Protein AF-0000000076353212 (afdb_homodimer)

Organism: Streptomyces venezuelae (NCBI:txid54571)

Solvent-accessible surface area (backbone atoms only — not comparable to full-atom values): 28184 Å² total; per-residue (Å²): 86,46,34,38,31,44,49,48,41,83,32,49,76,66,85,71,85,75,79,81,47,60,22,60,36,58,42,67,49,69,80,39,30,37,38,53,56,47,49,48,49,41,36,67,75,64,30,38,38,37,38,39,29,26,22,44,45,42,63,61,58,52,48,49,66,74,58,60,55,38,66,73,67,32,67,60,52,74,59,92,84,45,64,51,58,55,50,67,84,60,68,78,49,44,78,43,83,40,84,42,48,62,84,51,38,66,20,29,33,49,60,72,46,46,78,79,57,65,87,53,64,53,36,36,36,31,64,30,52,53,47,41,48,71,62,60,70,59,55,52,53,59,48,72,75,42,90,49,36,33,34,34,29,27,21,62,40,76,56,87,49,36,33,44,40,72,47,97,82,35,33,29,66,42,71,40,54,42,44,72,47,97,53,32,22,67,62,38,63,29,43,36,29,64,64,42,60,82,41,37,54,91,76,18,32,42,59,81,30,18,45,37,52,31,15,73,70,64,19,20,33,48,44,83,45,86,69,59,69,45,62,53,63,29,40,61,42,42,50,51,50,37,51,27,46,74,72,67,56,50,71,42,51,56,66,59,58,57,52,54,53,69,74,99,88,46,34,39,32,46,50,49,42,82,33,50,74,65,86,70,88,73,76,84,44,60,22,61,34,58,41,68,49,69,82,39,30,36,37,55,54,47,49,47,50,41,36,69,74,65,29,37,36,36,38,38,28,25,22,44,44,41,64,60,58,52,46,49,65,73,59,58,57,35,68,73,68,32,68,62,54,74,59,92,82,47,65,53,60,54,48,69,82,58,69,78,49,45,77,43,86,38,86,41,48,63,83,50,38,66,20,29,30,50,61,72,48,46,79,79,56,64,86,55,63,53,35,35,37,31,64,29,54,51,47,41,47,71,63,60,71,59,54,51,54,59,48,72,75,40,90,49,37,33,33,35,28,28,22,61,40,78,56,87,50,36,33,44,40,73,47,97,82,36,32,28,65,42,71,40,54,41,44,70,46,96,53,31,22,67,60,39,63,29,43,35,30,65,63,39,60,81,41,38,55,92,75,18,32,42,60,80,32,19,46,38,53,30,16,75,71,64,18,20,36,47,45,85,47,86,70,59,68,46,62,54,63,29,41,60,42,42,50,51,51,37,51,26,45,74,71,67,56,50,70,43,50,54,66,59,57,57,51,53,56,69,75,99

Secondary structure (DSSP, 8-state):
-EEEEE--S-----SSS------GGG-EETTEEHHHHHHHHHHHTT--EEEEEE-TTHHHHHHHHHS--TTTSS--EEETTEEE----SSTT-EEEEEE--SS--HHHHHHHTHHHHTT-SEEEEEESSEEE---HHHHHHHHHTS--SEEEEEE------EEEEE-TTSBEEEEEEGGGSS-EEEEEEEEEEGGGGGG--TT--IIIIIIHHHHHTT-EEEEE--S-EEE--BHHHHHHHHHHHHHT--TT-HHHHHHHHH--/-EEEEE--S-----SSS------GGG-EETTEEHHHHHHHHHHHTT--EEEEEE-TTHHHHHHHHHS--TTSSS--EEETTEEE---TTSTT-EEEEEE--SS--HHHHHHHTHHHHTT-SEEEEEESSEEE---HHHHHHHHHTS--SEEEEEE------EEEEE-TTSBEEEEEEGGGSS-EEEEEEEEEEGGGGGG--TT--IIIIIIHHHHHTT-EEEEE--S-EEE--BHHHHHHHHHHHHHT--TT-HHHHHHHHH--

Sequence (528 aa):
MKVVLFCGGYGMRMRSGAADDVPKPMAMVGPRPLIWHVMRYYAHFGHKEFILCLGYGAHHIKNFFLTYEETTSNDFVLRGGQTELLSTDIADWTITFAQTGIESPIGERLRRVRHHLGGDEMFLANYADVLTDAPLPEMIDKFSRRDAGASMMVVPPQSSFHCVELGDDGLVGGITPVSELPMWENGGYFVLRQEVFDHIPENGDLVADGCAQLAKSGRLVAHQHRGFWKPTDTVKERAALDDAYARGDRPWAVWERDDAKVGAMKVVLFCGGYGMRMRSGAADDVPKPMAMVGPRPLIWHVMRYYAHFGHKEFILCLGYGAHHIKNFFLTYEETTSNDFVLRGGQTELLSTDIADWTITFAQTGIESPIGERLRRVRHHLGGDEMFLANYADVLTDAPLPEMIDKFSRRDAGASMMVVPPQSSFHCVELGDDGLVGGITPVSELPMWENGGYFVLRQEVFDHIPENGDLVADGCAQLAKSGRLVAHQHRGFWKPTDTVKERAALDDAYARGDRPWAVWERDDAKVGA

Structure (mmCIF, N/CA/C/O backbone):
data_AF-0000000076353212-model_v1
#
loop_
_entity.id
_entity.type
_entity.pdbx_description
1 polymer 'Glucose-1-phosphate cytidylyltransferase'
#
loop_
_atom_site.group_PDB
_atom_site.id
_atom_site.type_symbol
_atom_site.label_atom_id
_atom_site.label_alt_id
_atom_site.label_comp_id
_atom_site.label_asym_id
_atom_site.label_entity_id
_atom_site.label_seq_id
_atom_site.pdbx_PDB_ins_code
_atom_site.Cartn_x
_atom_site.Cartn_y
_atom_site.Cartn_z
_atom_site.occupancy
_atom_site.B_iso_or_equiv
_atom_site.auth_seq_id
_atom_site.auth_comp_id
_atom_site.auth_asym_id
_atom_site.auth_atom_id
_atom_site.pdbx_PDB_model_num
ATOM 1 N N . MET A 1 1 ? 1.057 -28.234 -14.672 1 96.75 1 MET A N 1
ATOM 2 C CA . MET A 1 1 ? 0.634 -28.234 -13.273 1 96.75 1 MET A CA 1
ATOM 3 C C . MET A 1 1 ? -0.616 -27.391 -13.078 1 96.75 1 MET A C 1
ATOM 5 O O . MET A 1 1 ? -0.901 -26.5 -13.891 1 96.75 1 MET A O 1
ATOM 9 N N . LYS A 1 2 ? -1.34 -27.734 -11.984 1 97.88 2 LYS A N 1
ATOM 10 C CA . LYS A 1 2 ? -2.498 -26.922 -11.625 1 97.88 2 LYS A CA 1
ATOM 11 C C . LYS A 1 2 ? -2.068 -25.625 -10.945 1 97.88 2 LYS A C 1
ATOM 13 O O . LYS A 1 2 ? -1.026 -25.578 -10.281 1 97.88 2 LYS A O 1
ATOM 18 N N . VAL A 1 3 ? -2.898 -24.562 -11.172 1 98.56 3 VAL A N 1
ATOM 19 C CA . VAL A 1 3 ? -2.623 -23.25 -10.602 1 98.56 3 VAL A CA 1
ATOM 20 C C . VAL A 1 3 ? -3.783 -22.812 -9.703 1 98.56 3 VAL A C 1
ATOM 22 O O . VAL A 1 3 ? -4.918 -22.688 -10.164 1 98.56 3 VAL A O 1
ATOM 25 N N . VAL A 1 4 ? -3.5 -22.656 -8.406 1 98.25 4 VAL A N 1
ATOM 26 C CA . VAL A 1 4 ? -4.484 -22.109 -7.473 1 98.25 4 VAL A CA 1
ATOM 27 C C . VAL A 1 4 ? -4.332 -20.594 -7.367 1 98.25 4 VAL A C 1
ATOM 29 O O . VAL A 1 4 ? -3.25 -20.094 -7.051 1 98.25 4 VAL A O 1
ATOM 32 N N . LEU A 1 5 ? -5.391 -19.859 -7.668 1 97.69 5 LEU A N 1
ATOM 33 C CA . LEU A 1 5 ? -5.371 -18.406 -7.57 1 97.69 5 LEU A CA 1
ATOM 34 C C . LEU A 1 5 ? -6.312 -17.922 -6.473 1 97.69 5 LEU A C 1
ATOM 36 O O . LEU A 1 5 ? -7.477 -18.312 -6.426 1 97.69 5 LEU A O 1
ATOM 40 N N . PHE A 1 6 ? -5.746 -17.125 -5.605 1 96.12 6 PHE A N 1
ATOM 41 C CA . PHE A 1 6 ? -6.543 -16.547 -4.523 1 96.12 6 PHE A CA 1
ATOM 42 C C . PHE A 1 6 ? -7.242 -15.281 -4.98 1 96.12 6 PHE A C 1
ATOM 44 O O . PHE A 1 6 ? -6.617 -14.227 -5.086 1 96.12 6 PHE A O 1
ATOM 51 N N . CYS A 1 7 ? -8.516 -15.359 -5.234 1 90.5 7 CYS A N 1
ATOM 52 C CA . CYS A 1 7 ? -9.281 -14.266 -5.82 1 90.5 7 CYS A CA 1
ATOM 53 C C . CYS A 1 7 ? -10.156 -13.594 -4.777 1 90.5 7 CYS A C 1
ATOM 55 O O . CYS A 1 7 ? -11.031 -12.781 -5.117 1 90.5 7 CYS A O 1
ATOM 57 N N . GLY A 1 8 ? -9.883 -14.062 -3.523 1 76.38 8 GLY A N 1
ATOM 58 C CA . GLY A 1 8 ? -10.672 -13.477 -2.457 1 76.38 8 GLY A CA 1
ATOM 59 C C . GLY A 1 8 ? -10.109 -12.164 -1.945 1 76.38 8 GLY A C 1
ATOM 60 O O . GLY A 1 8 ? -9 -11.773 -2.312 1 76.38 8 GLY A O 1
ATOM 61 N N . GLY A 1 9 ? -10.945 -11.219 -1.23 1 64.94 9 GLY A N 1
ATOM 62 C CA . GLY A 1 9 ? -10.516 -9.992 -0.571 1 64.94 9 GLY A CA 1
ATOM 63 C C . GLY A 1 9 ? -11.391 -8.797 -0.894 1 64.94 9 GLY A C 1
ATOM 64 O O . GLY A 1 9 ? -12.094 -8.797 -1.908 1 64.94 9 GLY A O 1
ATOM 65 N N . TYR A 1 10 ? -11.5 -7.98 0.193 1 54.97 10 TYR A N 1
ATOM 66 C CA . TYR A 1 10 ? -12.406 -6.84 0.093 1 54.97 10 TYR A CA 1
ATOM 67 C C . TYR A 1 10 ? -12.078 -5.988 -1.129 1 54.97 10 TYR A C 1
ATOM 69 O O . TYR A 1 10 ? -10.906 -5.766 -1.441 1 54.97 10 TYR A O 1
ATOM 77 N N . GLY A 1 11 ? -12.828 -6.07 -2.164 1 48.25 11 GLY A N 1
ATOM 78 C CA . GLY A 1 11 ? -12.734 -5.18 -3.312 1 48.25 11 GLY A CA 1
ATOM 79 C C . GLY A 1 11 ? -13.016 -3.73 -2.971 1 48.25 11 GLY A C 1
ATOM 80 O O . GLY A 1 11 ? -13.367 -3.414 -1.833 1 48.25 11 GLY A O 1
ATOM 81 N N . MET A 1 12 ? -12.719 -2.537 -3.883 1 42.75 12 MET A N 1
ATOM 82 C CA . MET A 1 12 ? -13 -1.104 -3.893 1 42.75 12 MET A CA 1
ATOM 83 C C . MET A 1 12 ? -14.422 -0.823 -3.43 1 42.75 12 MET A C 1
ATOM 85 O O . MET A 1 12 ? -15.375 -1.445 -3.912 1 42.75 12 MET A O 1
ATOM 89 N N . ARG A 1 13 ? -14.602 -0.441 -2.201 1 34.5 13 ARG A N 1
ATOM 90 C CA . ARG A 1 13 ? -15.945 0.115 -2.027 1 34.5 13 ARG A CA 1
ATOM 91 C C . ARG A 1 13 ? -16.203 1.226 -3.037 1 34.5 13 ARG A C 1
ATOM 93 O O . ARG A 1 13 ? -15.461 2.199 -3.111 1 34.5 13 ARG A O 1
ATOM 100 N N . MET A 1 14 ? -16.5 1.197 -4.215 1 35.03 14 MET A N 1
ATOM 101 C CA . MET A 1 14 ? -16.969 2.346 -4.988 1 35.03 14 MET A CA 1
ATOM 102 C C . MET A 1 14 ? -17.953 3.184 -4.184 1 35.03 14 MET A C 1
ATOM 104 O O . MET A 1 14 ? -18.703 2.65 -3.369 1 35.03 14 MET A O 1
ATOM 108 N N . ARG A 1 15 ? -17.688 4.508 -4.047 1 32.47 15 ARG A N 1
ATOM 109 C CA . ARG A 1 15 ? -18.5 5.512 -3.367 1 32.47 15 ARG A CA 1
ATOM 110 C C . ARG A 1 15 ? -19.938 5.02 -3.16 1 32.47 15 ARG A C 1
ATOM 112 O O . ARG A 1 15 ? -20.484 5.133 -2.062 1 32.47 15 ARG A O 1
ATOM 119 N N . SER A 1 16 ? -20.797 5.605 -4.09 1 31.36 16 SER A N 1
ATOM 120 C CA . SER A 1 16 ? -22.188 6.012 -4.145 1 31.36 16 SER A CA 1
ATOM 121 C C . SER A 1 16 ? -23.125 4.805 -4.164 1 31.36 16 SER A C 1
ATOM 123 O O . SER A 1 16 ? -23.156 4.059 -5.145 1 31.36 16 SER A O 1
ATOM 125 N N . GLY A 1 17 ? -23.703 4.281 -3.002 1 33.34 17 GLY A N 1
ATOM 126 C CA . GLY A 1 17 ? -24.844 3.4 -2.914 1 33.34 17 GLY A CA 1
ATOM 127 C C . GLY A 1 17 ? -24.75 2.188 -3.82 1 33.34 17 GLY A C 1
ATOM 128 O O . GLY A 1 17 ? -25.625 1.319 -3.805 1 33.34 17 GLY A O 1
ATOM 129 N N . ALA A 1 18 ? -24.766 2.416 -5.199 1 34.31 18 ALA A N 1
ATOM 130 C CA . ALA A 1 18 ? -25.031 1.248 -6.035 1 34.31 18 ALA A CA 1
ATOM 131 C C . ALA A 1 18 ? -24.031 0.137 -5.77 1 34.31 18 ALA A C 1
ATOM 133 O O . ALA A 1 18 ? -22.812 0.385 -5.727 1 34.31 18 ALA A O 1
ATOM 134 N N . ALA A 1 19 ? -24.297 -1.131 -5.305 1 37.34 19 ALA A N 1
ATOM 135 C CA . ALA A 1 19 ? -24.047 -2.535 -4.988 1 37.34 19 ALA A CA 1
ATOM 136 C C . ALA A 1 19 ? -22.781 -3.035 -5.66 1 37.34 19 ALA A C 1
ATOM 138 O O . ALA A 1 19 ? -22.125 -3.951 -5.164 1 37.34 19 ALA A O 1
ATOM 139 N N . ASP A 1 20 ? -22.422 -3.156 -6.934 1 47.84 20 ASP A N 1
ATOM 140 C CA . ASP A 1 20 ? -21.75 -4.273 -7.59 1 47.84 20 ASP A CA 1
ATOM 141 C C . ASP A 1 20 ? -20.234 -4.086 -7.57 1 47.84 20 ASP A C 1
ATOM 143 O O . ASP A 1 20 ? -19.641 -3.68 -8.57 1 47.84 20 ASP A O 1
ATOM 147 N N . ASP A 1 21 ? -19.672 -3.828 -6.453 1 60.19 21 ASP A N 1
ATOM 148 C CA . ASP A 1 21 ? -18.234 -3.635 -6.32 1 60.19 21 ASP A CA 1
ATOM 149 C C . ASP A 1 21 ? -17.453 -4.777 -6.98 1 60.19 21 ASP A C 1
ATOM 151 O O . ASP A 1 21 ? -17.688 -5.949 -6.672 1 60.19 21 ASP A O 1
ATOM 155 N N . VAL A 1 22 ? -16.812 -4.426 -8 1 73.69 22 VAL A N 1
ATOM 156 C CA . VAL A 1 22 ? -15.992 -5.352 -8.789 1 73.69 22 VAL A CA 1
ATOM 157 C C . VAL A 1 22 ? -14.742 -5.73 -8 1 73.69 22 VAL A C 1
ATOM 159 O O . VAL A 1 22 ? -14.031 -4.859 -7.496 1 73.69 22 VAL A O 1
ATOM 162 N N . PRO A 1 23 ? -14.68 -7.008 -7.73 1 83.94 23 PRO A N 1
ATOM 163 C CA . PRO A 1 23 ? -13.484 -7.449 -7.008 1 83.94 23 PRO A CA 1
ATOM 164 C C . PRO A 1 23 ? -12.195 -7.031 -7.703 1 83.94 23 PRO A C 1
ATOM 166 O O . PRO A 1 23 ? -12.172 -6.844 -8.922 1 83.94 23 PRO A O 1
ATOM 169 N N . LYS A 1 24 ? -11.117 -6.918 -6.922 1 83.75 24 LYS A N 1
ATOM 170 C CA . LYS A 1 24 ? -9.82 -6.434 -7.379 1 83.75 24 LYS A CA 1
ATOM 171 C C . LYS A 1 24 ? -9.344 -7.215 -8.602 1 83.75 24 LYS A C 1
ATOM 173 O O . LYS A 1 24 ? -8.883 -6.629 -9.578 1 83.75 24 LYS A O 1
ATOM 178 N N . PRO A 1 25 ? -9.484 -8.562 -8.57 1 89.62 25 PRO A N 1
ATOM 179 C CA . PRO A 1 25 ? -9.008 -9.32 -9.727 1 89.62 25 PRO A CA 1
ATOM 180 C C . PRO A 1 25 ? -9.711 -8.938 -11.023 1 89.62 25 PRO A C 1
ATOM 182 O O . PRO A 1 25 ? -9.219 -9.234 -12.117 1 89.62 25 PRO A O 1
ATOM 185 N N . MET A 1 26 ? -10.812 -8.242 -10.891 1 88.81 26 MET A N 1
ATOM 186 C CA . MET A 1 26 ? -11.594 -7.887 -12.062 1 88.81 26 MET A CA 1
ATOM 187 C C . MET A 1 26 ? -11.281 -6.469 -12.531 1 88.81 26 MET A C 1
ATOM 189 O O . MET A 1 26 ? -11.844 -5.992 -13.516 1 88.81 26 MET A O 1
ATOM 193 N N . ALA A 1 27 ? -10.391 -5.848 -11.789 1 85.38 27 ALA A N 1
ATOM 194 C CA . ALA A 1 27 ? -9.953 -4.539 -12.258 1 85.38 27 ALA A CA 1
ATOM 195 C C . ALA A 1 27 ? -9.297 -4.637 -13.633 1 85.38 27 ALA A C 1
ATOM 197 O O . ALA A 1 27 ? -8.422 -5.48 -13.852 1 85.38 27 ALA A O 1
ATOM 198 N N . MET A 1 28 ? -9.625 -3.686 -14.469 1 85.94 28 MET A N 1
ATOM 199 C CA . MET A 1 28 ? -9.188 -3.771 -15.859 1 85.94 28 MET A CA 1
ATOM 200 C C . MET A 1 28 ? -7.762 -3.256 -16.016 1 85.94 28 MET A C 1
ATOM 202 O O . MET A 1 28 ? -7.387 -2.254 -15.406 1 85.94 28 MET A O 1
ATOM 206 N N . VAL A 1 29 ? -6.977 -3.924 -16.688 1 88.94 29 VAL A N 1
ATOM 207 C CA . VAL A 1 29 ? -5.691 -3.506 -17.234 1 88.94 29 VAL A CA 1
ATOM 208 C C . VAL A 1 29 ? -5.723 -3.605 -18.75 1 88.94 29 VAL A C 1
ATOM 210 O O . VAL A 1 29 ? -5.59 -4.695 -19.312 1 88.94 29 VAL A O 1
ATOM 213 N N . GLY A 1 30 ? -5.844 -2.434 -19.391 1 86.44 30 GLY A N 1
ATOM 214 C CA . GLY A 1 30 ? -6.227 -2.486 -20.797 1 86.44 30 GLY A CA 1
ATOM 215 C C . GLY A 1 30 ? -7.602 -3.086 -21.016 1 86.44 30 GLY A C 1
ATOM 216 O O . GLY A 1 30 ? -8.562 -2.727 -20.328 1 86.44 30 GLY A O 1
ATOM 217 N N . PRO A 1 31 ? -7.711 -3.908 -21.953 1 85.88 31 PRO A N 1
ATOM 218 C CA . PRO A 1 31 ? -9.031 -4.461 -22.266 1 85.88 31 PRO A CA 1
ATOM 219 C C . PRO A 1 31 ? -9.367 -5.703 -21.453 1 85.88 31 PRO A C 1
ATOM 221 O O . PRO A 1 31 ? -10.461 -6.254 -21.578 1 85.88 31 PRO A O 1
ATOM 224 N N . ARG A 1 32 ? -8.43 -6.184 -20.656 1 89.81 32 ARG A N 1
ATOM 225 C CA . ARG A 1 32 ? -8.633 -7.414 -19.906 1 89.81 32 ARG A CA 1
ATOM 226 C C . ARG A 1 32 ? -8.438 -7.18 -18.406 1 89.81 32 ARG A C 1
ATOM 228 O O . ARG A 1 32 ? -7.641 -6.332 -18.016 1 89.81 32 ARG A O 1
ATOM 235 N N . PRO A 1 33 ? -9.227 -7.957 -17.656 1 91.44 33 PRO A N 1
ATOM 236 C CA . PRO A 1 33 ? -9.062 -7.785 -16.203 1 91.44 33 PRO A CA 1
ATOM 237 C C . PRO A 1 33 ? -7.734 -8.344 -15.695 1 91.44 33 PRO A C 1
ATOM 239 O O . PRO A 1 33 ? -7.102 -9.156 -16.375 1 91.44 33 PRO A O 1
ATOM 242 N N . LEU A 1 34 ? -7.352 -7.945 -14.547 1 92.88 34 LEU A N 1
ATOM 243 C CA . LEU A 1 34 ? -6.098 -8.328 -13.906 1 92.88 34 LEU A CA 1
ATOM 244 C C . LEU A 1 34 ? -5.957 -9.844 -13.844 1 92.88 34 LEU A C 1
ATOM 246 O O . LEU A 1 34 ? -4.891 -10.383 -14.141 1 92.88 34 LEU A O 1
ATOM 250 N N . ILE A 1 35 ? -7.02 -10.57 -13.5 1 93.69 35 ILE A N 1
ATOM 251 C CA . ILE A 1 35 ? -6.973 -12.023 -13.32 1 93.69 35 ILE A CA 1
ATOM 252 C C . ILE A 1 35 ? -6.648 -12.695 -14.656 1 93.69 35 ILE A C 1
ATOM 254 O O . ILE A 1 35 ? -5.961 -13.719 -14.688 1 93.69 35 ILE A O 1
ATOM 258 N N . TRP A 1 36 ? -7.109 -12.133 -15.727 1 93.56 36 TRP A N 1
ATOM 259 C CA . TRP A 1 36 ? -6.801 -12.68 -17.047 1 93.56 36 TRP A CA 1
ATOM 260 C C . TRP A 1 36 ? -5.301 -12.617 -17.312 1 93.56 36 TRP A C 1
ATOM 262 O O . TRP A 1 36 ? -4.715 -13.594 -17.797 1 93.56 36 TRP A O 1
ATOM 272 N N . HIS A 1 37 ? -4.699 -11.492 -17 1 94.88 37 HIS A N 1
ATOM 273 C CA . HIS A 1 37 ? -3.268 -11.328 -17.219 1 94.88 37 HIS A CA 1
ATOM 274 C C . HIS A 1 37 ? -2.467 -12.328 -16.391 1 94.88 37 HIS A C 1
ATOM 276 O O . HIS A 1 37 ? -1.495 -12.906 -16.891 1 94.88 37 HIS A O 1
ATOM 282 N N . VAL A 1 38 ? -2.885 -12.531 -15.18 1 96.81 38 VAL A N 1
ATOM 283 C CA . VAL A 1 38 ? -2.215 -13.484 -14.297 1 96.81 38 VAL A CA 1
ATOM 284 C C . VAL A 1 38 ? -2.336 -14.898 -14.875 1 96.81 38 VAL A C 1
ATOM 286 O O . VAL A 1 38 ? -1.344 -15.617 -14.977 1 96.81 38 VAL A O 1
ATOM 289 N N . MET A 1 39 ? -3.518 -15.273 -15.289 1 96.69 39 MET A N 1
ATOM 290 C CA . MET A 1 39 ? -3.77 -16.594 -15.836 1 96.69 39 MET A CA 1
ATOM 291 C C . MET A 1 39 ? -3.027 -16.797 -17.156 1 96.69 39 MET A C 1
ATOM 293 O O . MET A 1 39 ? -2.482 -17.859 -17.422 1 96.69 39 MET A O 1
ATOM 297 N N . ARG A 1 40 ? -3.01 -15.734 -17.953 1 95.12 40 ARG A N 1
ATOM 298 C CA . ARG A 1 40 ? -2.318 -15.805 -19.234 1 95.12 40 ARG A CA 1
ATOM 299 C C . ARG A 1 40 ? -0.824 -16.031 -19.031 1 95.12 40 ARG A C 1
ATOM 301 O O . ARG A 1 40 ? -0.195 -16.75 -19.812 1 95.12 40 ARG A O 1
ATOM 308 N N . TYR A 1 41 ? -0.304 -15.406 -18.062 1 96.88 41 TYR A N 1
ATOM 309 C CA . TYR A 1 41 ? 1.092 -15.617 -17.703 1 96.88 41 TYR A CA 1
ATOM 310 C C . TYR A 1 41 ? 1.368 -17.094 -17.438 1 96.88 41 TYR A C 1
ATOM 312 O O . TYR A 1 41 ? 2.291 -17.672 -18.016 1 96.88 41 TYR A O 1
ATOM 320 N N . TYR A 1 42 ? 0.584 -17.75 -16.609 1 97.94 42 TYR A N 1
ATOM 321 C CA . TYR A 1 42 ? 0.764 -19.172 -16.312 1 97.94 42 TYR A CA 1
ATOM 322 C C . TYR A 1 42 ? 0.524 -20.031 -17.547 1 97.94 42 TYR A C 1
ATOM 324 O O . TYR A 1 42 ? 1.275 -20.969 -17.812 1 97.94 42 TYR A O 1
ATOM 332 N N . ALA A 1 43 ? -0.484 -19.688 -18.297 1 96.31 43 ALA A N 1
ATOM 333 C CA . ALA A 1 43 ? -0.834 -20.453 -19.5 1 96.31 43 ALA A CA 1
ATOM 334 C C . ALA A 1 43 ? 0.296 -20.406 -20.516 1 96.31 43 ALA A C 1
ATOM 336 O O . ALA A 1 43 ? 0.55 -21.391 -21.219 1 96.31 43 ALA A O 1
ATOM 337 N N . HIS A 1 44 ? 0.887 -19.281 -20.594 1 95.69 44 HIS A N 1
ATOM 338 C CA . HIS A 1 44 ? 2.006 -19.125 -21.516 1 95.69 44 HIS A CA 1
ATOM 339 C C . HIS A 1 44 ? 3.096 -20.156 -21.234 1 95.69 44 HIS A C 1
ATOM 341 O O . HIS A 1 44 ? 3.73 -20.656 -22.172 1 95.69 44 HIS A O 1
ATOM 347 N N . PHE A 1 45 ? 3.252 -20.531 -20.031 1 97.31 45 PHE A N 1
ATOM 348 C CA . PHE A 1 45 ? 4.297 -21.469 -19.656 1 97.31 45 PHE A CA 1
ATOM 349 C C . PHE A 1 45 ? 3.736 -22.891 -19.562 1 97.31 45 PHE A C 1
ATOM 351 O O . PHE A 1 45 ? 4.398 -23.797 -19.047 1 97.31 45 PHE A O 1
ATOM 358 N N . GLY A 1 46 ? 2.533 -23.062 -19.984 1 96.38 46 GLY A N 1
ATOM 359 C CA . GLY A 1 46 ? 1.998 -24.406 -20.156 1 96.38 46 GLY A CA 1
ATOM 360 C C . GLY A 1 46 ? 1.111 -24.859 -19.016 1 96.38 46 GLY A C 1
ATOM 361 O O . GLY A 1 46 ? 0.68 -26.016 -18.969 1 96.38 46 GLY A O 1
ATOM 362 N N . HIS A 1 47 ? 0.833 -24.016 -18.062 1 97.75 47 HIS A N 1
ATOM 363 C CA . HIS A 1 47 ? -0.046 -24.344 -16.938 1 97.75 47 HIS A CA 1
ATOM 364 C C . HIS A 1 47 ? -1.439 -23.75 -17.156 1 97.75 47 HIS A C 1
ATOM 366 O O . HIS A 1 47 ? -1.659 -22.562 -16.906 1 97.75 47 HIS A O 1
ATOM 372 N N . LYS A 1 48 ? -2.363 -24.672 -17.516 1 96.31 48 LYS A N 1
ATOM 373 C CA . LYS A 1 48 ? -3.629 -24.156 -18.047 1 96.31 48 LYS A CA 1
ATOM 374 C C . LYS A 1 48 ? -4.809 -24.688 -17.234 1 96.31 48 LYS A C 1
ATOM 376 O O . LYS A 1 48 ? -5.961 -24.594 -17.672 1 96.31 48 LYS A O 1
ATOM 381 N N . GLU A 1 49 ? -4.539 -25.359 -16.156 1 95.38 49 GLU A N 1
ATOM 382 C CA . GLU A 1 49 ? -5.582 -25.797 -15.234 1 95.38 49 GLU A CA 1
ATOM 383 C C . GLU A 1 49 ? -5.637 -24.906 -14.008 1 95.38 49 GLU A C 1
ATOM 385 O O . GLU A 1 49 ? -4.727 -24.922 -13.172 1 95.38 49 GLU A O 1
ATOM 390 N N . PHE A 1 50 ? -6.746 -24.156 -13.938 1 96.5 50 PHE A N 1
ATOM 391 C CA . PHE A 1 50 ? -6.844 -23.125 -12.914 1 96.5 50 PHE A CA 1
ATOM 392 C C . PHE A 1 50 ? -7.91 -23.484 -11.883 1 96.5 50 PHE A C 1
ATOM 394 O O . PHE A 1 50 ? -8.984 -23.984 -12.242 1 96.5 50 PHE A O 1
ATOM 401 N N . ILE A 1 51 ? -7.598 -23.312 -10.633 1 96.19 51 ILE A N 1
ATOM 402 C CA . ILE A 1 51 ? -8.539 -23.344 -9.516 1 96.19 51 ILE A CA 1
ATOM 403 C C . ILE A 1 51 ? -8.641 -21.953 -8.891 1 96.19 51 ILE A C 1
ATOM 405 O O . ILE A 1 51 ? -7.703 -21.484 -8.242 1 96.19 51 ILE A O 1
ATOM 409 N N . LEU A 1 52 ? -9.773 -21.281 -9.102 1 95.62 52 LEU A N 1
ATOM 410 C CA . LEU A 1 52 ? -9.992 -19.938 -8.586 1 95.62 52 LEU A CA 1
ATOM 411 C C . LEU A 1 52 ? -10.695 -19.984 -7.234 1 95.62 52 LEU A C 1
ATOM 413 O O . LEU A 1 52 ? -11.852 -20.422 -7.145 1 95.62 52 LEU A O 1
ATOM 417 N N . CYS A 1 53 ? -9.969 -19.625 -6.188 1 96.38 53 CYS A N 1
ATOM 418 C CA . CYS A 1 53 ? -10.562 -19.5 -4.863 1 96.38 53 CYS A CA 1
ATOM 419 C C . CYS A 1 53 ? -11.367 -18.219 -4.738 1 96.38 53 CYS A C 1
ATOM 421 O O . CYS A 1 53 ? -10.797 -17.141 -4.543 1 96.38 53 CYS A O 1
ATOM 42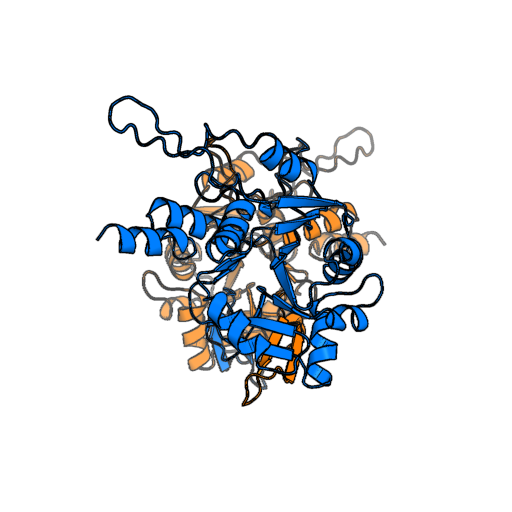3 N N . LEU A 1 54 ? -12.688 -18.328 -4.711 1 92.38 54 LEU A N 1
ATOM 424 C CA . LEU A 1 54 ? -13.57 -17.172 -4.789 1 92.38 54 LEU A CA 1
ATOM 425 C C . LEU A 1 54 ? -14.008 -16.719 -3.398 1 92.38 54 LEU A C 1
ATOM 427 O O . LEU A 1 54 ? -14 -17.516 -2.457 1 92.38 54 LEU A O 1
ATOM 431 N N . GLY A 1 55 ? -14.203 -15.492 -3.256 1 88.94 55 GLY A N 1
ATOM 432 C CA . GLY A 1 55 ? -14.789 -14.828 -2.1 1 88.94 55 GLY A CA 1
ATOM 433 C C . GLY A 1 55 ? -15.797 -13.758 -2.473 1 88.94 55 GLY A C 1
ATOM 434 O O . GLY A 1 55 ? -16.75 -14.016 -3.213 1 88.94 55 GLY A O 1
ATOM 435 N N . TYR A 1 56 ? -15.445 -12.562 -2.041 1 80.62 56 TYR A N 1
ATOM 436 C CA . TYR A 1 56 ? -16.297 -11.422 -2.379 1 80.62 56 TYR A CA 1
ATOM 437 C C . TYR A 1 56 ? -16.312 -11.188 -3.887 1 80.62 56 TYR A C 1
ATOM 439 O O . TYR A 1 56 ? -15.281 -11.273 -4.551 1 80.62 56 TYR A O 1
ATOM 447 N N . GLY A 1 57 ? -17.594 -10.984 -4.445 1 83.75 57 GLY A N 1
ATOM 448 C CA . GLY A 1 57 ? -17.734 -10.656 -5.852 1 83.75 57 GLY A CA 1
ATOM 449 C C . GLY A 1 57 ? -17.531 -11.844 -6.77 1 83.75 57 GLY A C 1
ATOM 450 O O . GLY A 1 57 ? -17.172 -11.68 -7.938 1 83.75 57 GLY A O 1
ATOM 451 N N . ALA A 1 58 ? -17.719 -13 -6.25 1 85.44 58 ALA A N 1
ATOM 452 C CA . ALA A 1 58 ? -17.516 -14.242 -6.996 1 85.44 58 ALA A CA 1
ATOM 453 C C . ALA A 1 58 ? -18.281 -14.219 -8.312 1 85.44 58 ALA A C 1
ATOM 455 O O . ALA A 1 58 ? -17.797 -14.711 -9.328 1 85.44 58 ALA A O 1
ATOM 456 N N . HIS A 1 59 ? -19.391 -13.648 -8.297 1 87 59 HIS A N 1
ATOM 457 C CA . HIS A 1 59 ? -20.25 -13.656 -9.477 1 87 59 HIS A CA 1
ATOM 458 C C . HIS A 1 59 ? -19.625 -12.875 -10.625 1 87 59 HIS A C 1
ATOM 460 O O . HIS A 1 59 ? -19.781 -13.234 -11.789 1 87 59 HIS A O 1
ATOM 466 N N . HIS A 1 60 ? -18.922 -11.828 -10.344 1 86.94 60 HIS A N 1
ATOM 467 C CA . HIS A 1 60 ? -18.25 -11.055 -11.383 1 86.94 60 HIS A CA 1
ATOM 468 C C . HIS A 1 60 ? -17.203 -11.883 -12.102 1 86.94 60 HIS A C 1
ATOM 470 O O . HIS A 1 60 ? -17.094 -11.828 -13.328 1 86.94 60 HIS A O 1
ATOM 476 N N . ILE A 1 61 ? -16.5 -12.664 -11.32 1 87.06 61 ILE A N 1
ATOM 477 C CA . ILE A 1 61 ? -15.43 -13.477 -11.883 1 87.06 61 ILE A CA 1
ATOM 478 C C . ILE A 1 61 ? -16.031 -14.602 -12.727 1 87.06 61 ILE A C 1
ATOM 480 O O . ILE A 1 61 ? -15.617 -14.812 -13.875 1 87.06 61 ILE A O 1
ATOM 484 N N . LYS A 1 62 ? -17 -15.266 -12.211 1 87.44 62 LYS A N 1
ATOM 485 C CA . LYS A 1 62 ? -17.672 -16.344 -12.93 1 87.44 62 LYS A CA 1
ATOM 486 C C . LYS A 1 62 ? -18.297 -15.844 -14.227 1 87.44 62 LYS A C 1
ATOM 488 O O . LYS A 1 62 ? -18.109 -16.453 -15.289 1 87.44 62 LYS A O 1
ATOM 493 N N . ASN A 1 63 ? -18.938 -14.727 -14.109 1 86 63 ASN A N 1
ATOM 494 C CA . ASN A 1 63 ? -19.625 -14.172 -15.273 1 86 63 ASN A CA 1
ATOM 495 C C . ASN A 1 63 ? -18.641 -13.797 -16.375 1 86 63 ASN A C 1
ATOM 497 O O . ASN A 1 63 ? -18.922 -13.984 -17.562 1 86 63 ASN A O 1
ATOM 501 N N . PHE A 1 64 ? -17.594 -13.281 -15.938 1 86.12 64 PHE A N 1
ATOM 502 C CA . PHE A 1 64 ? -16.594 -12.891 -16.922 1 86.12 64 PHE A CA 1
ATOM 503 C C . PHE A 1 64 ? -16.156 -14.094 -17.766 1 86.12 64 PHE A C 1
ATOM 505 O O . PHE A 1 64 ? -16.156 -14.023 -18.984 1 86.12 64 PHE A O 1
ATOM 512 N N . PHE A 1 65 ? -15.875 -15.164 -17.141 1 85.06 65 PHE A N 1
ATOM 513 C CA . PHE A 1 65 ? -15.328 -16.312 -17.859 1 85.06 65 PHE A CA 1
ATOM 514 C C . PHE A 1 65 ? -16.438 -17.094 -18.547 1 85.06 65 PHE A C 1
ATOM 516 O O . PHE A 1 65 ? -16.219 -17.688 -19.609 1 85.06 65 PHE A O 1
ATOM 523 N N . LEU A 1 66 ? -17.609 -17.094 -18 1 80.62 66 LEU A N 1
ATOM 524 C CA . LEU A 1 66 ? -18.734 -17.781 -18.609 1 80.62 66 LEU A CA 1
ATOM 525 C C . LEU A 1 66 ? -19.188 -17.062 -19.891 1 80.62 66 LEU A C 1
ATOM 527 O O . LEU A 1 66 ? -19.641 -17.703 -20.844 1 80.62 66 LEU A O 1
ATOM 531 N N . THR A 1 67 ? -19.047 -15.695 -19.891 1 77.94 67 THR A N 1
ATOM 532 C CA . THR A 1 67 ? -19.5 -14.922 -21.031 1 77.94 67 THR A CA 1
ATOM 533 C C . THR A 1 67 ? -18.328 -14.523 -21.922 1 77.94 67 THR A C 1
ATOM 535 O O . THR A 1 67 ? -18.469 -13.695 -22.812 1 77.94 67 THR A O 1
ATOM 538 N N . TYR A 1 68 ? -17.297 -14.984 -21.422 1 64.88 68 TYR A N 1
ATOM 539 C CA . TYR A 1 68 ? -16.078 -14.656 -22.156 1 64.88 68 TYR A CA 1
ATOM 540 C C . TYR A 1 68 ? -16.219 -15 -23.625 1 64.88 68 TYR A C 1
ATOM 542 O O . TYR A 1 68 ? -16.469 -16.156 -23.984 1 64.88 68 TYR A O 1
ATOM 550 N N . GLU A 1 69 ? -17.047 -14.078 -24.344 1 54.94 69 GLU A N 1
ATOM 551 C CA . GLU A 1 69 ? -17.172 -14.297 -25.781 1 54.94 69 GLU A CA 1
ATOM 552 C C . GLU A 1 69 ? -15.961 -13.766 -26.531 1 54.94 69 GLU A C 1
ATOM 554 O O . GLU A 1 69 ? -15.344 -12.781 -26.109 1 54.94 69 GLU A O 1
ATOM 559 N N . GLU A 1 70 ? -15.32 -14.453 -27.297 1 46.41 70 GLU A N 1
ATOM 560 C CA . GLU A 1 70 ? -14.203 -14.141 -28.188 1 46.41 70 GLU A CA 1
ATOM 561 C C . GLU A 1 70 ? -14.352 -12.742 -28.781 1 46.41 70 GLU A C 1
ATOM 563 O O . GLU A 1 70 ? -13.359 -12.109 -29.141 1 46.41 70 GLU A O 1
ATOM 568 N N . THR A 1 71 ? -15.352 -12.164 -28.938 1 39.16 71 THR A N 1
ATOM 569 C CA . THR A 1 71 ? -15.5 -10.984 -29.781 1 39.16 71 THR A CA 1
ATOM 570 C C . THR A 1 71 ? -14.938 -9.742 -29.094 1 39.16 71 THR A C 1
ATOM 572 O O . THR A 1 71 ? -14.383 -8.859 -29.75 1 39.16 71 THR A O 1
ATOM 575 N N . THR A 1 72 ? -15.242 -9.453 -27.906 1 39.28 72 THR A N 1
ATOM 576 C CA . THR A 1 72 ? -15.062 -8.07 -27.453 1 39.28 72 THR A CA 1
ATOM 577 C C . THR A 1 72 ? -13.586 -7.746 -27.266 1 39.28 72 THR A C 1
ATOM 579 O O . THR A 1 72 ? -13.156 -6.621 -27.531 1 39.28 72 THR A O 1
ATOM 582 N N . SER A 1 73 ? -12.93 -8.391 -26.438 1 39.44 73 SER A N 1
ATOM 583 C CA . SER A 1 73 ? -11.602 -7.879 -26.125 1 39.44 73 SER A CA 1
ATOM 584 C C . SER A 1 73 ? -10.625 -8.133 -27.281 1 39.44 73 SER A C 1
ATOM 586 O O . SER A 1 73 ? -9.43 -7.871 -27.141 1 39.44 73 SER A O 1
ATOM 588 N N . ASN A 1 74 ? -10.945 -8.891 -28.234 1 37.41 74 ASN A N 1
ATOM 589 C CA . ASN A 1 74 ? -10.016 -9.211 -29.312 1 37.41 74 ASN A CA 1
ATOM 590 C C . ASN A 1 74 ? -9.656 -7.977 -30.141 1 37.41 74 ASN A C 1
ATOM 592 O O . ASN A 1 74 ? -10.539 -7.219 -30.531 1 37.41 74 ASN A O 1
ATOM 596 N N . ASP A 1 75 ? -8.609 -7.41 -29.906 1 39.31 75 ASP A N 1
ATOM 597 C CA . ASP A 1 75 ? -8.047 -6.637 -31 1 39.31 75 ASP A CA 1
ATOM 598 C C . ASP A 1 75 ? -8.297 -7.324 -32.344 1 39.31 75 ASP A C 1
ATOM 600 O O . ASP A 1 75 ? -8.078 -8.531 -32.469 1 39.31 75 ASP A O 1
ATOM 604 N N . PHE A 1 76 ? -9.422 -7.02 -32.969 1 36.5 76 PHE A N 1
ATOM 605 C CA . PHE A 1 76 ? -9.656 -7.461 -34.312 1 36.5 76 PHE A CA 1
ATOM 606 C C . PHE A 1 76 ? -8.57 -6.938 -35.25 1 36.5 76 PHE A C 1
ATOM 608 O O . PHE A 1 76 ? -8.062 -5.832 -35.062 1 36.5 76 PHE A O 1
ATOM 615 N N . VAL A 1 77 ? -7.52 -7.684 -35.469 1 36.62 77 VAL A N 1
ATOM 616 C CA . VAL A 1 77 ? -6.777 -7.289 -36.656 1 36.62 77 VAL A CA 1
ATOM 617 C C . VAL A 1 77 ? -7.547 -7.707 -37.906 1 36.62 77 VAL A C 1
ATOM 619 O O . VAL A 1 77 ? -7.965 -8.859 -38.031 1 36.62 77 VAL A O 1
ATOM 622 N N . LEU A 1 78 ? -8.203 -6.738 -38.5 1 36.62 78 LEU A N 1
ATOM 623 C CA . LEU A 1 78 ? -8.805 -6.914 -39.812 1 36.62 78 LEU A CA 1
ATOM 624 C C . LEU A 1 78 ? -7.742 -7.273 -40.844 1 36.62 78 LEU A C 1
ATOM 626 O O . LEU A 1 78 ? -6.832 -6.48 -41.125 1 36.62 78 LEU A O 1
ATOM 630 N N . ARG A 1 79 ? -7.195 -8.547 -40.938 1 36.69 79 ARG A N 1
ATOM 631 C CA . ARG A 1 79 ? -6.422 -8.883 -42.125 1 36.69 79 ARG A CA 1
ATOM 632 C C . ARG A 1 79 ? -7.277 -9.625 -43.125 1 36.69 79 ARG A C 1
ATOM 634 O O . ARG A 1 79 ? -7.863 -10.664 -42.812 1 36.69 79 ARG A O 1
ATOM 641 N N . GLY A 1 80 ? -7.316 -9.195 -44.406 1 39.19 80 GLY A N 1
ATOM 642 C CA . GLY A 1 80 ? -7.984 -9.672 -45.625 1 39.19 80 GLY A CA 1
ATOM 643 C C . GLY A 1 80 ? -9.492 -9.766 -45.469 1 39.19 80 GLY A C 1
ATOM 644 O O . GLY A 1 80 ? -10.125 -10.672 -46.031 1 39.19 80 GLY A O 1
ATOM 645 N N . GLY A 1 81 ? -10.242 -8.891 -44.781 1 39.94 81 GLY A N 1
ATOM 646 C CA . GLY A 1 81 ? -11.688 -8.82 -44.625 1 39.94 81 GLY A CA 1
ATOM 647 C C . GLY A 1 81 ? -12.219 -9.734 -43.531 1 39.94 81 GLY A C 1
ATOM 648 O O . GLY A 1 81 ? -13.414 -9.734 -43.25 1 39.94 81 GLY A O 1
ATOM 649 N N . GLN A 1 82 ? -11.648 -10.867 -43.344 1 32.88 82 GLN A N 1
ATOM 650 C CA . GLN A 1 82 ? -12.094 -11.852 -42.375 1 32.88 82 GLN A CA 1
ATOM 651 C C . GLN A 1 82 ? -11.562 -11.516 -40.969 1 32.88 82 GLN A C 1
ATOM 653 O O . GLN A 1 82 ? -10.414 -11.094 -40.812 1 32.88 82 GLN A O 1
ATOM 658 N N . THR A 1 83 ? -12.422 -10.93 -40.25 1 35.12 83 THR A N 1
ATOM 659 C CA . THR A 1 83 ? -12.141 -10.664 -38.844 1 35.12 83 THR A CA 1
ATOM 660 C C . THR A 1 83 ? -11.531 -11.891 -38.156 1 35.12 83 THR A C 1
ATOM 662 O O . THR A 1 83 ? -12.117 -12.977 -38.188 1 35.12 83 THR A O 1
ATOM 665 N N . GLU A 1 84 ? -10.359 -12.219 -38.438 1 35.38 84 GLU A N 1
ATOM 666 C CA . GLU A 1 84 ? -9.789 -13.297 -37.656 1 35.38 84 GLU A CA 1
ATOM 667 C C . GLU A 1 84 ? -9.883 -12.984 -36.156 1 35.38 84 GLU A C 1
ATOM 669 O O . GLU A 1 84 ? -9.383 -11.961 -35.688 1 35.38 84 GLU A O 1
ATOM 674 N N . LEU A 1 85 ? -11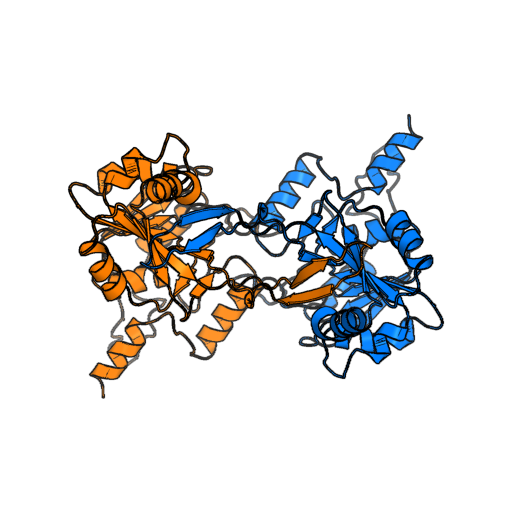 -13.062 -35.688 1 36.03 85 LEU A N 1
ATOM 675 C CA . LEU A 1 85 ? -11.273 -13.055 -34.25 1 36.03 85 LEU A CA 1
ATOM 676 C C . LEU A 1 85 ? -10.117 -13.688 -33.469 1 36.03 85 LEU A C 1
ATOM 678 O O . LEU A 1 85 ? -9.625 -14.75 -33.844 1 36.03 85 LEU A O 1
ATOM 682 N N . LEU A 1 86 ? -9.273 -12.992 -33 1 36.81 86 LEU A N 1
ATOM 683 C CA . LEU A 1 86 ? -8.43 -13.656 -32 1 36.81 86 LEU A CA 1
ATOM 684 C C . LEU A 1 86 ? -9.273 -14.469 -31.031 1 36.81 86 LEU A C 1
ATOM 686 O O . LEU A 1 86 ? -9.898 -13.906 -30.125 1 36.81 86 LEU A O 1
ATOM 690 N N . SER A 1 87 ? -10.367 -15.188 -31.234 1 42.72 87 SER A N 1
ATOM 691 C CA . SER A 1 87 ? -11.148 -16.219 -30.547 1 42.72 87 SER A CA 1
ATOM 692 C C . SER A 1 87 ? -10.461 -16.688 -29.281 1 42.72 87 SER A C 1
ATOM 694 O O . SER A 1 87 ? -10.961 -16.469 -28.172 1 42.72 87 SER A O 1
ATOM 696 N N . THR A 1 88 ? -9.672 -17.969 -29.234 1 50.94 88 THR A N 1
ATOM 697 C CA . THR A 1 88 ? -9.297 -19.203 -28.562 1 50.94 88 THR A CA 1
ATOM 698 C C . THR A 1 88 ? -8.18 -18.953 -27.547 1 50.94 88 THR A C 1
ATOM 700 O O . THR A 1 88 ? -7.387 -19.844 -27.25 1 50.94 88 THR A O 1
ATOM 703 N N . ASP A 1 89 ? -8.172 -17.75 -27.062 1 63.5 89 ASP A N 1
ATOM 704 C CA . ASP A 1 89 ? -6.906 -17.656 -26.344 1 63.5 89 ASP A CA 1
ATOM 705 C C . ASP A 1 89 ? -6.984 -18.375 -25 1 63.5 89 ASP A C 1
ATOM 707 O O . ASP A 1 89 ? -5.957 -18.734 -24.406 1 63.5 89 ASP A O 1
ATOM 711 N N . ILE A 1 90 ? -8.344 -18.516 -24.562 1 71.62 90 ILE A N 1
ATOM 712 C CA . ILE A 1 90 ? -8.422 -19.266 -23.312 1 71.62 90 ILE A CA 1
ATOM 713 C C . ILE A 1 90 ? -9.148 -20.578 -23.547 1 71.62 90 ILE A C 1
ATOM 715 O O . ILE A 1 90 ? -9.539 -21.266 -22.594 1 71.62 90 ILE A O 1
ATOM 719 N N . ALA A 1 91 ? -9.398 -20.906 -24.703 1 72.62 91 ALA A N 1
ATOM 720 C CA . ALA A 1 91 ? -10.211 -22.062 -25.031 1 72.62 91 ALA A CA 1
ATOM 721 C C . ALA A 1 91 ? -9.594 -23.344 -24.484 1 72.62 91 ALA A C 1
ATOM 723 O O . ALA A 1 91 ? -10.305 -24.312 -24.172 1 72.62 91 ALA A O 1
ATOM 724 N N . ASP A 1 92 ? -8.367 -23.312 -24.25 1 86.5 92 ASP A N 1
ATOM 725 C CA . ASP A 1 92 ? -7.719 -24.531 -23.797 1 86.5 92 ASP A CA 1
ATOM 726 C C . ASP A 1 92 ? -7.48 -24.516 -22.281 1 86.5 92 ASP A C 1
ATOM 728 O O . ASP A 1 92 ? -6.805 -25.391 -21.75 1 86.5 92 ASP A O 1
ATOM 732 N N . TRP A 1 93 ? -8.094 -23.484 -21.625 1 90.5 93 TRP A N 1
ATOM 733 C CA . TRP A 1 93 ? -7.953 -23.422 -20.172 1 90.5 93 TRP A CA 1
ATOM 734 C C . TRP A 1 93 ? -9.039 -24.25 -19.484 1 90.5 93 TRP A C 1
ATOM 736 O O . TRP A 1 93 ? -10.18 -24.297 -19.969 1 90.5 93 TRP A O 1
ATOM 746 N N . THR A 1 94 ? -8.703 -24.938 -18.469 1 91.69 94 THR A N 1
ATOM 747 C CA . THR A 1 94 ? -9.656 -25.5 -17.531 1 91.69 94 THR A CA 1
ATOM 748 C C . THR A 1 94 ? -9.742 -24.656 -16.266 1 91.69 94 THR A C 1
ATOM 750 O O . THR A 1 94 ? -8.734 -24.406 -15.617 1 91.69 94 THR A O 1
ATOM 753 N N . ILE A 1 95 ? -10.953 -24.203 -16.016 1 92.75 95 ILE A N 1
ATOM 754 C CA . ILE A 1 95 ? -11.117 -23.312 -14.867 1 92.75 95 ILE A CA 1
ATOM 755 C C . ILE A 1 95 ? -12.109 -23.922 -13.883 1 92.75 95 ILE A C 1
ATOM 757 O O . ILE A 1 95 ? -13.242 -24.234 -14.25 1 92.75 95 ILE A O 1
ATOM 761 N N . THR A 1 96 ? -11.672 -24.156 -12.648 1 93.94 96 THR A N 1
ATOM 762 C CA . THR A 1 96 ? -12.531 -24.547 -11.531 1 93.94 96 THR A CA 1
ATOM 763 C C . THR A 1 96 ? -12.852 -23.344 -10.648 1 93.94 96 THR A C 1
ATOM 765 O O . THR A 1 96 ? -11.945 -22.625 -10.203 1 93.94 96 THR A O 1
ATOM 768 N N . PHE A 1 97 ? -14.133 -23.078 -10.5 1 92.88 97 PHE A N 1
ATOM 769 C CA . PHE A 1 97 ? -14.57 -22.031 -9.586 1 92.88 97 PHE A CA 1
ATOM 770 C C . PHE A 1 97 ? -14.914 -22.609 -8.219 1 92.88 97 PHE A C 1
ATOM 772 O O . PHE A 1 97 ? -15.805 -23.453 -8.102 1 92.88 97 PHE A O 1
ATOM 779 N N . ALA A 1 98 ? -14.195 -22.234 -7.195 1 94.25 98 ALA A N 1
ATOM 780 C CA . ALA A 1 98 ? -14.438 -22.75 -5.848 1 94.25 98 ALA A CA 1
ATOM 781 C C . ALA A 1 98 ? -14.789 -21.625 -4.883 1 94.25 98 ALA A C 1
ATOM 783 O O . ALA A 1 98 ? -14.016 -20.672 -4.719 1 94.25 98 ALA A O 1
ATOM 784 N N . GLN A 1 99 ? -15.93 -21.719 -4.285 1 92.69 99 GLN A N 1
ATOM 785 C CA . GLN A 1 99 ? -16.281 -20.797 -3.209 1 92.69 99 GLN A CA 1
ATOM 786 C C . GLN A 1 99 ? -15.531 -21.141 -1.924 1 92.69 99 GLN A C 1
ATOM 788 O O . GLN A 1 99 ? -15.68 -22.25 -1.396 1 92.69 99 GLN A O 1
ATOM 793 N N . THR A 1 100 ? -14.758 -20.203 -1.438 1 94.56 100 THR A N 1
ATOM 794 C CA . THR A 1 100 ? -13.891 -20.547 -0.318 1 94.56 100 THR A CA 1
ATOM 795 C C . THR A 1 100 ? -14.18 -19.656 0.887 1 94.56 100 THR A C 1
ATOM 797 O O . THR A 1 100 ? -13.43 -19.672 1.867 1 94.56 100 THR A O 1
ATOM 800 N N . GLY A 1 101 ? -15.18 -18.812 0.815 1 90.56 101 GLY A N 1
ATOM 801 C CA . GLY A 1 101 ? -15.562 -17.969 1.946 1 90.56 101 GLY A CA 1
ATOM 802 C C . GLY A 1 101 ? -15.125 -16.531 1.801 1 90.56 101 GLY A C 1
ATOM 803 O O . GLY A 1 101 ? -14.016 -16.25 1.329 1 90.56 101 GLY A O 1
ATOM 804 N N . ILE A 1 102 ? -15.859 -15.609 2.318 1 84.12 102 ILE A N 1
ATOM 805 C CA . ILE A 1 102 ? -15.648 -14.172 2.156 1 84.12 102 ILE A CA 1
ATOM 806 C C . ILE A 1 102 ? -14.484 -13.719 3.033 1 84.12 102 ILE A C 1
ATOM 808 O O . ILE A 1 102 ? -13.633 -12.945 2.592 1 84.12 102 ILE A O 1
ATOM 812 N N . GLU A 1 103 ? -14.391 -14.297 4.191 1 85.88 103 GLU A N 1
ATOM 813 C CA . GLU A 1 103 ? -13.406 -13.805 5.148 1 85.88 103 GLU A CA 1
ATOM 814 C C . GLU A 1 103 ? -12.281 -14.812 5.352 1 85.88 103 GLU A C 1
ATOM 816 O O . GLU A 1 103 ? -11.469 -14.664 6.27 1 85.88 103 GLU A O 1
ATOM 821 N N . SER A 1 104 ? -12.18 -15.805 4.5 1 92.12 104 SER A N 1
ATOM 822 C CA . SER A 1 104 ? -11.195 -16.875 4.676 1 92.12 104 SER A CA 1
ATOM 823 C C . SER A 1 104 ? -9.789 -16.375 4.359 1 92.12 104 SER A C 1
ATOM 825 O O . SER A 1 104 ? -9.57 -15.711 3.342 1 92.12 104 SER A O 1
ATOM 827 N N . PRO A 1 105 ? -8.867 -16.656 5.312 1 93.12 105 PRO A N 1
ATOM 828 C CA . PRO A 1 105 ? -7.473 -16.406 4.938 1 93.12 105 PRO A CA 1
ATOM 829 C C . PRO A 1 105 ? -6.988 -17.297 3.807 1 93.12 105 PRO A C 1
ATOM 831 O O . PRO A 1 105 ? -7.641 -18.297 3.479 1 93.12 105 PRO A O 1
ATOM 834 N N . ILE A 1 106 ? -5.875 -16.984 3.232 1 94.19 106 ILE A N 1
ATOM 835 C CA . ILE A 1 106 ? -5.426 -17.641 2.01 1 94.19 106 ILE A CA 1
ATOM 836 C C . ILE A 1 106 ? -5.066 -19.094 2.307 1 94.19 106 ILE A C 1
ATOM 838 O O . ILE A 1 106 ? -5.301 -19.969 1.479 1 94.19 106 ILE A O 1
ATOM 842 N N . GLY A 1 107 ? -4.516 -19.375 3.48 1 97.12 107 GLY A N 1
ATOM 843 C CA . GLY A 1 107 ? -4.254 -20.75 3.832 1 97.12 107 GLY A CA 1
ATOM 844 C C . GLY A 1 107 ? -5.508 -21.609 3.879 1 97.12 107 GLY A C 1
ATOM 845 O O . GLY A 1 107 ? -5.508 -22.75 3.414 1 97.12 107 GLY A O 1
ATOM 846 N N . GLU A 1 108 ? -6.527 -21.094 4.426 1 97 108 GLU A N 1
ATOM 847 C CA . GLU A 1 108 ? -7.793 -21.812 4.492 1 97 108 GLU A CA 1
ATOM 848 C C . GLU A 1 108 ? -8.398 -22 3.102 1 97 108 GLU A C 1
ATOM 850 O O . GLU A 1 108 ? -8.977 -23.047 2.803 1 97 108 GLU A O 1
ATOM 855 N N . ARG A 1 109 ? -8.305 -20.984 2.268 1 96.75 109 ARG A N 1
ATOM 856 C CA . ARG A 1 109 ? -8.773 -21.125 0.894 1 96.75 109 ARG A CA 1
ATOM 857 C C . ARG A 1 109 ? -8.062 -22.281 0.194 1 96.75 109 ARG A C 1
ATOM 859 O O . ARG A 1 109 ? -8.695 -23.078 -0.513 1 96.75 109 ARG A O 1
ATOM 866 N N . LEU A 1 110 ? -6.773 -22.344 0.455 1 97.75 110 LEU A N 1
ATOM 867 C CA . LEU A 1 110 ? -5.984 -23.422 -0.134 1 97.75 110 LEU A CA 1
ATOM 868 C C . LEU A 1 110 ? -6.434 -24.781 0.394 1 97.75 110 LEU A C 1
ATOM 870 O O . LEU A 1 110 ? -6.582 -25.734 -0.375 1 97.75 110 LEU A O 1
ATOM 874 N N . ARG A 1 111 ? -6.633 -24.875 1.662 1 97.5 111 ARG A N 1
ATOM 875 C CA . ARG A 1 111 ? -7.09 -26.109 2.273 1 97.5 111 ARG A CA 1
ATOM 876 C C . ARG A 1 111 ? -8.398 -26.578 1.653 1 97.5 111 ARG A C 1
ATOM 878 O O . ARG A 1 111 ? -8.57 -27.766 1.37 1 97.5 111 ARG A O 1
ATOM 885 N N . ARG A 1 112 ? -9.234 -25.719 1.402 1 96.75 112 ARG A N 1
ATOM 886 C CA . ARG A 1 112 ? -10.578 -26.031 0.939 1 96.75 112 ARG A CA 1
ATOM 887 C C . ARG A 1 112 ? -10.562 -26.531 -0.5 1 96.75 112 ARG A C 1
ATOM 889 O O . ARG A 1 112 ? -11.5 -27.203 -0.942 1 96.75 112 ARG A O 1
ATOM 896 N N . VAL A 1 113 ? -9.531 -26.203 -1.201 1 96.81 113 VAL A N 1
ATOM 897 C CA . VAL A 1 113 ? -9.523 -26.609 -2.604 1 96.81 113 VAL A CA 1
ATOM 898 C C . VAL A 1 113 ? -8.523 -27.734 -2.814 1 96.81 113 VAL A C 1
ATOM 900 O O . VAL A 1 113 ? -8.258 -28.141 -3.951 1 96.81 113 VAL A O 1
ATOM 903 N N . ARG A 1 114 ? -8.008 -28.297 -1.775 1 97.31 114 ARG A N 1
ATOM 904 C CA . ARG A 1 114 ? -6.992 -29.344 -1.856 1 97.31 114 ARG A CA 1
ATOM 905 C C . ARG A 1 114 ? -7.484 -30.516 -2.707 1 97.31 114 ARG A C 1
ATOM 907 O O . ARG A 1 114 ? -6.715 -31.094 -3.48 1 97.31 114 ARG A O 1
ATOM 914 N N . HIS A 1 115 ? -8.727 -30.891 -2.588 1 96 115 HIS A N 1
ATOM 915 C CA . HIS A 1 115 ? -9.289 -32.062 -3.281 1 96 115 HIS A CA 1
ATOM 916 C C . HIS A 1 115 ? -9.258 -31.859 -4.793 1 96 115 HIS A C 1
ATOM 918 O O . HIS A 1 115 ? -9.234 -32.844 -5.547 1 96 115 HIS A O 1
ATOM 924 N N . HIS A 1 116 ? -9.234 -30.609 -5.289 1 96 116 HIS A N 1
ATOM 925 C CA . HIS A 1 116 ? -9.164 -30.328 -6.719 1 96 116 HIS A CA 1
ATOM 926 C C . HIS A 1 116 ? -7.758 -30.562 -7.258 1 96 116 HIS A C 1
ATOM 928 O O . HIS A 1 116 ? -7.559 -30.641 -8.469 1 96 116 HIS A O 1
ATOM 934 N N . LEU A 1 117 ? -6.758 -30.594 -6.359 1 96.12 117 LEU A N 1
ATOM 935 C CA . LEU A 1 117 ? -5.371 -30.75 -6.781 1 96.12 117 LEU A CA 1
ATOM 936 C C . LEU A 1 117 ? -5.07 -32.219 -7.145 1 96.12 117 LEU A C 1
ATOM 938 O O . LEU A 1 117 ? -4.105 -32.469 -7.863 1 96.12 117 LEU A O 1
ATOM 942 N N . GLY A 1 118 ? -5.816 -33.125 -6.648 1 91.12 118 GLY A N 1
ATOM 943 C CA . GLY A 1 118 ? -5.609 -34.531 -6.918 1 91.12 118 GLY A CA 1
ATOM 944 C C . GLY A 1 118 ? -4.273 -35.031 -6.418 1 91.12 118 GLY A C 1
ATOM 945 O O . GLY A 1 118 ? -3.859 -34.719 -5.301 1 91.12 118 GLY A O 1
ATOM 946 N N . GLY A 1 119 ? -3.605 -35.906 -7.238 1 89.12 119 GLY A N 1
ATOM 947 C CA . GLY A 1 119 ? -2.367 -36.562 -6.848 1 89.12 119 GLY A CA 1
ATOM 948 C C . GLY A 1 119 ? -1.129 -35.844 -7.352 1 89.12 119 GLY A C 1
ATOM 949 O O . GLY A 1 119 ? -0.037 -36.406 -7.371 1 89.12 119 GLY A O 1
ATOM 950 N N . ASP A 1 120 ? -1.306 -34.562 -7.75 1 91.81 120 ASP A N 1
ATOM 951 C CA . ASP A 1 120 ? -0.155 -33.812 -8.234 1 91.81 120 ASP A CA 1
ATOM 952 C C . ASP A 1 120 ? 0.882 -33.625 -7.133 1 91.81 120 ASP A C 1
ATOM 954 O O . ASP A 1 120 ? 0.545 -33.188 -6.023 1 91.81 120 ASP A O 1
ATOM 958 N N . GLU A 1 121 ? 2.08 -34 -7.434 1 94.56 121 GLU A N 1
ATOM 959 C CA . GLU A 1 121 ? 3.152 -33.812 -6.457 1 94.56 121 GLU A CA 1
ATOM 960 C C . GLU A 1 121 ? 3.396 -32.344 -6.156 1 94.56 121 GLU A C 1
ATOM 962 O O . GLU A 1 121 ? 3.607 -31.969 -5.004 1 94.56 121 GLU A O 1
ATOM 967 N N . MET A 1 122 ? 3.422 -31.578 -7.266 1 97.62 122 MET A N 1
ATOM 968 C CA . MET A 1 122 ? 3.656 -30.141 -7.188 1 97.62 122 MET A CA 1
ATOM 969 C C . MET A 1 122 ? 2.518 -29.359 -7.84 1 97.62 122 MET A C 1
ATOM 971 O O . MET A 1 122 ? 1.856 -29.875 -8.75 1 97.62 122 MET A O 1
ATOM 975 N N . PHE A 1 123 ? 2.277 -28.203 -7.34 1 98.62 123 PHE A N 1
ATOM 976 C CA . PHE A 1 123 ? 1.309 -27.297 -7.941 1 98.62 123 PHE A CA 1
ATOM 977 C C . PHE A 1 123 ? 1.709 -25.844 -7.707 1 98.62 123 PHE A C 1
ATOM 979 O O . PHE A 1 123 ? 2.645 -25.562 -6.957 1 98.62 123 PHE A O 1
ATOM 986 N N . LEU A 1 124 ? 1.083 -24.922 -8.414 1 98.81 124 LEU A N 1
ATOM 987 C CA . LEU A 1 124 ? 1.366 -23.484 -8.336 1 98.81 124 LEU A CA 1
ATOM 988 C C . LEU A 1 124 ? 0.254 -22.75 -7.602 1 98.81 124 LEU A C 1
ATOM 990 O O . LEU A 1 124 ? -0.896 -23.203 -7.598 1 98.81 124 LEU A O 1
ATOM 994 N N . ALA A 1 125 ? 0.618 -21.703 -6.91 1 98.69 125 ALA A N 1
ATOM 995 C CA . ALA A 1 125 ? -0.353 -20.859 -6.219 1 98.69 125 ALA A CA 1
ATOM 996 C C . ALA A 1 125 ? 0.073 -19.391 -6.246 1 98.69 125 ALA A C 1
ATOM 998 O O . ALA A 1 125 ? 1.269 -19.094 -6.246 1 98.69 125 ALA A O 1
ATOM 999 N N . ASN A 1 126 ? -0.929 -18.531 -6.234 1 98.19 126 ASN A N 1
ATOM 1000 C CA . ASN A 1 126 ? -0.58 -17.109 -6.25 1 98.19 126 ASN A CA 1
ATOM 1001 C C . ASN A 1 126 ? -1.791 -16.234 -5.953 1 98.19 126 ASN A C 1
ATOM 1003 O O . ASN A 1 126 ? -2.926 -16.719 -5.961 1 98.19 126 ASN A O 1
ATOM 1007 N N . TYR A 1 127 ? -1.404 -14.977 -5.691 1 94.81 127 TYR A N 1
ATOM 1008 C CA . TYR A 1 127 ? -2.406 -13.922 -5.645 1 94.81 127 TYR A CA 1
ATOM 1009 C C . TYR A 1 127 ? -2.895 -13.57 -7.043 1 94.81 127 TYR A C 1
ATOM 1011 O O . TYR A 1 127 ? -2.154 -13.703 -8.023 1 94.81 127 TYR A O 1
ATOM 1019 N N . ALA A 1 128 ? -4.07 -13.055 -7.109 1 93.69 128 ALA A N 1
ATOM 1020 C CA . ALA A 1 128 ? -4.641 -12.719 -8.406 1 93.69 128 ALA A CA 1
ATOM 1021 C C . ALA A 1 128 ? -4.496 -11.227 -8.703 1 93.69 128 ALA A C 1
ATOM 1023 O O . ALA A 1 128 ? -5.195 -10.688 -9.57 1 93.69 128 ALA A O 1
ATOM 1024 N N . ASP A 1 129 ? -3.58 -10.555 -7.969 1 90.62 129 ASP A N 1
ATOM 1025 C CA . ASP A 1 129 ? -3.527 -9.102 -8.117 1 90.62 129 ASP A CA 1
ATOM 1026 C C . ASP A 1 129 ? -2.09 -8.625 -8.297 1 90.62 129 ASP A C 1
ATOM 1028 O O . ASP A 1 129 ? -1.779 -7.461 -8.016 1 90.62 129 ASP A O 1
ATOM 1032 N N . VAL A 1 130 ? -1.234 -9.461 -8.719 1 94.5 130 VAL A N 1
ATOM 1033 C CA . VAL A 1 130 ? 0.168 -9.102 -8.898 1 94.5 130 VAL A CA 1
ATOM 1034 C C . VAL A 1 130 ? 0.643 -9.547 -10.281 1 94.5 130 VAL A C 1
ATOM 1036 O O . VAL A 1 130 ? 0.428 -10.695 -10.672 1 94.5 130 VAL A O 1
ATOM 1039 N N . LEU A 1 131 ? 1.267 -8.633 -11.016 1 97.12 131 LEU A N 1
ATOM 1040 C CA . LEU A 1 131 ? 1.826 -8.953 -12.328 1 97.12 131 LEU A CA 1
ATOM 1041 C C . LEU A 1 131 ? 3.35 -8.992 -12.273 1 97.12 131 LEU A C 1
ATOM 1043 O O . LEU A 1 131 ? 3.969 -8.242 -11.516 1 97.12 131 LEU A O 1
ATOM 1047 N N . THR A 1 132 ? 3.939 -9.891 -13.039 1 98.06 132 THR A N 1
ATOM 1048 C CA . THR A 1 132 ? 5.391 -10.039 -13.031 1 98.06 132 THR A CA 1
ATOM 1049 C C . THR A 1 132 ? 5.891 -10.555 -14.375 1 98.06 132 THR A C 1
ATOM 1051 O O . THR A 1 132 ? 5.102 -11.008 -15.211 1 98.06 132 THR A O 1
ATOM 1054 N N . ASP A 1 133 ? 7.152 -10.32 -14.594 1 98.12 133 ASP A N 1
ATOM 1055 C CA . ASP A 1 133 ? 7.82 -10.945 -15.734 1 98.12 133 ASP A CA 1
ATOM 1056 C C . ASP A 1 133 ? 8.75 -12.07 -15.281 1 98.12 133 ASP A C 1
ATOM 1058 O O . ASP A 1 133 ? 9.656 -12.461 -16.016 1 98.12 133 ASP A O 1
ATOM 1062 N N . ALA A 1 134 ? 8.578 -12.602 -14.102 1 98.19 134 ALA A N 1
ATOM 1063 C CA . ALA A 1 134 ? 9.461 -13.609 -13.516 1 98.19 134 ALA A CA 1
ATOM 1064 C C . ALA A 1 134 ? 9.531 -14.852 -14.391 1 98.19 134 ALA A C 1
ATOM 1066 O O . ALA A 1 134 ? 8.539 -15.234 -15.023 1 98.19 134 ALA A O 1
ATOM 1067 N N . PRO A 1 135 ? 10.688 -15.547 -14.422 1 98.06 135 PRO A N 1
ATOM 1068 C CA . PRO A 1 135 ? 10.859 -16.766 -15.234 1 98.06 135 PRO A CA 1
ATOM 1069 C C . PRO A 1 135 ? 10.32 -18.016 -14.547 1 98.06 135 PRO A C 1
ATOM 1071 O O . PRO A 1 135 ? 11.086 -18.781 -13.961 1 98.06 135 PRO A O 1
ATOM 1074 N N . LEU A 1 136 ? 9.094 -18.312 -14.773 1 98.44 136 LEU A N 1
ATOM 1075 C CA . LEU A 1 136 ? 8.391 -19.375 -14.078 1 98.44 136 LEU A CA 1
ATOM 1076 C C . LEU A 1 136 ? 9.07 -20.719 -14.32 1 98.44 136 LEU A C 1
ATOM 1078 O O . LEU A 1 136 ? 9.281 -21.5 -13.383 1 98.44 136 LEU A O 1
ATOM 1082 N N . PRO A 1 137 ? 9.469 -21.094 -15.547 1 98.31 137 PRO A N 1
ATOM 1083 C CA . PRO A 1 137 ? 10.109 -22.391 -15.758 1 98.31 137 PRO A CA 1
ATOM 1084 C C . PRO A 1 137 ? 11.375 -22.562 -14.914 1 98.31 137 PRO A C 1
ATOM 1086 O O . PRO A 1 137 ? 11.617 -23.656 -14.375 1 98.31 137 PRO A O 1
ATOM 1089 N N . GLU A 1 138 ? 12.133 -21.453 -14.828 1 97.94 138 GLU A N 1
ATOM 1090 C CA . GLU A 1 138 ? 13.344 -21.516 -14.008 1 97.94 138 GLU A CA 1
ATOM 1091 C C . GLU A 1 138 ? 13 -21.703 -12.531 1 97.94 138 GLU A C 1
ATOM 1093 O O . GLU A 1 138 ? 13.68 -22.453 -11.828 1 97.94 138 GLU A O 1
ATOM 1098 N N . MET A 1 139 ? 12.008 -21.047 -12.109 1 97.88 139 MET A N 1
ATOM 1099 C CA . MET A 1 139 ? 11.578 -21.156 -10.719 1 97.88 139 MET A CA 1
ATOM 1100 C C . MET A 1 139 ? 11.164 -22.594 -10.391 1 97.88 139 MET A C 1
ATOM 1102 O O . MET A 1 139 ? 11.57 -23.141 -9.367 1 97.88 139 MET A O 1
ATOM 1106 N N . ILE A 1 140 ? 10.422 -23.203 -11.25 1 98.19 140 ILE A N 1
ATOM 1107 C CA . ILE A 1 140 ? 9.93 -24.562 -11.055 1 98.19 140 ILE A CA 1
ATOM 1108 C C . ILE A 1 140 ? 11.109 -25.531 -11.078 1 98.19 140 ILE A C 1
ATOM 1110 O O . ILE A 1 140 ? 11.203 -26.422 -10.227 1 98.19 140 ILE A O 1
ATOM 1114 N N . ASP A 1 141 ? 12 -25.359 -12.016 1 97.94 141 ASP A N 1
ATOM 1115 C CA . ASP A 1 141 ? 13.148 -26.25 -12.172 1 97.94 141 ASP A CA 1
ATOM 1116 C C . ASP A 1 141 ? 14.031 -26.219 -10.93 1 97.94 141 ASP A C 1
ATOM 1118 O O . ASP A 1 141 ? 14.398 -27.266 -10.398 1 97.94 141 ASP A O 1
ATOM 1122 N N . LYS A 1 142 ? 14.328 -25.078 -10.461 1 96.06 142 LYS A N 1
ATOM 1123 C CA . LYS A 1 142 ? 15.164 -24.922 -9.273 1 96.06 142 LYS A CA 1
ATOM 1124 C C . LYS A 1 142 ? 14.508 -25.562 -8.062 1 96.06 142 LYS A C 1
ATOM 1126 O O . LYS A 1 142 ? 15.18 -26.219 -7.254 1 96.06 142 LYS A O 1
ATOM 1131 N N . PHE A 1 143 ? 13.32 -25.422 -7.957 1 97.38 143 PHE A N 1
ATOM 1132 C CA . PHE A 1 143 ? 12.594 -25.984 -6.828 1 97.38 143 PHE A CA 1
ATOM 1133 C C . PHE A 1 143 ? 12.562 -27.5 -6.91 1 97.38 143 PHE A C 1
ATOM 1135 O O . PHE A 1 143 ? 12.742 -28.188 -5.902 1 97.38 143 PHE A O 1
ATOM 1142 N N . SER A 1 144 ? 12.297 -28.016 -8.078 1 96.94 144 SER A N 1
ATOM 1143 C CA . SER A 1 144 ? 12.156 -29.469 -8.273 1 96.94 144 SER A CA 1
ATOM 1144 C C . SER A 1 144 ? 13.438 -30.203 -7.883 1 96.94 144 SER A C 1
ATOM 1146 O O . SER A 1 144 ? 13.391 -31.375 -7.5 1 96.94 144 SER A O 1
ATOM 1148 N N . ARG A 1 145 ? 14.508 -29.484 -7.898 1 95.5 145 ARG A N 1
ATOM 1149 C CA . ARG A 1 145 ? 15.797 -30.094 -7.609 1 95.5 145 ARG A CA 1
ATOM 1150 C C . ARG A 1 145 ? 16.109 -30.016 -6.117 1 95.5 145 ARG A C 1
ATOM 1152 O O . ARG A 1 145 ? 17.094 -30.594 -5.66 1 95.5 145 ARG A O 1
ATOM 1159 N N . ARG A 1 146 ? 15.289 -29.391 -5.434 1 94.44 146 ARG A N 1
ATOM 1160 C CA . ARG A 1 146 ? 15.531 -29.203 -4.008 1 94.44 146 ARG A CA 1
ATOM 1161 C C . ARG A 1 146 ? 14.562 -30.031 -3.174 1 94.44 146 ARG A C 1
ATOM 1163 O O . ARG A 1 146 ? 13.414 -30.234 -3.574 1 94.44 146 ARG A O 1
ATOM 1170 N N . ASP A 1 147 ? 15.086 -30.5 -2.119 1 94.44 147 ASP A N 1
ATOM 1171 C CA . ASP A 1 147 ? 14.211 -31.141 -1.146 1 94.44 147 ASP A CA 1
ATOM 1172 C C . ASP A 1 147 ? 13.531 -30.109 -0.245 1 94.44 147 ASP A C 1
ATOM 1174 O O . ASP A 1 147 ? 13.922 -29.953 0.915 1 94.44 147 ASP A O 1
ATOM 1178 N N . ALA A 1 148 ? 12.578 -29.5 -0.748 1 96.69 148 ALA A N 1
ATOM 1179 C CA . ALA A 1 148 ? 11.828 -28.453 -0.053 1 96.69 148 ALA A CA 1
ATOM 1180 C C . ALA A 1 148 ? 10.328 -28.625 -0.281 1 96.69 148 ALA A C 1
ATOM 1182 O O . ALA A 1 148 ? 9.906 -29.266 -1.238 1 96.69 148 ALA A O 1
ATOM 1183 N N . GLY A 1 149 ? 9.57 -28.062 0.659 1 98 149 GLY A N 1
ATOM 1184 C CA . GLY A 1 149 ? 8.117 -28.188 0.586 1 98 149 GLY A CA 1
ATOM 1185 C C . GLY A 1 149 ? 7.461 -27.047 -0.169 1 98 149 GLY A C 1
ATOM 1186 O O . GLY A 1 149 ? 6.332 -27.172 -0.641 1 98 149 GLY A O 1
ATOM 1187 N N . ALA A 1 150 ? 8.172 -25.922 -0.24 1 98.56 150 ALA A N 1
ATOM 1188 C CA . ALA A 1 150 ? 7.609 -24.75 -0.903 1 98.56 150 ALA A CA 1
ATOM 1189 C C . ALA A 1 150 ? 8.711 -23.812 -1.409 1 98.56 150 ALA A C 1
ATOM 1191 O O . ALA A 1 150 ? 9.828 -23.828 -0.889 1 98.56 150 ALA A O 1
ATOM 1192 N N . SER A 1 151 ? 8.414 -23.125 -2.414 1 98.31 151 SER A N 1
ATOM 1193 C CA . SER A 1 151 ? 9.195 -22.016 -2.93 1 98.31 151 SER A CA 1
ATOM 1194 C C . SER A 1 151 ? 8.344 -20.75 -3.092 1 98.31 151 SER A C 1
ATOM 1196 O O . SER A 1 151 ? 7.164 -20.844 -3.434 1 98.31 151 SER A O 1
ATOM 1198 N N . MET A 1 152 ? 8.93 -19.672 -2.736 1 98.12 152 MET A N 1
ATOM 1199 C CA . MET A 1 152 ? 8.25 -18.406 -2.977 1 98.12 152 MET A CA 1
ATOM 1200 C C . MET A 1 152 ? 9.164 -17.422 -3.705 1 98.12 152 MET A C 1
ATOM 1202 O O . MET A 1 152 ? 10.383 -17.469 -3.543 1 98.12 152 MET A O 1
ATOM 1206 N N . MET A 1 153 ? 8.523 -16.578 -4.504 1 98.25 153 MET A N 1
ATOM 1207 C CA . MET A 1 153 ? 9.281 -15.477 -5.105 1 98.25 153 MET A CA 1
ATOM 1208 C C . MET A 1 153 ? 9.43 -14.312 -4.125 1 98.25 153 MET A C 1
ATOM 1210 O O . MET A 1 153 ? 8.477 -13.961 -3.428 1 98.25 153 MET A O 1
ATOM 1214 N N . VAL A 1 154 ? 10.633 -13.828 -4.051 1 97.88 154 VAL A N 1
ATOM 1215 C CA . VAL A 1 154 ? 10.875 -12.664 -3.203 1 97.88 154 VAL A CA 1
ATOM 1216 C C . VAL A 1 154 ? 11.367 -11.5 -4.055 1 97.88 154 VAL A C 1
ATOM 1218 O O . VAL A 1 154 ? 12.062 -11.703 -5.051 1 97.88 154 VAL A O 1
ATOM 1221 N N . VAL A 1 155 ? 10.938 -10.289 -3.645 1 97.44 155 VAL A N 1
ATOM 1222 C CA . VAL A 1 155 ? 11.211 -9.086 -4.426 1 97.44 155 VAL A CA 1
ATOM 1223 C C . VAL A 1 155 ? 11.68 -7.965 -3.502 1 97.44 155 VAL A C 1
ATOM 1225 O O . VAL A 1 155 ? 11.391 -7.977 -2.303 1 97.44 155 VAL A O 1
ATOM 1228 N N . PRO A 1 156 ? 12.438 -7.004 -4.09 1 95.12 156 PRO A N 1
ATOM 1229 C CA . PRO A 1 156 ? 12.688 -5.801 -3.297 1 95.12 156 PRO A CA 1
ATOM 1230 C C . PRO A 1 156 ? 11.398 -5.07 -2.916 1 95.12 156 PRO A C 1
ATOM 1232 O O . PRO A 1 156 ? 10.398 -5.156 -3.635 1 95.12 156 PRO A O 1
ATOM 1235 N N . PRO A 1 157 ? 11.5 -4.395 -1.765 1 91.56 157 PRO A N 1
ATOM 1236 C CA . PRO A 1 157 ? 10.305 -3.645 -1.38 1 91.56 157 PRO A CA 1
ATOM 1237 C C . PRO A 1 157 ? 9.906 -2.598 -2.416 1 91.56 157 PRO A C 1
ATOM 1239 O O . PRO A 1 157 ? 10.766 -1.962 -3.023 1 91.56 157 PRO A O 1
ATOM 1242 N N . GLN A 1 158 ? 8.562 -2.477 -2.59 1 86.19 158 GLN A N 1
ATOM 1243 C CA . GLN A 1 158 ? 8.07 -1.504 -3.559 1 86.19 158 GLN A CA 1
ATOM 1244 C C . GLN A 1 158 ? 7.266 -0.404 -2.871 1 86.19 158 GLN A C 1
ATOM 1246 O O . GLN A 1 158 ? 6.762 0.508 -3.531 1 86.19 158 GLN A O 1
ATOM 1251 N N . SER A 1 159 ? 7.191 -0.443 -1.615 1 82.69 159 SER A N 1
ATOM 1252 C CA . SER A 1 159 ? 6.477 0.58 -0.862 1 82.69 159 SER A CA 1
ATOM 1253 C C . SER A 1 159 ? 7.039 1.969 -1.141 1 82.69 159 SER A C 1
ATOM 1255 O O . SER A 1 159 ? 8.25 2.135 -1.276 1 82.69 159 SER A O 1
ATOM 1257 N N . SER A 1 160 ? 6.191 2.916 -1.18 1 81 160 SER A N 1
ATOM 1258 C CA . SER A 1 160 ? 6.586 4.289 -1.475 1 81 160 SER A CA 1
ATOM 1259 C C . SER A 1 160 ? 6.93 5.051 -0.2 1 81 160 SER A C 1
ATOM 1261 O O . SER A 1 160 ? 7.234 6.246 -0.247 1 81 160 SER A O 1
ATOM 1263 N N . PHE A 1 161 ? 7.004 4.41 0.852 1 86.81 161 PHE A N 1
ATOM 1264 C CA . PHE A 1 161 ? 7.227 5.09 2.121 1 86.81 161 PHE A CA 1
ATOM 1265 C C . PHE A 1 161 ? 8.719 5.305 2.369 1 86.81 161 PHE A C 1
ATOM 1267 O O . PHE A 1 161 ? 9.555 4.699 1.697 1 86.81 161 PHE A O 1
ATOM 1274 N N . HIS A 1 162 ? 9.016 6.277 3.312 1 93.88 162 HIS A N 1
ATOM 1275 C CA . HIS A 1 162 ? 10.375 6.551 3.748 1 93.88 162 HIS A CA 1
ATOM 1276 C C . HIS A 1 162 ? 10.641 5.984 5.141 1 93.88 162 HIS A C 1
ATOM 1278 O O . HIS A 1 162 ? 9.852 6.215 6.066 1 93.88 162 HIS A O 1
ATOM 1284 N N . CYS A 1 163 ? 11.688 5.23 5.211 1 93.88 163 CYS A N 1
ATOM 1285 C CA . CYS A 1 163 ? 12.203 4.77 6.5 1 93.88 163 CYS A CA 1
ATOM 1286 C C . CYS A 1 163 ? 13.008 5.867 7.184 1 93.88 163 CYS A C 1
ATOM 1288 O O . CYS A 1 163 ? 13.805 6.551 6.539 1 93.88 163 CYS A O 1
ATOM 1290 N N . VAL A 1 164 ? 12.766 6.031 8.508 1 96.06 164 VAL A N 1
ATOM 1291 C CA . VAL A 1 164 ? 13.43 7.07 9.281 1 96.06 164 VAL A CA 1
ATOM 1292 C C . VAL A 1 164 ? 14.312 6.43 10.352 1 96.06 164 VAL A C 1
ATOM 1294 O O . VAL A 1 164 ? 13.836 5.633 11.164 1 96.06 164 VAL A O 1
ATOM 1297 N N . GLU A 1 165 ? 15.562 6.742 10.273 1 94.06 165 GLU A N 1
ATOM 1298 C CA . GLU A 1 165 ? 16.5 6.309 11.312 1 94.06 165 GLU A CA 1
ATOM 1299 C C . GLU A 1 165 ? 16.547 7.305 12.461 1 94.06 165 GLU A C 1
ATOM 1301 O O . GLU A 1 165 ? 16.812 8.492 12.258 1 94.06 165 GLU A O 1
ATOM 1306 N N . LEU A 1 166 ? 16.266 6.785 13.594 1 93.5 166 LEU A N 1
ATOM 1307 C CA . LEU A 1 166 ? 16.234 7.656 14.766 1 93.5 166 LEU A CA 1
ATOM 1308 C C . LEU A 1 166 ? 17.5 7.504 15.602 1 93.5 166 LEU A C 1
ATOM 1310 O O . LEU A 1 166 ? 18 6.391 15.781 1 93.5 166 LEU A O 1
ATOM 1314 N N . GLY A 1 167 ? 17.984 8.656 16.016 1 86.44 167 GLY A N 1
ATOM 1315 C CA . GLY A 1 167 ? 19.047 8.672 17 1 86.44 167 GLY A CA 1
ATOM 1316 C C . GLY A 1 167 ? 18.547 8.766 18.422 1 86.44 167 GLY A C 1
ATOM 1317 O O . GLY A 1 167 ? 17.344 8.68 18.672 1 86.44 167 GLY A O 1
ATOM 1318 N N . ASP A 1 168 ? 19.438 8.852 19.484 1 77.94 168 ASP A N 1
ATOM 1319 C CA . ASP A 1 168 ? 19.156 8.797 20.906 1 77.94 168 ASP A CA 1
ATOM 1320 C C . ASP A 1 168 ? 18.328 10 21.359 1 77.94 168 ASP A C 1
ATOM 1322 O O . ASP A 1 168 ? 17.516 9.891 22.281 1 77.94 168 ASP A O 1
ATOM 1326 N N . ASP A 1 169 ? 18.344 11.094 20.75 1 82.25 169 ASP A N 1
ATOM 1327 C CA . ASP A 1 169 ? 17.688 12.289 21.266 1 82.25 169 ASP A CA 1
ATOM 1328 C C . ASP A 1 169 ? 16.516 12.688 20.391 1 82.25 169 ASP A C 1
ATOM 1330 O O . ASP A 1 169 ? 16.047 13.828 20.438 1 82.25 169 ASP A O 1
ATOM 1334 N N . GLY A 1 170 ? 16.047 11.781 19.641 1 86.75 170 GLY A N 1
ATOM 1335 C CA . GLY A 1 170 ? 14.914 12.102 18.781 1 86.75 170 GLY A CA 1
ATOM 1336 C C . GLY A 1 170 ? 15.328 12.766 17.484 1 86.75 170 GLY A C 1
ATOM 1337 O O . GLY A 1 170 ? 14.484 13.125 16.656 1 86.75 170 GLY A O 1
ATOM 1338 N N . LEU A 1 171 ? 16.609 12.867 17.359 1 93.12 171 LEU A N 1
ATOM 1339 C CA . LEU A 1 171 ? 17.109 13.398 16.094 1 93.12 171 LEU A CA 1
ATOM 1340 C C . LEU A 1 171 ? 17.047 12.344 14.992 1 93.12 171 LEU A C 1
ATOM 1342 O O . LEU A 1 171 ? 17.328 11.172 15.242 1 93.12 171 LEU A O 1
ATOM 1346 N N . VAL 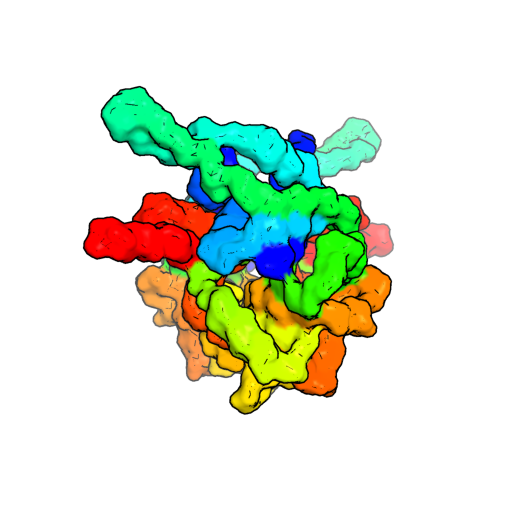A 1 172 ? 16.672 12.852 13.836 1 95.44 172 VAL A N 1
ATOM 1347 C CA . VAL A 1 172 ? 16.641 11.961 12.68 1 95.44 172 VAL A CA 1
ATOM 1348 C C . VAL A 1 172 ? 18.031 11.836 12.078 1 95.44 172 VAL A C 1
ATOM 1350 O O . VAL A 1 172 ? 18.641 12.836 11.695 1 95.44 172 VAL A O 1
ATOM 1353 N N . GLY A 1 173 ? 18.531 10.617 12.078 1 91.19 173 GLY A N 1
ATOM 1354 C CA . GLY A 1 173 ? 19.859 10.367 11.531 1 91.19 173 GLY A CA 1
ATOM 1355 C C . GLY A 1 173 ? 19.859 10.242 10.023 1 91.19 173 GLY A C 1
ATOM 1356 O O . GLY A 1 173 ? 20.891 10.477 9.375 1 91.19 173 GLY A O 1
ATOM 1357 N N . GLY A 1 174 ? 18.797 9.766 9.5 1 92.75 174 GLY A N 1
ATOM 1358 C CA . GLY A 1 174 ? 18.703 9.57 8.062 1 92.75 174 GLY A CA 1
ATOM 1359 C C . GLY A 1 174 ? 17.328 9.156 7.594 1 92.75 174 GLY A C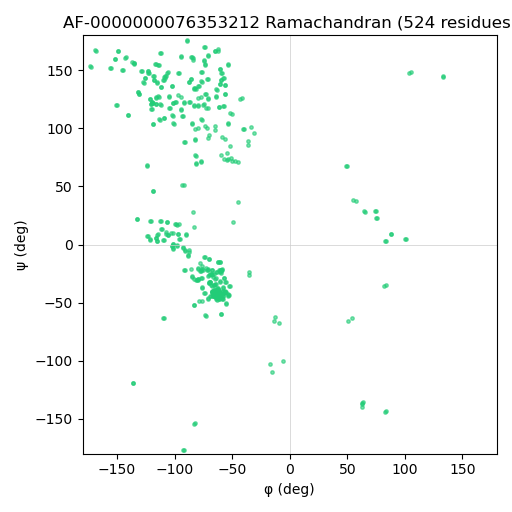 1
ATOM 1360 O O . GLY A 1 174 ? 16.516 8.68 8.383 1 92.75 174 GLY A O 1
ATOM 1361 N N . ILE A 1 175 ? 17.094 9.516 6.355 1 95.44 175 ILE A N 1
ATOM 1362 C CA . ILE A 1 175 ? 15.867 9.141 5.676 1 95.44 175 ILE A CA 1
ATOM 1363 C C . ILE A 1 175 ? 16.188 8.336 4.418 1 95.44 175 ILE A C 1
ATOM 1365 O O . ILE A 1 175 ? 16.984 8.766 3.59 1 95.44 175 ILE A O 1
ATOM 1369 N N . THR A 1 176 ? 15.578 7.141 4.355 1 93.5 176 THR A N 1
ATOM 1370 C CA . THR A 1 176 ? 15.812 6.262 3.217 1 93.5 176 THR A CA 1
ATOM 1371 C C . THR A 1 176 ? 14.492 5.738 2.652 1 93.5 176 THR A C 1
ATOM 1373 O O . THR A 1 176 ? 13.633 5.277 3.402 1 93.5 176 THR A O 1
ATOM 1376 N N . PRO A 1 177 ? 14.375 5.852 1.299 1 92.69 177 PRO A N 1
ATOM 1377 C CA . PRO A 1 177 ? 13.211 5.156 0.746 1 92.69 177 PRO A CA 1
ATOM 1378 C C . PRO A 1 177 ? 13.188 3.672 1.102 1 92.69 177 PRO A C 1
ATOM 1380 O O . PRO A 1 177 ? 14.219 2.998 1.024 1 92.69 177 PRO A O 1
ATOM 1383 N N . VAL A 1 178 ? 12 3.191 1.463 1 89.31 178 VAL A N 1
ATOM 1384 C CA . VAL A 1 178 ? 11.859 1.788 1.837 1 89.31 178 VAL A CA 1
ATOM 1385 C C . VAL A 1 178 ? 12.32 0.898 0.683 1 89.31 178 VAL A C 1
ATOM 1387 O O . VAL A 1 178 ? 12.914 -0.16 0.904 1 89.31 178 VAL A O 1
ATOM 1390 N N . SER A 1 179 ? 12.031 1.329 -0.511 1 88.06 179 SER A N 1
ATOM 1391 C CA . SER A 1 179 ? 12.383 0.565 -1.705 1 88.06 179 SER A CA 1
ATOM 1392 C C . SER A 1 179 ? 13.891 0.391 -1.83 1 88.06 179 SER A C 1
ATOM 1394 O O . SER A 1 179 ? 14.367 -0.449 -2.6 1 88.06 179 SER A O 1
ATOM 1396 N N . GLU A 1 180 ? 14.703 1.147 -1.099 1 91.19 180 GLU A N 1
ATOM 1397 C CA . GLU A 1 180 ? 16.156 1.081 -1.188 1 91.19 180 GLU A CA 1
ATOM 1398 C C . GLU A 1 180 ? 16.75 0.272 -0.034 1 91.19 180 GLU A C 1
ATOM 1400 O O . GLU A 1 180 ? 17.953 0.046 0.019 1 91.19 180 GLU A O 1
ATOM 1405 N N . LEU A 1 181 ? 15.945 -0.169 0.846 1 89.31 181 LEU A N 1
ATOM 1406 C CA . LEU A 1 181 ? 16.438 -0.986 1.95 1 89.31 181 LEU A CA 1
ATOM 1407 C C . LEU A 1 181 ? 16.844 -2.373 1.462 1 89.31 181 LEU A C 1
ATOM 1409 O O . LEU A 1 181 ? 16.188 -2.938 0.578 1 89.31 181 LEU A O 1
ATOM 1413 N N . PRO A 1 182 ? 17.891 -2.857 2.045 1 89.25 182 PRO A N 1
ATOM 1414 C CA . PRO A 1 182 ? 18.359 -4.199 1.673 1 89.25 182 PRO A CA 1
ATOM 1415 C C . PRO A 1 182 ? 17.516 -5.305 2.299 1 89.25 182 PRO A C 1
ATOM 1417 O O . PRO A 1 182 ? 17.984 -6.023 3.184 1 89.25 182 PRO A O 1
ATOM 1420 N N . MET A 1 183 ? 16.359 -5.457 1.846 1 90.62 183 MET A N 1
ATOM 1421 C CA . MET A 1 183 ? 15.461 -6.496 2.348 1 90.62 183 MET A CA 1
ATOM 1422 C C . MET A 1 183 ? 14.633 -7.09 1.215 1 90.62 183 MET A C 1
ATOM 1424 O O . MET A 1 183 ? 14.562 -6.52 0.125 1 90.62 183 MET A O 1
ATOM 1428 N N . TRP A 1 184 ? 14.086 -8.281 1.472 1 95.19 184 TRP A N 1
ATOM 1429 C CA . TRP A 1 184 ? 13.227 -8.977 0.522 1 95.19 184 TRP A CA 1
ATOM 1430 C C . TRP A 1 184 ? 11.805 -9.117 1.073 1 95.19 184 TRP A C 1
ATOM 1432 O O . TRP A 1 184 ? 11.617 -9.344 2.27 1 95.19 184 TRP A O 1
ATOM 1442 N N . GLU A 1 185 ? 10.859 -8.906 0.166 1 96.06 185 GLU A N 1
ATOM 1443 C CA . GLU A 1 185 ? 9.461 -9.094 0.515 1 96.06 185 GLU A CA 1
ATOM 1444 C C . GLU A 1 185 ? 8.852 -10.266 -0.253 1 96.06 185 GLU A C 1
ATOM 1446 O O . GLU A 1 185 ? 9.328 -10.617 -1.335 1 96.06 185 GLU A O 1
ATOM 1451 N N . ASN A 1 186 ? 7.801 -10.836 0.383 1 96.69 186 ASN A N 1
ATOM 1452 C CA . ASN A 1 186 ? 7.031 -11.875 -0.29 1 96.69 186 ASN A CA 1
ATOM 1453 C C . ASN A 1 186 ? 6.383 -11.352 -1.568 1 96.69 186 ASN A C 1
ATOM 1455 O O . ASN A 1 186 ? 5.555 -10.438 -1.521 1 96.69 186 ASN A O 1
ATOM 1459 N N . GLY A 1 187 ? 6.762 -11.938 -2.695 1 97.12 187 GLY A N 1
ATOM 1460 C CA . GLY A 1 187 ? 6.211 -11.523 -3.975 1 97.12 187 GLY A CA 1
ATOM 1461 C C . GLY A 1 187 ? 5.152 -12.477 -4.5 1 97.12 187 GLY A C 1
ATOM 1462 O O . GLY A 1 187 ? 4.574 -12.242 -5.562 1 97.12 187 GLY A O 1
ATOM 1463 N N . GLY A 1 188 ? 4.91 -13.508 -3.773 1 97.62 188 GLY A N 1
ATOM 1464 C CA . GLY A 1 188 ? 3.963 -14.508 -4.234 1 97.62 188 GLY A CA 1
ATOM 1465 C C . GLY A 1 188 ? 4.578 -15.516 -5.184 1 97.62 188 GLY A C 1
ATOM 1466 O O . GLY A 1 188 ? 5.617 -16.109 -4.883 1 97.62 188 GLY A O 1
ATOM 1467 N N . TYR A 1 189 ? 3.742 -15.914 -6.191 1 98.5 189 TYR A N 1
ATOM 1468 C CA . TYR A 1 189 ? 4.176 -16.875 -7.203 1 98.5 189 TYR A CA 1
ATOM 1469 C C . TYR A 1 189 ? 4.824 -18.094 -6.559 1 98.5 189 TYR A C 1
ATOM 1471 O O . TYR A 1 189 ? 5.984 -18.406 -6.84 1 98.5 189 TYR A O 1
ATOM 1479 N N . PHE A 1 190 ? 4.02 -18.844 -5.867 1 98.69 190 PHE A N 1
ATOM 1480 C CA . PHE A 1 190 ? 4.469 -19.984 -5.074 1 98.69 190 PHE A CA 1
ATOM 1481 C C . PHE A 1 190 ? 4.559 -21.25 -5.934 1 98.69 190 PHE A C 1
ATOM 1483 O O . PHE A 1 190 ? 3.744 -21.453 -6.832 1 98.69 190 PHE A O 1
ATOM 1490 N N . VAL A 1 191 ? 5.527 -22.016 -5.684 1 98.75 191 VAL A N 1
ATOM 1491 C CA . VAL A 1 191 ? 5.582 -23.422 -6.078 1 98.75 191 VAL A CA 1
ATOM 1492 C C . VAL A 1 191 ? 5.523 -24.312 -4.836 1 98.75 191 VAL A C 1
ATOM 1494 O O . VAL A 1 191 ? 6.391 -24.234 -3.963 1 98.75 191 VAL A O 1
ATOM 1497 N N . LEU A 1 192 ? 4.504 -25.156 -4.793 1 98.69 192 LEU A N 1
ATOM 1498 C CA . LEU A 1 192 ? 4.227 -25.859 -3.545 1 98.69 192 LEU A CA 1
ATOM 1499 C C . LEU A 1 192 ? 4.188 -27.359 -3.766 1 98.69 192 LEU A C 1
ATOM 1501 O O . LEU A 1 192 ? 3.764 -27.828 -4.828 1 98.69 192 LEU A O 1
ATOM 1505 N N . ARG A 1 193 ? 4.672 -28.109 -2.82 1 98.44 193 ARG A N 1
ATOM 1506 C CA . ARG A 1 193 ? 4.383 -29.547 -2.693 1 98.44 193 ARG A CA 1
ATOM 1507 C C . ARG A 1 193 ? 3.217 -29.781 -1.742 1 98.44 193 ARG A C 1
ATOM 1509 O O . ARG A 1 193 ? 2.895 -28.922 -0.918 1 98.44 193 ARG A O 1
ATOM 1516 N N . GLN A 1 194 ? 2.639 -30.938 -1.829 1 97.25 194 GLN A N 1
ATOM 1517 C CA . GLN A 1 194 ? 1.466 -31.281 -1.028 1 97.25 194 GLN A CA 1
ATOM 1518 C C . GLN A 1 194 ? 1.775 -31.203 0.463 1 97.25 194 GLN A C 1
ATOM 1520 O O . GLN A 1 194 ? 0.881 -30.953 1.275 1 97.25 194 GLN A O 1
ATOM 1525 N N . GLU A 1 195 ? 2.922 -31.328 0.815 1 96.94 195 GLU A N 1
ATOM 1526 C CA . GLU A 1 195 ? 3.322 -31.328 2.221 1 96.94 195 GLU A CA 1
ATOM 1527 C C . GLU A 1 195 ? 2.953 -30 2.891 1 96.94 195 GLU A C 1
ATOM 1529 O O . GLU A 1 195 ? 2.824 -29.938 4.113 1 96.94 195 GLU A O 1
ATOM 1534 N N . VAL A 1 196 ? 2.779 -28.938 2.102 1 98 196 VAL A N 1
ATOM 1535 C CA . VAL A 1 196 ? 2.447 -27.625 2.662 1 98 196 VAL A CA 1
ATOM 1536 C C . VAL A 1 196 ? 1.163 -27.734 3.482 1 98 196 VAL A C 1
ATOM 1538 O O . VAL A 1 196 ? 0.996 -27.016 4.477 1 98 196 VAL A O 1
ATOM 1541 N N . PHE A 1 197 ? 0.279 -28.641 3.141 1 97.94 197 PHE A N 1
ATOM 1542 C CA . PHE A 1 197 ? -1.017 -28.781 3.795 1 97.94 197 PHE A CA 1
ATOM 1543 C C . PHE A 1 197 ? -0.849 -29.281 5.23 1 97.94 197 PHE A C 1
ATOM 1545 O O . PHE A 1 197 ? -1.688 -29 6.09 1 97.94 197 PHE A O 1
ATOM 1552 N N . ASP A 1 198 ? 0.202 -29.953 5.492 1 97.81 198 ASP A N 1
ATOM 1553 C CA . ASP A 1 198 ? 0.469 -30.453 6.836 1 97.81 198 ASP A CA 1
ATOM 1554 C C . ASP A 1 198 ? 0.813 -29.312 7.789 1 97.81 198 ASP A C 1
ATOM 1556 O O . ASP A 1 198 ? 0.813 -29.5 9.008 1 97.81 198 ASP A O 1
ATOM 1560 N N . HIS A 1 199 ? 1.052 -28.172 7.227 1 98.06 199 HIS A N 1
ATOM 1561 C CA . HIS A 1 199 ? 1.529 -27.062 8.039 1 98.06 199 HIS A CA 1
ATOM 1562 C C . HIS A 1 199 ? 0.52 -25.906 8.055 1 98.06 199 HIS A C 1
ATOM 1564 O O . HIS A 1 199 ? 0.81 -24.828 8.57 1 98.06 199 HIS A O 1
ATOM 1570 N N . ILE A 1 200 ? -0.604 -26.047 7.492 1 98.06 200 ILE A N 1
ATOM 1571 C CA . ILE A 1 200 ? -1.655 -25.031 7.496 1 98.06 200 ILE A CA 1
ATOM 1572 C C . ILE A 1 200 ? -2.811 -25.484 8.383 1 98.06 200 ILE A C 1
ATOM 1574 O O . ILE A 1 200 ? -3.547 -26.422 8.023 1 98.06 200 ILE A O 1
ATOM 1578 N N . PRO A 1 201 ? -2.986 -24.875 9.516 1 98 201 PRO A N 1
ATOM 1579 C CA . PRO A 1 201 ? -4.133 -25.219 10.352 1 98 201 PRO A CA 1
ATOM 1580 C C . PRO A 1 201 ? -5.453 -24.688 9.805 1 98 201 PRO A C 1
ATOM 1582 O O . PRO A 1 201 ? -5.461 -23.906 8.852 1 98 201 PRO A O 1
ATOM 1585 N N . GLU A 1 202 ? -6.574 -25.156 10.414 1 97.12 202 GLU A N 1
ATOM 1586 C CA . GLU A 1 202 ? -7.879 -24.594 10.078 1 97.12 202 GLU A CA 1
ATOM 1587 C C . GLU A 1 202 ? -7.898 -23.094 10.297 1 97.12 202 GLU A C 1
ATOM 1589 O O . GLU A 1 202 ? -7.449 -22.594 11.336 1 97.12 202 GLU A O 1
ATOM 1594 N N . ASN A 1 203 ? -8.352 -22.406 9.25 1 96.38 203 ASN A N 1
ATOM 1595 C CA . ASN A 1 203 ? -8.406 -20.938 9.266 1 96.38 203 ASN A CA 1
ATOM 1596 C C . ASN A 1 203 ? -7.004 -20.328 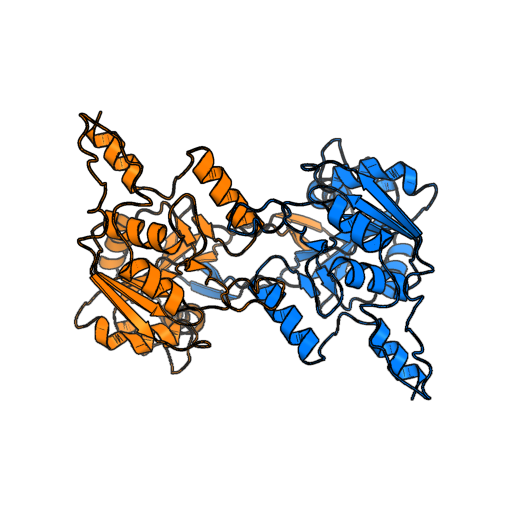9.344 1 96.38 203 ASN A C 1
ATOM 1598 O O . ASN A 1 203 ? -6.832 -19.234 9.875 1 96.38 203 ASN A O 1
ATOM 1602 N N . GLY A 1 204 ? -6.078 -21.062 8.836 1 96.56 204 GLY A N 1
ATOM 1603 C CA . GLY A 1 204 ? -4.703 -20.594 8.844 1 96.56 204 GLY A CA 1
ATOM 1604 C C . GLY A 1 204 ? -4.344 -19.781 7.613 1 96.56 204 GLY A C 1
ATOM 1605 O O . GLY A 1 204 ? -5.172 -19.609 6.715 1 96.56 204 GLY A O 1
ATOM 1606 N N . ASP A 1 205 ? -3.098 -19.266 7.691 1 96.12 205 ASP A N 1
ATOM 1607 C CA . ASP A 1 205 ? -2.537 -18.469 6.605 1 96.12 205 ASP A CA 1
ATOM 1608 C C . ASP A 1 205 ? -1.427 -19.234 5.883 1 96.12 205 ASP A C 1
ATOM 1610 O O . ASP A 1 205 ? -0.625 -19.922 6.512 1 96.12 205 ASP A O 1
ATOM 1614 N N . LEU A 1 206 ? -1.388 -19.078 4.543 1 97.5 206 LEU A N 1
ATOM 1615 C CA . LEU A 1 206 ? -0.377 -19.781 3.762 1 97.5 206 LEU A CA 1
ATOM 1616 C C . LEU A 1 206 ? 1.025 -19.328 4.145 1 97.5 206 LEU A C 1
ATOM 1618 O O . LEU A 1 206 ? 1.924 -20.141 4.332 1 97.5 206 LEU A O 1
ATOM 1622 N N . VAL A 1 207 ? 1.188 -18 4.289 1 97 207 VAL A N 1
ATOM 1623 C CA . VAL A 1 207 ? 2.52 -17.453 4.523 1 97 207 VAL A CA 1
ATOM 1624 C C . VAL A 1 207 ? 2.865 -17.547 6.008 1 97 207 VAL A C 1
ATOM 1626 O O . VAL A 1 207 ? 3.846 -18.188 6.387 1 97 207 VAL A O 1
ATOM 1629 N N . ALA A 1 208 ? 2.059 -17.078 6.848 1 94.38 208 ALA A N 1
ATOM 1630 C CA . ALA A 1 208 ? 2.338 -16.938 8.273 1 94.38 208 ALA A CA 1
ATOM 1631 C C . ALA A 1 208 ? 2.383 -18.312 8.953 1 94.38 208 ALA A C 1
ATOM 1633 O O . ALA A 1 208 ? 3.102 -18.5 9.938 1 94.38 208 ALA A O 1
ATOM 1634 N N . ASP A 1 209 ? 1.67 -19.281 8.375 1 96.69 209 ASP A N 1
ATOM 1635 C CA . ASP A 1 209 ? 1.651 -20.609 8.961 1 96.69 209 ASP A CA 1
ATOM 1636 C C . ASP A 1 209 ? 2.414 -21.609 8.086 1 96.69 209 ASP A C 1
ATOM 1638 O O . ASP A 1 209 ? 3.473 -22.109 8.477 1 96.69 209 ASP A O 1
ATOM 1642 N N . GLY A 1 210 ? 1.922 -21.812 6.883 1 97.81 210 GLY A N 1
ATOM 1643 C CA . GLY A 1 210 ? 2.508 -22.812 6 1 97.81 210 GLY A CA 1
ATOM 1644 C C . GLY A 1 210 ? 3.971 -22.547 5.695 1 97.81 210 GLY A C 1
ATOM 1645 O O . GLY A 1 210 ? 4.84 -23.344 6.074 1 97.81 210 GLY A O 1
ATOM 1646 N N . CYS A 1 211 ? 4.23 -21.438 5.125 1 97.94 211 CYS A N 1
ATOM 1647 C CA . CYS A 1 211 ? 5.59 -21.094 4.707 1 97.94 211 CYS A CA 1
ATOM 1648 C C . CYS A 1 211 ? 6.496 -20.891 5.914 1 97.94 211 CYS A C 1
ATOM 1650 O O . CYS A 1 211 ? 7.652 -21.312 5.906 1 97.94 211 CYS A O 1
ATOM 1652 N N . ALA A 1 212 ? 5.977 -20.25 6.914 1 96.56 212 ALA A N 1
ATOM 1653 C CA . ALA A 1 212 ? 6.777 -19.984 8.109 1 96.56 212 ALA A CA 1
ATOM 1654 C C . ALA A 1 212 ? 7.238 -21.297 8.75 1 96.56 212 ALA A C 1
ATOM 1656 O O . ALA A 1 212 ? 8.391 -21.422 9.156 1 96.56 212 ALA A O 1
ATOM 1657 N N . GLN A 1 213 ? 6.375 -22.266 8.844 1 97.06 213 GLN A N 1
ATOM 1658 C CA . GLN A 1 213 ? 6.727 -23.562 9.438 1 97.06 213 GLN A CA 1
ATOM 1659 C C . GLN A 1 213 ? 7.746 -24.297 8.57 1 97.06 213 GLN A C 1
ATOM 1661 O O . GLN A 1 213 ? 8.68 -24.906 9.094 1 97.06 213 GLN A O 1
ATOM 1666 N N . LEU A 1 214 ? 7.527 -24.25 7.293 1 97.69 214 LEU A N 1
ATOM 1667 C CA . LEU A 1 214 ? 8.477 -24.875 6.379 1 97.69 214 LEU A CA 1
ATOM 1668 C C . LEU A 1 214 ? 9.844 -24.203 6.477 1 97.69 214 LEU A C 1
ATOM 1670 O O . LEU A 1 214 ? 10.875 -24.875 6.398 1 97.69 214 LEU A O 1
ATOM 1674 N N . ALA A 1 215 ? 9.852 -22.906 6.648 1 96.25 215 ALA A N 1
ATOM 1675 C CA . ALA A 1 215 ? 11.109 -22.188 6.805 1 96.25 215 ALA A CA 1
ATOM 1676 C C . ALA A 1 215 ? 11.867 -22.656 8.047 1 96.25 215 ALA A C 1
ATOM 1678 O O . ALA A 1 215 ? 13.086 -22.828 8.008 1 96.25 215 ALA A O 1
ATOM 1679 N N . LYS A 1 216 ? 11.195 -22.875 9.109 1 94.81 216 LYS A N 1
ATOM 1680 C CA . LYS A 1 216 ? 11.797 -23.312 10.367 1 94.81 216 LYS A CA 1
ATOM 1681 C C . LYS A 1 216 ? 12.5 -24.656 10.195 1 94.81 216 LYS A C 1
ATOM 1683 O O . LYS A 1 216 ? 13.492 -24.938 10.867 1 94.81 216 LYS A O 1
ATOM 1688 N N . SER A 1 217 ? 11.977 -25.438 9.344 1 95 217 SER A N 1
ATOM 1689 C CA . SER A 1 217 ? 12.547 -26.766 9.125 1 95 217 SER A CA 1
ATOM 1690 C C . SER A 1 217 ? 13.508 -26.766 7.941 1 95 217 SER A C 1
ATOM 1692 O O . SER A 1 217 ? 13.93 -27.812 7.477 1 95 217 SER A O 1
ATOM 1694 N N . GLY A 1 218 ? 13.734 -25.641 7.406 1 94 218 GLY A N 1
ATOM 1695 C CA . GLY A 1 218 ? 14.68 -25.516 6.305 1 94 218 GLY A CA 1
ATOM 1696 C C . GLY A 1 218 ? 14.133 -26.062 4.996 1 94 218 GLY A C 1
ATOM 1697 O O . GLY A 1 218 ? 14.891 -26.594 4.18 1 94 218 GLY A O 1
ATOM 1698 N N . ARG A 1 219 ? 12.836 -26.016 4.816 1 96.75 219 ARG A N 1
ATOM 1699 C CA . ARG A 1 219 ? 12.219 -26.625 3.646 1 96.75 219 ARG A CA 1
ATOM 1700 C C . ARG A 1 219 ? 11.453 -25.594 2.824 1 96.75 219 ARG A C 1
ATOM 1702 O O . ARG A 1 219 ? 10.508 -25.938 2.115 1 96.75 219 ARG A O 1
ATOM 1709 N N . LEU A 1 220 ? 11.797 -24.328 3.027 1 97.94 220 LEU A N 1
ATOM 1710 C CA . LEU A 1 220 ? 11.312 -23.219 2.199 1 97.94 220 LEU A CA 1
ATOM 1711 C C . LEU A 1 220 ? 12.469 -22.562 1.454 1 97.94 220 LEU A C 1
ATOM 1713 O O . LEU A 1 220 ? 13.453 -22.141 2.07 1 97.94 220 LEU A O 1
ATOM 1717 N N . VAL A 1 221 ? 12.312 -22.469 0.134 1 97.62 221 VAL A N 1
ATOM 1718 C CA . VAL A 1 221 ? 13.344 -21.797 -0.665 1 97.62 221 VAL A CA 1
ATOM 1719 C C . VAL A 1 221 ? 12.758 -20.562 -1.329 1 97.62 221 VAL A C 1
ATOM 1721 O O . VAL A 1 221 ? 11.547 -20.438 -1.5 1 97.62 221 VAL A O 1
ATOM 1724 N N . ALA A 1 222 ? 13.617 -19.656 -1.617 1 97.69 222 ALA A N 1
ATOM 1725 C CA . ALA A 1 222 ? 13.203 -18.406 -2.242 1 97.69 222 ALA A CA 1
ATOM 1726 C C . ALA A 1 222 ? 13.836 -18.25 -3.623 1 97.69 222 ALA A C 1
ATOM 1728 O O . ALA A 1 222 ? 14.969 -18.672 -3.85 1 97.69 222 ALA A O 1
ATOM 1729 N N . HIS A 1 223 ? 13.078 -17.734 -4.488 1 97.12 223 HIS A N 1
ATOM 1730 C CA . HIS A 1 223 ? 13.602 -17.234 -5.758 1 97.12 223 HIS A CA 1
ATOM 1731 C C . HIS A 1 223 ? 13.656 -15.719 -5.773 1 97.12 223 HIS A C 1
ATOM 1733 O O . HIS A 1 223 ? 12.617 -15.055 -5.758 1 97.12 223 HIS A O 1
ATOM 1739 N N . GLN A 1 224 ? 14.852 -15.18 -5.898 1 96.62 224 GLN A N 1
ATOM 1740 C CA . GLN A 1 224 ? 15.023 -13.734 -5.941 1 96.62 224 GLN A CA 1
ATOM 1741 C C . GLN A 1 224 ? 14.711 -13.188 -7.332 1 96.62 224 GLN A C 1
ATOM 1743 O O . GLN A 1 224 ? 15.297 -13.617 -8.32 1 96.62 224 GLN A O 1
ATOM 1748 N N . HIS A 1 225 ? 13.742 -12.32 -7.348 1 97.44 225 HIS A N 1
ATOM 1749 C CA . HIS A 1 225 ? 13.383 -11.695 -8.617 1 97.44 225 HIS A CA 1
ATOM 1750 C C . HIS A 1 225 ? 13.555 -10.18 -8.555 1 97.44 225 HIS A C 1
ATOM 1752 O O . HIS A 1 225 ? 12.922 -9.516 -7.734 1 97.44 225 HIS A O 1
ATOM 1758 N N . ARG A 1 226 ? 14.375 -9.633 -9.453 1 96 226 ARG A N 1
ATOM 1759 C CA . ARG A 1 226 ? 14.648 -8.195 -9.492 1 96 226 ARG A CA 1
ATOM 1760 C C . ARG A 1 226 ? 14.008 -7.547 -10.719 1 96 226 ARG A C 1
ATOM 1762 O O . ARG A 1 226 ? 14.117 -6.336 -10.906 1 96 226 ARG A O 1
ATOM 1769 N N . GLY A 1 227 ? 13.297 -8.297 -11.453 1 96.12 227 GLY A N 1
ATOM 1770 C CA . GLY A 1 227 ? 12.602 -7.773 -12.625 1 96.12 227 GLY A CA 1
ATOM 1771 C C . GLY A 1 227 ? 11.289 -7.102 -12.281 1 96.12 227 GLY A C 1
ATOM 1772 O O . GLY A 1 227 ? 11.102 -6.605 -11.172 1 96.12 227 GLY A O 1
ATOM 1773 N N . PHE A 1 228 ? 10.43 -7.117 -13.266 1 97.12 228 PHE A N 1
ATOM 1774 C CA . PHE A 1 228 ? 9.148 -6.438 -13.125 1 97.12 228 PHE A CA 1
ATOM 1775 C C . PHE A 1 228 ? 8.242 -7.18 -12.156 1 97.12 228 PHE A C 1
ATOM 1777 O O . PHE A 1 228 ? 7.996 -8.383 -12.32 1 97.12 228 PHE A O 1
ATOM 1784 N N . TRP A 1 229 ? 7.801 -6.566 -11.242 1 96.75 229 TRP A N 1
ATOM 1785 C CA . TRP A 1 229 ? 6.836 -7.016 -10.242 1 96.75 229 TRP A CA 1
ATOM 1786 C C . TRP A 1 229 ? 6.004 -5.844 -9.727 1 96.75 229 TRP A C 1
ATOM 1788 O O . TRP A 1 229 ? 6.551 -4.871 -9.195 1 96.75 229 TRP A O 1
ATOM 1798 N N . LYS A 1 230 ? 4.715 -5.922 -9.914 1 94.62 230 LYS A N 1
ATOM 1799 C CA . LYS A 1 230 ? 3.859 -4.793 -9.547 1 94.62 230 LYS A CA 1
ATOM 1800 C C . LYS A 1 230 ? 2.555 -5.277 -8.922 1 94.62 230 LYS A C 1
ATOM 1802 O O . LYS A 1 230 ? 1.731 -5.906 -9.586 1 94.62 230 LYS A O 1
ATOM 1807 N N . PRO A 1 231 ? 2.494 -4.965 -7.609 1 90.5 231 PRO A N 1
ATOM 1808 C CA . PRO A 1 231 ? 1.18 -5.176 -7 1 90.5 231 PRO A CA 1
ATOM 1809 C C . PRO A 1 231 ? 0.166 -4.105 -7.398 1 90.5 231 PRO A C 1
ATOM 1811 O O . PRO A 1 231 ? 0.547 -3.049 -7.906 1 90.5 231 PRO A O 1
ATOM 1814 N N . THR A 1 232 ? -1.089 -4.355 -7.305 1 87.31 232 THR A N 1
ATOM 1815 C CA . THR A 1 232 ? -2.141 -3.416 -7.672 1 87.31 232 THR A CA 1
ATOM 1816 C C . THR A 1 232 ? -3.016 -3.084 -6.465 1 87.31 232 THR A C 1
ATOM 1818 O O . THR A 1 232 ? -4.242 -3.064 -6.57 1 87.31 232 THR A O 1
ATOM 1821 N N . ASP A 1 233 ? -2.387 -2.83 -5.422 1 80.06 233 ASP A N 1
ATOM 1822 C CA . ASP A 1 233 ? -3.104 -2.613 -4.172 1 80.06 233 ASP A CA 1
ATOM 1823 C C . ASP A 1 233 ? -3.564 -1.163 -4.043 1 80.06 233 ASP A C 1
ATOM 1825 O O . ASP A 1 233 ? -4.539 -0.874 -3.346 1 80.06 233 ASP A O 1
ATOM 1829 N N . THR A 1 234 ? -2.824 -0.303 -4.703 1 76.81 234 THR A N 1
ATOM 1830 C CA . THR A 1 234 ? -3.133 1.114 -4.547 1 76.81 234 THR A CA 1
ATOM 1831 C C . THR A 1 234 ? -3.66 1.699 -5.855 1 76.81 234 THR A C 1
ATOM 1833 O O . THR A 1 234 ? -3.465 1.119 -6.926 1 76.81 234 THR A O 1
ATOM 1836 N N . VAL A 1 235 ? -4.223 2.83 -5.672 1 73.56 235 VAL A N 1
ATOM 1837 C CA . VAL A 1 235 ? -4.73 3.557 -6.828 1 73.56 235 VAL A CA 1
ATOM 1838 C C . VAL A 1 235 ? -3.568 3.969 -7.73 1 73.56 235 VAL A C 1
ATOM 1840 O O . VAL A 1 235 ? -3.662 3.875 -8.961 1 73.56 235 VAL A O 1
ATOM 1843 N N . LYS A 1 236 ? -2.533 4.398 -7.109 1 77.94 236 LYS A N 1
ATOM 1844 C CA . LYS A 1 236 ? -1.355 4.828 -7.859 1 77.94 236 LYS A CA 1
ATOM 1845 C C . LYS A 1 236 ? -0.771 3.674 -8.672 1 77.94 236 LYS A C 1
ATOM 1847 O O . LYS A 1 236 ? -0.394 3.852 -9.828 1 77.94 236 LYS A O 1
ATOM 1852 N N . GLU A 1 237 ? -0.717 2.562 -8.078 1 84.06 237 GLU A N 1
ATOM 1853 C CA . GLU A 1 237 ? -0.187 1.378 -8.75 1 84.06 237 GLU A CA 1
ATOM 1854 C C . GLU A 1 237 ? -1.057 0.981 -9.938 1 84.06 237 GLU A C 1
ATOM 1856 O O . GLU A 1 237 ? -0.54 0.639 -11 1 84.06 237 GLU A O 1
ATOM 1861 N N . ARG A 1 238 ? -2.301 1.051 -9.773 1 83.12 238 ARG A N 1
ATOM 1862 C CA . ARG A 1 238 ? -3.23 0.717 -10.844 1 83.12 238 ARG A CA 1
ATOM 1863 C C . ARG A 1 238 ? -3.111 1.707 -12 1 83.12 238 ARG A C 1
ATOM 1865 O O . ARG A 1 238 ? -3.098 1.31 -13.164 1 83.12 238 ARG A O 1
ATOM 1872 N N . ALA A 1 239 ? -3.031 2.922 -11.617 1 79.19 239 ALA A N 1
ATOM 1873 C CA . ALA A 1 239 ? -2.887 3.961 -12.633 1 79.19 239 ALA A CA 1
ATOM 1874 C C . ALA A 1 239 ? -1.592 3.779 -13.422 1 79.19 239 ALA A C 1
ATOM 1876 O O . ALA A 1 239 ? -1.572 3.947 -14.641 1 79.19 239 ALA A O 1
ATOM 1877 N N . ALA A 1 240 ? -0.616 3.469 -12.688 1 84.5 240 ALA A N 1
ATOM 1878 C CA . ALA A 1 240 ? 0.68 3.266 -13.336 1 84.5 240 ALA A CA 1
ATOM 1879 C C . ALA A 1 240 ? 0.629 2.096 -14.312 1 84.5 240 ALA A C 1
ATOM 1881 O O . ALA A 1 240 ? 1.213 2.158 -15.398 1 84.5 240 ALA A O 1
ATOM 1882 N N . LEU A 1 241 ? -0.016 1.084 -13.891 1 89.44 241 LEU A N 1
ATOM 1883 C CA . LEU A 1 241 ? -0.149 -0.094 -14.742 1 89.44 241 LEU A CA 1
ATOM 1884 C C . LEU A 1 241 ? -0.975 0.224 -15.984 1 89.44 241 LEU A C 1
ATOM 1886 O O . LEU A 1 241 ? -0.645 -0.222 -17.078 1 89.44 241 LEU A O 1
ATOM 1890 N N . ASP A 1 242 ? -1.986 0.929 -15.852 1 84.75 242 ASP A N 1
ATOM 1891 C CA . ASP A 1 242 ? -2.832 1.342 -16.969 1 84.75 242 ASP A CA 1
ATOM 1892 C C . ASP A 1 242 ? -2.055 2.215 -17.953 1 84.75 242 ASP A C 1
ATOM 1894 O O . ASP A 1 242 ? -2.18 2.053 -19.172 1 84.75 242 ASP A O 1
ATOM 1898 N N . ASP A 1 243 ? -1.367 3.111 -17.391 1 86.88 243 ASP A N 1
ATOM 1899 C CA . ASP A 1 243 ? -0.535 3.977 -18.234 1 86.88 243 ASP A CA 1
ATOM 1900 C C . ASP A 1 243 ? 0.503 3.164 -19 1 86.88 243 ASP A C 1
ATOM 1902 O O . ASP A 1 243 ? 0.755 3.428 -20.172 1 86.88 243 ASP A O 1
ATOM 1906 N N . ALA A 1 244 ? 1.088 2.277 -18.281 1 91.88 244 ALA A N 1
ATOM 1907 C CA . ALA A 1 244 ? 2.076 1.414 -18.922 1 91.88 244 ALA A CA 1
ATOM 1908 C C . ALA A 1 244 ? 1.453 0.626 -20.062 1 91.88 244 ALA A C 1
ATOM 1910 O O . ALA A 1 244 ? 2.033 0.534 -21.156 1 91.88 244 ALA A O 1
ATOM 1911 N N . TYR A 1 245 ? 0.344 0.084 -19.844 1 91.5 245 TYR A N 1
ATOM 1912 C CA . TYR A 1 245 ? -0.36 -0.656 -20.891 1 91.5 245 TYR A CA 1
ATOM 1913 C C . TYR A 1 245 ? -0.628 0.229 -22.094 1 91.5 245 TYR A C 1
ATOM 1915 O O . TYR A 1 245 ? -0.388 -0.178 -23.234 1 91.5 245 TYR A O 1
ATOM 1923 N N . ALA A 1 246 ? -1.078 1.419 -21.797 1 89.5 246 ALA A N 1
ATOM 1924 C CA . ALA A 1 246 ? -1.438 2.355 -22.859 1 89.5 246 ALA A CA 1
ATOM 1925 C C . ALA A 1 246 ? -0.216 2.74 -23.688 1 89.5 246 ALA A C 1
ATOM 1927 O O . ALA A 1 246 ? -0.323 2.963 -24.906 1 89.5 246 ALA A O 1
ATOM 1928 N N . ARG A 1 247 ? 0.902 2.727 -23.109 1 93.5 247 ARG A N 1
ATOM 1929 C CA . ARG A 1 247 ? 2.137 3.109 -23.781 1 93.5 247 ARG A CA 1
ATOM 1930 C C . ARG A 1 247 ? 2.781 1.908 -24.469 1 93.5 247 ARG A C 1
ATOM 1932 O O . ARG A 1 247 ? 3.816 2.043 -25.125 1 93.5 247 ARG A O 1
ATOM 1939 N N . GLY A 1 248 ? 2.256 0.82 -24.188 1 92.19 248 GLY A N 1
ATOM 1940 C CA . GLY A 1 248 ? 2.805 -0.388 -24.797 1 92.19 248 GLY A CA 1
ATOM 1941 C C . GLY A 1 248 ? 3.936 -0.993 -23.984 1 92.19 248 GLY A C 1
ATOM 1942 O O . GLY A 1 248 ? 4.656 -1.866 -24.469 1 92.19 248 GLY A O 1
ATOM 1943 N N . ASP A 1 249 ? 4.117 -0.463 -22.781 1 94.31 249 ASP A N 1
ATOM 1944 C CA . ASP A 1 249 ? 5.105 -1.012 -21.859 1 94.31 249 ASP A CA 1
ATOM 1945 C C . ASP A 1 249 ? 4.484 -2.064 -20.938 1 94.31 249 ASP A C 1
ATOM 1947 O O . ASP A 1 249 ? 4.07 -1.755 -19.828 1 94.31 249 ASP A O 1
ATOM 1951 N N . ARG A 1 250 ? 4.5 -3.305 -21.438 1 94.69 250 ARG A N 1
ATOM 1952 C CA . ARG A 1 250 ? 3.818 -4.391 -20.75 1 94.69 250 ARG A CA 1
ATOM 1953 C C . ARG A 1 250 ? 4.777 -5.535 -20.453 1 94.69 250 ARG A C 1
ATOM 1955 O O . ARG A 1 250 ? 4.59 -6.656 -20.938 1 94.69 250 ARG A O 1
ATOM 1962 N N . PRO A 1 251 ? 5.766 -5.328 -19.547 1 95.75 251 PRO A N 1
ATOM 1963 C CA . PRO A 1 251 ? 6.754 -6.371 -19.266 1 95.75 251 PRO A CA 1
ATOM 1964 C C . PRO A 1 251 ? 6.125 -7.648 -18.719 1 95.75 251 PRO A C 1
ATOM 1966 O O . PRO A 1 251 ? 6.695 -8.734 -18.859 1 95.75 251 PRO A O 1
ATOM 1969 N N . TRP A 1 252 ? 4.938 -7.566 -18.141 1 96.38 252 TRP A N 1
ATOM 1970 C CA . TRP A 1 252 ? 4.273 -8.734 -17.562 1 96.38 252 TRP A CA 1
ATOM 1971 C C . TRP A 1 252 ? 3.691 -9.625 -18.656 1 96.38 252 TRP A C 1
ATOM 1973 O O . TRP A 1 252 ? 3.352 -10.781 -18.406 1 96.38 252 TRP A O 1
ATOM 1983 N N . ALA A 1 253 ? 3.453 -9.055 -19.828 1 94.88 253 ALA A N 1
ATOM 1984 C CA . ALA A 1 253 ? 2.916 -9.812 -20.953 1 94.88 253 ALA A CA 1
ATOM 1985 C C . ALA A 1 253 ? 4.02 -10.594 -21.672 1 94.88 253 ALA A C 1
ATOM 1987 O O . ALA A 1 253 ? 4.316 -10.328 -22.828 1 94.88 253 ALA A O 1
ATOM 1988 N N . VAL A 1 254 ? 4.52 -11.555 -21.062 1 94.81 254 VAL A N 1
ATOM 1989 C CA . VAL A 1 254 ? 5.691 -12.289 -21.516 1 94.81 254 VAL A CA 1
ATOM 1990 C C . VAL A 1 254 ? 5.348 -13.055 -22.797 1 94.81 254 VAL A C 1
ATOM 1992 O O . VAL A 1 254 ? 6.234 -13.383 -23.578 1 94.81 254 VAL A O 1
ATOM 1995 N N . TRP A 1 255 ? 4.121 -13.336 -23.062 1 91.56 255 TRP A N 1
ATOM 1996 C CA . TRP A 1 255 ? 3.67 -14.047 -24.25 1 91.56 255 TRP A CA 1
ATOM 1997 C C . TRP A 1 255 ? 3.807 -13.18 -25.5 1 91.56 255 TRP A C 1
ATOM 1999 O O . TRP A 1 255 ? 3.795 -13.688 -26.625 1 91.56 255 TRP A O 1
ATOM 2009 N N . GLU A 1 256 ? 3.875 -11.891 -25.266 1 88.56 256 GLU A N 1
ATOM 2010 C CA . GLU A 1 256 ? 4.039 -10.984 -26.391 1 88.56 256 GLU A CA 1
ATOM 2011 C C . GLU A 1 256 ? 5.488 -10.938 -26.859 1 88.56 256 GLU A C 1
ATOM 2013 O O . GLU A 1 256 ? 5.766 -10.617 -28.016 1 88.56 256 GLU A O 1
ATOM 2018 N N . ARG A 1 257 ? 6.383 -11.133 -26.016 1 81.75 257 ARG A N 1
ATOM 2019 C CA . ARG A 1 257 ? 7.801 -11.086 -26.359 1 81.75 257 ARG A CA 1
ATOM 2020 C C . ARG A 1 257 ? 8.219 -12.328 -27.125 1 81.75 257 ARG A C 1
ATOM 2022 O O . ARG A 1 257 ? 9.078 -12.258 -28.016 1 81.75 257 ARG A O 1
ATOM 2029 N N . ASP A 1 258 ? 7.777 -13.391 -26.75 1 70.44 258 ASP A N 1
ATOM 2030 C CA . ASP A 1 258 ? 8.117 -14.633 -27.422 1 70.44 258 ASP A CA 1
ATOM 2031 C C . ASP A 1 258 ? 7.477 -14.695 -28.812 1 70.44 258 ASP A C 1
ATOM 2033 O O . ASP A 1 258 ? 8.047 -15.273 -29.75 1 70.44 258 ASP A O 1
ATOM 2037 N N . ASP A 1 259 ? 6.348 -14.109 -28.953 1 55.22 259 ASP A N 1
ATOM 2038 C CA . ASP A 1 259 ? 5.738 -14.086 -30.266 1 55.22 259 ASP A CA 1
ATOM 2039 C C . ASP A 1 259 ? 6.52 -13.18 -31.219 1 55.22 259 ASP A C 1
ATOM 2041 O O . ASP A 1 259 ? 6.555 -13.422 -32.438 1 55.22 259 ASP A O 1
ATOM 2045 N N . ALA A 1 260 ? 7.086 -12.172 -30.688 1 49.66 260 ALA A N 1
ATOM 2046 C CA . ALA A 1 260 ? 7.898 -11.305 -31.547 1 49.66 260 ALA A CA 1
ATOM 2047 C C . ALA A 1 260 ? 9.156 -12.031 -32.031 1 49.66 260 ALA A C 1
ATOM 2049 O O . ALA A 1 260 ? 9.688 -11.711 -33.094 1 49.66 260 ALA A O 1
ATOM 2050 N N . LYS A 1 261 ? 9.547 -12.977 -31.219 1 48.03 261 LYS A N 1
ATOM 2051 C CA . LYS A 1 261 ? 10.727 -13.719 -31.656 1 48.03 261 LYS A CA 1
ATOM 2052 C C . LYS A 1 261 ? 10.367 -14.719 -32.75 1 48.03 261 LYS A C 1
ATOM 2054 O O . LYS A 1 261 ? 11.211 -15.055 -33.594 1 48.03 261 LYS A O 1
ATOM 2059 N N . VAL A 1 262 ? 9.227 -15.188 -32.75 1 41.97 262 VAL A N 1
ATOM 2060 C CA . VAL A 1 262 ? 8.922 -16.141 -33.812 1 41.97 262 VAL A CA 1
ATOM 2061 C C . VAL A 1 262 ? 8.625 -15.391 -35.094 1 41.97 262 VAL A C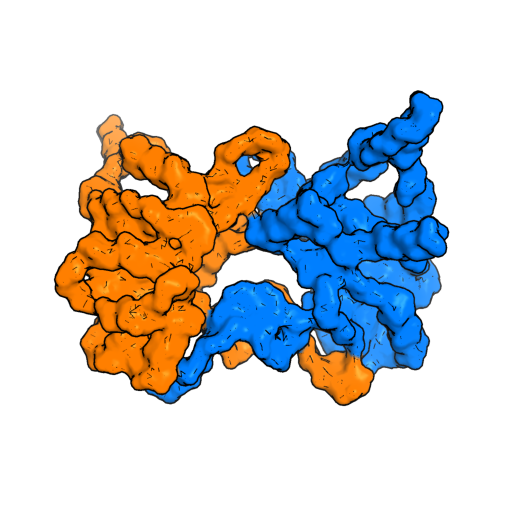 1
ATOM 2063 O O . VAL A 1 262 ? 8.836 -15.914 -36.188 1 41.97 262 VAL A O 1
ATOM 2066 N N . GLY A 1 263 ? 8.305 -14.289 -35.156 1 29.34 263 GLY A N 1
ATOM 2067 C CA . GLY A 1 263 ? 8.07 -13.57 -36.406 1 29.34 263 GLY A CA 1
ATOM 2068 C C . GLY A 1 263 ? 9.297 -12.844 -36.906 1 29.34 263 GLY A C 1
ATOM 2069 O O . GLY A 1 263 ? 9.266 -12.234 -38 1 29.34 263 GLY A O 1
ATOM 2070 N N . ALA A 1 264 ? 10.375 -12.875 -36.188 1 29.09 264 ALA A N 1
ATOM 2071 C CA . ALA A 1 264 ? 11.562 -12.328 -36.812 1 29.09 264 ALA A CA 1
ATOM 2072 C C . ALA A 1 264 ? 12.438 -13.438 -37.406 1 29.09 264 ALA A C 1
ATOM 2074 O O . ALA A 1 264 ? 12.688 -14.453 -36.75 1 29.09 264 ALA A O 1
ATOM 2075 N N . MET B 1 1 ? -1.455 28.641 14.133 1 96.75 1 MET B N 1
ATOM 2076 C CA . MET B 1 1 ? -0.536 28.516 13.008 1 96.75 1 MET B CA 1
ATOM 2077 C C . MET B 1 1 ? -1.281 28.125 11.734 1 96.75 1 MET B C 1
ATOM 2079 O O . MET B 1 1 ? -2.369 27.562 11.797 1 96.75 1 MET B O 1
ATOM 2083 N N . LYS B 1 2 ? -0.637 28.5 10.594 1 97.81 2 LYS B N 1
ATOM 2084 C CA . LYS B 1 2 ? -1.188 28.078 9.305 1 97.81 2 LYS B CA 1
ATOM 2085 C C . LYS B 1 2 ? -0.874 26.609 9.031 1 97.81 2 LYS B C 1
ATOM 2087 O O . LYS B 1 2 ? 0.145 26.094 9.484 1 97.81 2 LYS B O 1
ATOM 2092 N N . VAL B 1 3 ? -1.825 25.953 8.297 1 98.56 3 VAL B N 1
ATOM 2093 C CA . VAL B 1 3 ? -1.683 24.547 7.945 1 98.56 3 VAL B CA 1
ATOM 2094 C C . VAL B 1 3 ? -1.669 24.375 6.43 1 98.56 3 VAL B C 1
ATOM 2096 O O . VAL B 1 3 ? -2.637 24.734 5.75 1 98.56 3 VAL B O 1
ATOM 2099 N N . VAL B 1 4 ? -0.545 23.891 5.891 1 98.25 4 VAL B N 1
ATOM 2100 C CA . VAL B 1 4 ? -0.453 23.562 4.469 1 98.25 4 VAL B CA 1
ATOM 2101 C C . VAL B 1 4 ? -0.816 22.094 4.254 1 98.25 4 VAL B C 1
ATOM 2103 O O . VAL B 1 4 ? -0.212 21.203 4.855 1 98.25 4 VAL B O 1
ATOM 2106 N N . LEU B 1 5 ? -1.826 21.828 3.426 1 97.69 5 LEU B N 1
ATOM 2107 C CA . LEU B 1 5 ? -2.234 20.453 3.119 1 97.69 5 LEU B CA 1
ATOM 2108 C C . LEU B 1 5 ? -1.979 20.141 1.651 1 97.69 5 LEU B C 1
ATOM 2110 O O . LEU B 1 5 ? -2.373 20.891 0.764 1 97.69 5 LEU B O 1
ATOM 2114 N N . PHE B 1 6 ? -1.274 19.047 1.47 1 96.12 6 PHE B N 1
ATOM 2115 C CA . PHE B 1 6 ? -0.987 18.594 0.115 1 96.12 6 PHE B CA 1
ATOM 2116 C C . PHE B 1 6 ? -2.135 17.75 -0.427 1 96.12 6 PHE B C 1
ATOM 2118 O O . PHE B 1 6 ? -2.277 16.578 -0.063 1 96.12 6 PHE B O 1
ATOM 2125 N N . CYS B 1 7 ? -2.924 18.312 -1.291 1 90.5 7 CYS B N 1
ATOM 2126 C CA . CYS B 1 7 ? -4.141 17.672 -1.773 1 90.5 7 CYS B CA 1
ATOM 2127 C C . CYS B 1 7 ? -3.963 17.156 -3.199 1 90.5 7 CYS B C 1
ATOM 2129 O O . CYS B 1 7 ? -4.938 16.797 -3.857 1 90.5 7 CYS B O 1
ATOM 2131 N N . GLY B 1 8 ? -2.656 17.266 -3.602 1 76.31 8 GLY B N 1
ATOM 2132 C CA . GLY B 1 8 ? -2.389 16.797 -4.953 1 76.31 8 GLY B CA 1
ATOM 2133 C C . GLY B 1 8 ? -2.16 15.305 -5.031 1 76.31 8 GLY B C 1
ATOM 2134 O O . GLY B 1 8 ? -2.059 14.633 -4 1 76.31 8 GLY B O 1
ATOM 2135 N N . GLY B 1 9 ? -2.295 14.586 -6.285 1 65 9 GLY B N 1
ATOM 2136 C CA . GLY B 1 9 ? -1.977 13.188 -6.539 1 65 9 GLY B CA 1
ATOM 2137 C C . GLY B 1 9 ? -3.068 12.453 -7.293 1 65 9 GLY B C 1
ATOM 2138 O O . GLY B 1 9 ? -4.223 12.883 -7.301 1 65 9 GLY B O 1
ATOM 2139 N N . TYR B 1 10 ? -2.51 11.547 -8.148 1 54.91 10 TYR B N 1
ATOM 2140 C CA . TYR B 1 10 ? -3.426 10.82 -9.016 1 54.91 10 TYR B CA 1
ATOM 2141 C C . TYR B 1 10 ? -4.527 10.148 -8.211 1 54.91 10 TYR B C 1
ATOM 2143 O O . TYR B 1 10 ? -4.277 9.625 -7.121 1 54.91 10 TYR B O 1
ATOM 2151 N N . GLY B 1 11 ? -5.699 10.648 -8.211 1 48.59 11 GLY B N 1
ATOM 2152 C CA . GLY B 1 11 ? -6.867 10 -7.645 1 48.59 11 GLY B CA 1
ATOM 2153 C C . GLY B 1 11 ? -7.215 8.688 -8.328 1 48.59 11 GLY B C 1
ATOM 2154 O O . GLY B 1 11 ? -6.551 8.289 -9.289 1 48.59 11 GLY B O 1
ATOM 2155 N N . MET B 1 12 ? -8.227 7.664 -7.805 1 42.59 12 MET B N 1
ATOM 2156 C CA . MET B 1 12 ? -8.852 6.434 -8.289 1 42.59 12 MET B CA 1
ATOM 2157 C C . MET B 1 12 ? -9.211 6.555 -9.766 1 42.59 12 MET B C 1
ATOM 2159 O O . MET B 1 12 ? -9.812 7.547 -10.18 1 42.59 12 MET B O 1
ATOM 2163 N N . ARG B 1 13 ? -8.422 6.023 -10.625 1 34.25 13 ARG B N 1
ATOM 2164 C CA . ARG B 1 13 ? -9.031 5.934 -11.945 1 34.25 13 ARG B CA 1
ATOM 2165 C C . ARG B 1 13 ? -10.398 5.266 -11.875 1 34.25 13 ARG B C 1
ATOM 2167 O O . ARG B 1 13 ? -10.531 4.156 -11.359 1 34.25 13 ARG B O 1
ATOM 2174 N N . MET B 1 14 ? -11.516 5.727 -11.633 1 34.66 14 MET B N 1
ATOM 2175 C CA . MET B 1 14 ? -12.797 5.074 -11.867 1 34.66 14 MET B CA 1
ATOM 2176 C C . MET B 1 14 ? -12.82 4.391 -13.227 1 34.66 14 MET B C 1
ATOM 2178 O O . MET B 1 14 ? -12.234 4.891 -14.188 1 34.66 14 MET B O 1
ATOM 2182 N N . ARG B 1 15 ? -13.125 3.064 -13.289 1 32.75 15 ARG B N 1
ATOM 2183 C CA . ARG B 1 15 ? -13.32 2.254 -14.484 1 32.75 15 ARG B CA 1
ATOM 2184 C C . ARG B 1 15 ? -13.508 3.133 -15.719 1 32.75 15 ARG B C 1
ATOM 2186 O O . ARG B 1 15 ? -12.852 2.93 -16.734 1 32.75 15 ARG B O 1
ATOM 2193 N N . SER B 1 16 ? -14.805 3.068 -16.156 1 31.2 16 SER B N 1
ATOM 2194 C CA . SER B 1 16 ? -15.609 3.178 -17.375 1 31.2 16 SER B CA 1
ATOM 2195 C C . SER B 1 16 ? -15.672 4.621 -17.875 1 31.2 16 SER B C 1
ATOM 2197 O O . SER B 1 16 ? -16.312 5.469 -17.234 1 31.2 16 SER B O 1
ATOM 2199 N N . GLY B 1 17 ? -14.812 5.168 -18.766 1 33.09 17 GLY B N 1
ATOM 2200 C CA . GLY B 1 17 ? -15.047 6.387 -19.531 1 33.09 17 GLY B CA 1
ATOM 2201 C C . GLY B 1 17 ? -15.406 7.574 -18.656 1 33.09 17 GLY B C 1
ATOM 2202 O O . GLY B 1 17 ? -15.594 8.68 -19.156 1 33.09 17 GLY B O 1
ATOM 2203 N N . ALA B 1 18 ? -16.594 7.488 -17.922 1 34.22 18 ALA B N 1
ATOM 2204 C CA . ALA B 1 18 ? -17.094 8.75 -17.391 1 34.22 18 ALA B CA 1
ATOM 2205 C C . ALA B 1 18 ? -16.047 9.414 -16.484 1 34.22 18 ALA B C 1
ATOM 2207 O O . ALA B 1 18 ? -15.469 8.766 -15.609 1 34.22 18 ALA B O 1
ATOM 2208 N N . ALA B 1 19 ? -15.461 10.633 -16.672 1 37 19 ALA B N 1
ATOM 2209 C CA . ALA B 1 19 ? -14.688 11.828 -16.344 1 37 19 ALA B CA 1
ATOM 2210 C C . ALA B 1 19 ? -14.445 11.93 -14.836 1 37 19 ALA B C 1
ATOM 2212 O O . ALA B 1 19 ? -13.445 12.5 -14.398 1 37 19 ALA B O 1
ATOM 2213 N N . ASP B 1 20 ? -15.242 12.109 -13.781 1 47.91 20 ASP B N 1
ATOM 2214 C CA . ASP B 1 20 ? -15.102 13.016 -12.648 1 47.91 20 ASP B CA 1
ATOM 2215 C C . ASP B 1 20 ? -14.406 12.328 -11.477 1 47.91 20 ASP B C 1
ATOM 2217 O O . ASP B 1 20 ? -15.055 11.922 -10.508 1 47.91 20 ASP B O 1
ATOM 2221 N N . ASP B 1 21 ? -13.297 11.719 -11.711 1 60.31 21 ASP B N 1
ATOM 2222 C CA . ASP B 1 21 ? -12.555 11.031 -10.664 1 60.31 21 ASP B CA 1
ATOM 2223 C C . ASP B 1 21 ? -12.312 11.945 -9.461 1 60.31 21 ASP B C 1
ATOM 2225 O O . ASP B 1 21 ? -11.789 13.047 -9.609 1 60.31 21 ASP B O 1
ATOM 2229 N N . VAL B 1 22 ? -12.922 11.578 -8.414 1 73.62 22 VAL B N 1
ATOM 2230 C CA . VAL B 1 22 ? -12.844 12.297 -7.148 1 73.62 22 VAL B CA 1
ATOM 2231 C C . VAL B 1 22 ? -11.477 12.07 -6.512 1 73.62 22 VAL B C 1
ATOM 2233 O O . VAL B 1 22 ? -11.023 10.938 -6.387 1 73.62 22 VAL B O 1
ATOM 2236 N N . PRO B 1 23 ? -10.789 13.172 -6.379 1 84 23 PRO B N 1
ATOM 2237 C CA . PRO B 1 23 ? -9.477 13.047 -5.742 1 84 23 PRO B CA 1
ATOM 2238 C C . PRO B 1 23 ? -9.547 12.344 -4.387 1 84 23 PRO B C 1
ATOM 2240 O O . PRO B 1 23 ? -10.578 12.391 -3.717 1 84 23 PRO B O 1
ATOM 2243 N N . LYS B 1 24 ? -8.43 11.727 -3.992 1 83.75 24 LYS B N 1
ATOM 2244 C CA . LYS B 1 24 ? -8.328 10.922 -2.777 1 83.75 24 LYS B CA 1
ATOM 2245 C C . LYS B 1 24 ? -8.805 11.703 -1.558 1 83.75 24 LYS B C 1
ATOM 2247 O O . LYS B 1 24 ? -9.57 11.18 -0.743 1 83.75 24 LYS B O 1
ATOM 2252 N N . PRO B 1 25 ? -8.406 12.984 -1.444 1 89.56 25 PRO B N 1
ATOM 2253 C CA . PRO B 1 25 ? -8.844 13.734 -0.263 1 89.56 25 PRO B CA 1
ATOM 2254 C C . PRO B 1 25 ? -10.359 13.852 -0.166 1 89.56 25 PRO B C 1
ATOM 2256 O O . PRO B 1 25 ? -10.898 14.148 0.906 1 89.56 25 PRO B O 1
ATOM 2259 N N . MET B 1 26 ? -11.023 13.562 -1.254 1 88.81 26 MET B N 1
ATOM 2260 C CA . MET B 1 26 ? -12.477 13.719 -1.282 1 88.81 26 MET B CA 1
ATOM 2261 C C . MET B 1 26 ? -13.18 12.391 -1.026 1 88.81 26 MET B C 1
ATOM 2263 O O . MET B 1 26 ? -14.406 12.328 -1.002 1 88.81 26 MET B O 1
ATOM 2267 N N . ALA B 1 27 ? -12.367 11.391 -0.853 1 85.38 27 ALA B N 1
ATOM 2268 C CA . ALA B 1 27 ? -12.977 10.109 -0.475 1 85.38 27 ALA B CA 1
ATOM 2269 C C . ALA B 1 27 ? -13.727 10.234 0.846 1 85.38 27 ALA B C 1
ATOM 2271 O O . ALA B 1 27 ? -13.195 10.758 1.827 1 85.38 27 ALA B O 1
ATOM 2272 N N . MET B 1 28 ? -14.891 9.617 0.885 1 85.94 28 MET B N 1
ATOM 2273 C CA . MET B 1 28 ? -15.766 9.805 2.035 1 85.94 28 MET B CA 1
ATOM 2274 C C . MET B 1 28 ? -15.375 8.875 3.178 1 85.94 28 MET B C 1
ATOM 2276 O O . MET B 1 28 ? -15.039 7.711 2.947 1 85.94 28 MET B O 1
ATOM 2280 N N . VAL B 1 29 ? -15.305 9.336 4.312 1 88.94 29 VAL B N 1
ATOM 2281 C CA . VAL B 1 29 ? -15.266 8.617 5.582 1 88.94 29 VAL B CA 1
ATOM 2282 C C . VAL B 1 29 ? -16.469 9 6.434 1 88.94 29 VAL B C 1
ATOM 2284 O O . VAL B 1 29 ? -16.484 10.07 7.055 1 88.94 29 VAL B O 1
ATOM 2287 N N . GLY B 1 30 ? -17.438 8.086 6.48 1 86.44 30 GLY B N 1
ATOM 2288 C CA . GLY B 1 30 ? -18.719 8.523 6.977 1 86.44 30 GLY B CA 1
ATOM 2289 C C . GLY B 1 30 ? -19.375 9.586 6.105 1 86.44 30 GLY B C 1
ATOM 2290 O O . GLY B 1 30 ? -19.406 9.461 4.879 1 86.44 30 GLY B O 1
ATOM 2291 N N . PRO B 1 31 ? -19.891 10.562 6.691 1 85.94 31 PRO B N 1
ATOM 2292 C CA . PRO B 1 31 ? -20.609 11.586 5.918 1 85.94 31 PRO B CA 1
ATOM 2293 C C . PRO B 1 31 ? -19.688 12.688 5.406 1 85.94 31 PRO B C 1
ATOM 2295 O O . PRO B 1 31 ? -20.141 13.594 4.699 1 85.94 31 PRO B O 1
ATOM 2298 N N . ARG B 1 32 ? -18.438 12.672 5.805 1 89.75 32 ARG B N 1
ATOM 2299 C CA . ARG B 1 32 ? -17.5 13.734 5.441 1 89.75 32 ARG B CA 1
ATOM 2300 C C . ARG B 1 32 ? -16.297 13.18 4.711 1 89.75 32 ARG B C 1
ATOM 2302 O O . ARG B 1 32 ? -15.867 12.047 4.977 1 89.75 32 ARG B O 1
ATOM 2309 N N . PRO B 1 33 ? -15.797 14.016 3.793 1 91.44 33 PRO B N 1
ATOM 2310 C CA . PRO B 1 33 ? -14.617 13.531 3.08 1 91.44 33 PRO B CA 1
ATOM 2311 C C . PRO B 1 33 ? -13.367 13.492 3.961 1 91.44 33 PRO B C 1
ATOM 2313 O O . PRO B 1 33 ? -13.328 14.156 5.004 1 91.44 33 PRO B O 1
ATOM 2316 N N . LEU B 1 34 ? -12.398 12.789 3.539 1 92.94 34 LEU B N 1
ATOM 2317 C CA . LEU B 1 34 ? -11.141 12.594 4.246 1 92.94 34 LEU B CA 1
ATOM 2318 C C . LEU B 1 34 ? -10.508 13.93 4.609 1 92.94 34 LEU B C 1
ATOM 2320 O O . LEU B 1 34 ? -10.039 14.117 5.738 1 92.94 34 LEU B O 1
ATOM 2324 N N . ILE B 1 35 ? -10.492 14.898 3.699 1 93.69 35 ILE B N 1
ATOM 2325 C CA . ILE B 1 35 ? -9.836 16.188 3.904 1 93.69 35 ILE B CA 1
ATOM 2326 C C . ILE B 1 35 ? -10.516 16.938 5.043 1 93.69 35 ILE B C 1
ATOM 2328 O O . ILE B 1 35 ? -9.859 17.656 5.805 1 93.69 35 ILE B O 1
ATOM 2332 N N . TRP B 1 36 ? -11.789 16.781 5.18 1 93.5 36 TRP B N 1
ATOM 2333 C CA . TRP B 1 36 ? -12.516 17.422 6.273 1 93.5 36 TRP B CA 1
ATOM 2334 C C . TRP B 1 36 ? -12.023 16.906 7.621 1 93.5 36 TRP B C 1
ATOM 2336 O O . TRP B 1 36 ? -11.797 17.688 8.547 1 93.5 36 TRP B O 1
ATOM 2346 N N . HIS B 1 37 ? -11.867 15.602 7.723 1 94.88 37 HIS B N 1
ATOM 2347 C CA . HIS B 1 37 ? -11.398 15 8.969 1 94.88 37 HIS B CA 1
ATOM 2348 C C . HIS B 1 37 ? -10.008 15.5 9.328 1 94.88 37 HIS B C 1
ATOM 2350 O O . HIS B 1 37 ? -9.727 15.789 10.492 1 94.88 37 HIS B O 1
ATOM 2356 N N . VAL B 1 38 ? -9.156 15.602 8.336 1 96.75 38 VAL B N 1
ATOM 2357 C CA . VAL B 1 38 ? -7.801 16.094 8.555 1 96.75 38 VAL B CA 1
ATOM 2358 C C . VAL B 1 38 ? -7.844 17.531 9.047 1 96.75 38 VAL B C 1
ATOM 2360 O O . VAL B 1 38 ? -7.191 17.875 10.031 1 96.75 38 VAL B O 1
ATOM 2363 N N . MET B 1 39 ? -8.617 18.359 8.398 1 96.69 39 MET B N 1
ATOM 2364 C CA . MET B 1 39 ? -8.734 19.766 8.75 1 96.69 39 MET B CA 1
ATOM 2365 C C . MET B 1 39 ? -9.367 19.938 10.125 1 96.69 39 MET B C 1
ATOM 2367 O O . MET B 1 39 ? -8.945 20.797 10.906 1 96.69 39 MET B O 1
ATOM 2371 N N . ARG B 1 40 ? -10.352 19.109 10.398 1 95.12 40 ARG B N 1
ATOM 2372 C CA . ARG B 1 40 ? -11.023 19.172 11.695 1 95.12 40 ARG B CA 1
ATOM 2373 C C . ARG B 1 40 ? -10.062 18.844 12.828 1 95.12 40 ARG B C 1
ATOM 2375 O O . ARG B 1 40 ? -10.133 19.438 13.906 1 95.12 40 ARG B O 1
ATOM 2382 N N . TYR B 1 41 ? -9.242 17.906 12.57 1 96.81 41 TYR B N 1
ATOM 2383 C CA . TYR B 1 41 ? -8.195 17.547 13.531 1 96.81 41 TYR B CA 1
ATOM 2384 C C . TYR B 1 41 ? -7.344 18.766 13.875 1 96.81 41 TYR B C 1
ATOM 2386 O O . TYR B 1 41 ? -7.16 19.094 15.047 1 96.81 41 TYR B O 1
ATOM 2394 N N . TYR B 1 42 ? -6.836 19.5 12.906 1 97.88 42 TYR B N 1
ATOM 2395 C CA . TYR B 1 42 ? -6.02 20.688 13.141 1 97.88 42 TYR B CA 1
ATOM 2396 C C . TYR B 1 42 ? -6.84 21.781 13.805 1 97.88 42 TYR B C 1
ATOM 2398 O O . TYR B 1 42 ? -6.367 22.438 14.734 1 97.88 42 TYR B O 1
ATOM 2406 N N . ALA B 1 43 ? -8.047 21.969 13.359 1 96.31 43 ALA B N 1
ATOM 2407 C CA . ALA B 1 43 ? -8.922 23 13.898 1 96.31 43 ALA B CA 1
ATOM 2408 C C . ALA B 1 43 ? -9.211 22.766 15.375 1 96.31 43 ALA B C 1
ATOM 2410 O O . ALA B 1 43 ? -9.312 23.719 16.156 1 96.31 43 ALA B O 1
ATOM 2411 N N . HIS B 1 44 ? -9.375 21.547 15.688 1 95.62 44 HIS B N 1
ATOM 2412 C CA . HIS B 1 44 ? -9.625 21.188 17.078 1 95.62 44 HIS B CA 1
ATOM 2413 C C . HIS B 1 44 ? -8.523 21.719 18 1 95.62 44 HIS B C 1
ATOM 2415 O O . HIS B 1 44 ? -8.789 22.125 19.125 1 95.62 44 HIS B O 1
ATOM 2421 N N . PHE B 1 45 ? -7.344 21.781 17.5 1 97.31 45 PHE B N 1
ATOM 2422 C CA . PHE B 1 45 ? -6.215 22.234 18.312 1 97.31 45 PHE B CA 1
ATOM 2423 C C . PHE B 1 45 ? -5.93 23.703 18.062 1 97.31 45 PHE B C 1
ATOM 2425 O O . PHE B 1 45 ? -4.883 24.219 18.469 1 97.31 45 PHE B O 1
ATOM 2432 N N . GLY B 1 46 ? -6.777 24.359 17.359 1 96.31 46 GLY B N 1
ATOM 2433 C CA . GLY B 1 46 ? -6.719 25.812 17.281 1 96.31 46 GLY B CA 1
ATOM 2434 C C . GLY B 1 46 ? -6.078 26.312 16 1 96.31 46 GLY B C 1
ATOM 2435 O O . GLY B 1 46 ? -5.855 27.516 15.852 1 96.31 46 GLY B O 1
ATOM 2436 N N . HIS B 1 47 ? -5.742 25.453 15.078 1 97.75 47 HIS B N 1
ATOM 2437 C CA . HIS B 1 47 ? -5.16 25.844 13.797 1 97.75 47 HIS B CA 1
ATOM 2438 C C . HIS B 1 47 ? -6.207 25.828 12.688 1 97.75 47 HIS B C 1
ATOM 2440 O O . HIS B 1 47 ? -6.523 24.75 12.148 1 97.75 47 HIS B O 1
ATOM 2446 N N . LYS B 1 48 ? -6.652 27.047 12.328 1 96.31 48 LYS B N 1
ATOM 2447 C CA . LYS B 1 48 ? -7.859 27.109 11.508 1 96.31 48 LYS B CA 1
ATOM 2448 C C . LYS B 1 48 ? -7.602 27.859 10.203 1 96.31 48 LYS B C 1
ATOM 2450 O O . LYS B 1 48 ? -8.539 28.25 9.508 1 96.31 48 LYS B O 1
ATOM 2455 N N . GLU B 1 49 ? -6.371 28.188 9.938 1 95.44 49 GLU B N 1
ATOM 2456 C CA . GLU B 1 49 ? -5.98 28.766 8.664 1 95.44 49 GLU B CA 1
ATOM 2457 C C . GLU B 1 49 ? -5.324 27.734 7.754 1 95.44 49 GLU B C 1
ATOM 2459 O O . GLU B 1 49 ? -4.207 27.281 8.023 1 95.44 49 GLU B O 1
ATOM 2464 N N . PHE B 1 50 ? -6.066 27.406 6.684 1 96.5 50 PHE B N 1
ATOM 2465 C CA . PHE B 1 50 ? -5.637 26.297 5.836 1 96.5 50 PHE B CA 1
ATOM 2466 C C . PHE B 1 50 ? -5.207 26.812 4.461 1 96.5 50 PHE B C 1
ATOM 2468 O O . PHE B 1 50 ? -5.844 27.703 3.898 1 96.5 50 PHE B O 1
ATOM 2475 N N . ILE B 1 51 ? -4.102 26.312 3.969 1 96.19 51 ILE B N 1
ATOM 2476 C CA . ILE B 1 51 ? -3.65 26.453 2.59 1 96.19 51 ILE B CA 1
ATOM 2477 C C . ILE B 1 51 ? -3.674 25.109 1.893 1 96.19 51 ILE B C 1
ATOM 2479 O O . ILE B 1 51 ? -2.855 24.234 2.193 1 96.19 51 ILE B O 1
ATOM 2483 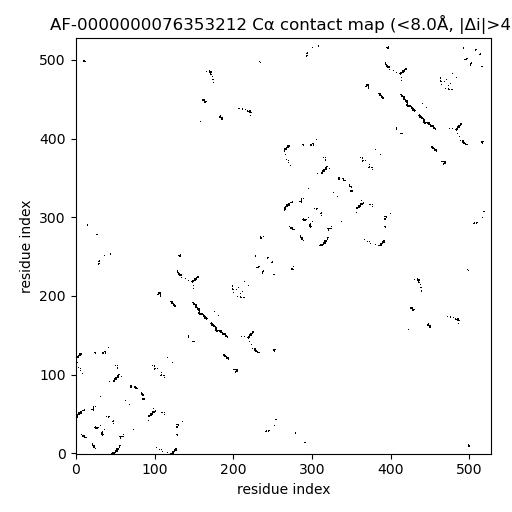N N . LEU B 1 52 ? -4.633 24.906 0.977 1 95.62 52 LEU B N 1
ATOM 2484 C CA . LEU B 1 52 ? -4.785 23.641 0.256 1 95.62 52 LEU B CA 1
ATOM 2485 C C . LEU B 1 52 ? -4.02 23.688 -1.064 1 95.62 52 LEU B C 1
ATOM 2487 O O . LEU B 1 52 ? -4.359 24.453 -1.961 1 95.62 52 LEU B O 1
ATOM 2491 N N . CYS B 1 53 ? -2.949 22.906 -1.134 1 96.38 53 CYS B N 1
ATOM 2492 C CA . CYS B 1 53 ? -2.213 22.75 -2.385 1 96.38 53 CYS B CA 1
ATOM 2493 C C . CYS B 1 53 ? -2.943 21.812 -3.338 1 96.38 53 CYS B C 1
ATOM 2495 O O . CYS B 1 53 ? -2.879 20.594 -3.186 1 96.38 53 CYS B O 1
ATOM 2497 N N . LEU B 1 54 ? -3.525 22.359 -4.398 1 92.38 54 LEU B N 1
ATOM 2498 C CA . LEU B 1 54 ? -4.414 21.609 -5.273 1 92.38 54 LEU B CA 1
ATOM 2499 C C . LEU B 1 54 ? -3.662 21.094 -6.496 1 92.38 54 LEU B C 1
ATOM 2501 O O . LEU B 1 54 ? -2.635 21.656 -6.883 1 92.38 54 LEU B O 1
ATOM 2505 N N . GLY B 1 55 ? -4.062 20 -6.961 1 88.88 55 GLY B N 1
ATOM 2506 C CA . GLY B 1 55 ? -3.65 19.391 -8.211 1 88.88 55 GLY B CA 1
ATOM 2507 C C . GLY B 1 55 ? -4.809 18.812 -9.008 1 88.88 55 GLY B C 1
ATOM 2508 O O . GLY B 1 55 ? -5.777 19.516 -9.297 1 88.88 55 GLY B O 1
ATOM 2509 N N . TYR B 1 56 ? -4.703 17.516 -9.203 1 80.75 56 TYR B N 1
ATOM 2510 C CA . TYR B 1 56 ? -5.773 16.812 -9.898 1 80.75 56 TYR B CA 1
ATOM 2511 C C . TYR B 1 56 ? -7.078 16.891 -9.109 1 80.75 56 TYR B C 1
ATOM 2513 O O . TYR B 1 56 ? -7.082 16.734 -7.891 1 80.75 56 TYR B O 1
ATOM 2521 N N . GLY B 1 57 ? -8.211 17.234 -9.859 1 83.94 57 GLY B N 1
ATOM 2522 C CA . GLY B 1 57 ? -9.523 17.234 -9.234 1 83.94 57 GLY B CA 1
ATOM 2523 C C . GLY B 1 57 ? -9.758 18.422 -8.32 1 83.94 57 GLY B C 1
ATOM 2524 O O . GLY B 1 57 ? -10.578 18.359 -7.406 1 83.94 57 GLY B O 1
ATOM 2525 N N . ALA B 1 58 ? -9.031 19.453 -8.555 1 85.5 58 ALA B N 1
ATOM 2526 C CA . ALA B 1 58 ? -9.117 20.656 -7.734 1 85.5 58 ALA B CA 1
ATOM 2527 C C . ALA B 1 58 ? -10.555 21.156 -7.617 1 85.5 58 ALA B C 1
ATOM 2529 O O . ALA B 1 58 ? -10.977 21.625 -6.559 1 85.5 58 ALA B O 1
ATOM 2530 N N . HIS B 1 59 ? -11.281 21.016 -8.617 1 87.06 59 HIS B N 1
ATOM 2531 C CA . HIS B 1 59 ? -12.641 21.531 -8.648 1 87.06 59 HIS B CA 1
ATOM 2532 C C . HIS B 1 59 ? -13.523 20.797 -7.637 1 87.06 59 HIS B C 1
ATOM 2534 O O . HIS B 1 59 ? -14.422 21.406 -7.043 1 87.06 59 HIS B O 1
ATOM 2540 N N . HIS B 1 60 ? -13.32 19.562 -7.422 1 86.94 60 HIS B N 1
ATOM 2541 C CA . HIS B 1 60 ? -14.094 18.812 -6.445 1 86.94 60 HIS B CA 1
ATOM 2542 C C . HIS B 1 60 ? -13.883 19.344 -5.035 1 86.94 60 HIS B C 1
ATOM 2544 O O . HIS B 1 60 ? -14.836 19.484 -4.262 1 86.94 60 HIS B O 1
ATOM 2550 N N . ILE B 1 61 ? -12.648 19.672 -4.773 1 86.94 61 ILE B N 1
ATOM 2551 C CA . ILE B 1 61 ? -12.305 20.156 -3.441 1 86.94 61 ILE B CA 1
ATOM 2552 C C . ILE B 1 61 ? -12.883 21.547 -3.236 1 86.94 61 ILE B C 1
ATOM 2554 O O . ILE B 1 61 ? -13.531 21.812 -2.219 1 86.94 61 ILE B O 1
ATOM 2558 N N . LYS B 1 62 ? -12.727 22.406 -4.191 1 87.62 62 LYS B N 1
ATOM 2559 C CA . LYS B 1 62 ? -13.25 23.766 -4.121 1 87.62 62 LYS B CA 1
ATOM 2560 C C . LYS B 1 62 ? -14.773 23.766 -3.98 1 87.62 62 LYS B C 1
ATOM 2562 O O . LYS B 1 62 ? -15.32 24.453 -3.121 1 87.62 62 LYS B O 1
ATOM 2567 N N . ASN B 1 63 ? -15.375 22.922 -4.766 1 86 63 ASN B N 1
ATOM 2568 C CA . ASN B 1 63 ? -16.844 22.859 -4.758 1 86 63 ASN B CA 1
ATOM 2569 C C . ASN B 1 63 ? -17.375 22.375 -3.41 1 86 63 ASN B C 1
ATOM 2571 O O . ASN B 1 63 ? -18.391 22.875 -2.928 1 86 63 ASN B O 1
ATOM 2575 N N . PHE B 1 64 ? -16.672 21.469 -2.918 1 86.12 64 PHE B N 1
ATOM 2576 C CA . PHE B 1 64 ? -17.109 20.953 -1.627 1 86.12 64 PHE B CA 1
ATOM 2577 C C . PHE B 1 64 ? -17.156 22.062 -0.585 1 86.12 64 PHE B C 1
ATOM 2579 O O . PHE B 1 64 ? -18.172 22.234 0.101 1 86.12 64 PHE B O 1
ATOM 2586 N N . PHE B 1 65 ? -16.156 22.828 -0.509 1 84.88 65 PHE B N 1
ATOM 2587 C CA . PHE B 1 65 ? -16.094 23.844 0.548 1 84.88 65 PHE B CA 1
ATOM 2588 C C . PHE B 1 65 ? -16.922 25.062 0.191 1 84.88 65 PHE B C 1
ATOM 2590 O O . PHE B 1 65 ? -17.453 25.734 1.075 1 84.88 65 PHE B O 1
ATOM 2597 N N . LEU B 1 66 ? -17.047 25.359 -1.07 1 80.44 66 LEU B N 1
ATOM 2598 C CA . LEU B 1 66 ? -17.859 26.5 -1.5 1 80.44 66 LEU B CA 1
ATOM 2599 C C . LEU B 1 66 ? -19.344 26.219 -1.272 1 80.44 66 LEU B C 1
ATOM 2601 O O . LEU B 1 66 ? -20.109 27.141 -0.979 1 80.44 66 LEU B O 1
ATOM 2605 N N . THR B 1 67 ? -19.734 24.906 -1.415 1 78 67 THR B N 1
ATOM 2606 C CA . THR B 1 67 ? -21.141 24.562 -1.273 1 78 67 THR B CA 1
ATOM 2607 C C . THR B 1 67 ? -21.406 23.953 0.102 1 78 67 THR B C 1
ATOM 2609 O O . THR B 1 67 ? -22.484 23.406 0.342 1 78 67 THR B O 1
ATOM 2612 N N . TYR B 1 68 ? -20.359 23.922 0.729 1 65.12 68 TYR B N 1
ATOM 2613 C CA . TYR B 1 68 ? -20.453 23.344 2.059 1 65.12 68 TYR B CA 1
ATOM 2614 C C . TYR B 1 68 ? -21.594 23.969 2.846 1 65.12 68 TYR B C 1
ATOM 2616 O O . TYR B 1 68 ? -21.594 25.188 3.076 1 65.12 68 TYR B O 1
ATOM 2624 N N . GLU B 1 69 ? -22.875 23.578 2.383 1 54.53 69 GLU B N 1
ATOM 2625 C CA . GLU B 1 69 ? -24.031 24.094 3.125 1 54.53 69 GLU B CA 1
ATOM 2626 C C . GLU B 1 69 ? -24.219 23.328 4.43 1 54.53 69 GLU B C 1
ATOM 2628 O O . GLU B 1 69 ? -23.906 22.125 4.508 1 54.53 69 GLU B O 1
ATOM 2633 N N . GLU B 1 70 ? -24.297 23.859 5.496 1 46.19 70 GLU B N 1
ATOM 2634 C CA . GLU B 1 70 ? -24.578 23.359 6.84 1 46.19 70 GLU B CA 1
ATOM 2635 C C . GLU B 1 70 ? -25.594 22.234 6.809 1 46.19 70 GLU B C 1
ATOM 2637 O O . GLU B 1 70 ? -25.625 21.391 7.715 1 46.19 70 GLU B O 1
ATOM 2642 N N . THR B 1 71 ? -26.391 22.016 5.977 1 38.94 71 THR B N 1
ATOM 2643 C CA . THR B 1 71 ? -27.547 21.125 6.137 1 38.94 71 THR B CA 1
ATOM 2644 C C . THR B 1 71 ? -27.125 19.672 5.992 1 38.94 71 THR B C 1
ATOM 2646 O O . THR B 1 71 ? -27.688 18.781 6.637 1 38.94 71 THR B O 1
ATOM 2649 N N . THR B 1 72 ? -26.406 19.266 5.023 1 38.53 72 THR B N 1
ATOM 2650 C CA . THR B 1 72 ? -26.453 17.859 4.68 1 38.53 72 THR B CA 1
ATOM 2651 C C . THR B 1 72 ? -25.703 17.016 5.727 1 38.53 72 THR B C 1
ATOM 2653 O O . THR B 1 72 ? -26.109 15.898 6.031 1 38.53 72 THR B O 1
ATOM 2656 N N . SER B 1 73 ? -24.469 17.234 5.906 1 39.25 73 SER B N 1
ATOM 2657 C CA . SER B 1 73 ? -23.781 16.234 6.719 1 39.25 73 SER B CA 1
ATOM 2658 C C . SER B 1 73 ? -24.141 16.375 8.195 1 39.25 73 SER B C 1
ATOM 2660 O O . SER B 1 73 ? -23.562 15.703 9.047 1 39.25 73 SER B O 1
ATOM 2662 N N . ASN B 1 74 ? -24.781 17.391 8.602 1 37.12 74 ASN B N 1
ATOM 2663 C CA . ASN B 1 74 ? -25.078 17.578 10.008 1 37.12 74 ASN B CA 1
ATOM 2664 C C . ASN B 1 74 ? -26.016 16.484 10.531 1 37.12 74 ASN B C 1
ATOM 2666 O O . ASN B 1 74 ? -27.016 16.172 9.891 1 37.12 74 ASN B O 1
ATOM 2670 N N . ASP B 1 75 ? -25.531 15.57 11.188 1 38.69 75 ASP B N 1
ATOM 2671 C CA . ASP B 1 75 ? -26.438 14.922 12.133 1 38.69 75 ASP B CA 1
ATOM 2672 C C . ASP B 1 75 ? -27.391 15.93 12.766 1 38.69 75 ASP B C 1
ATOM 2674 O O . ASP B 1 75 ? -26.969 16.984 13.227 1 38.69 75 ASP B O 1
ATOM 2678 N N . PHE B 1 76 ? -28.484 16.188 12.102 1 36 76 PHE B N 1
ATOM 2679 C CA . PHE B 1 76 ? -29.547 16.969 12.734 1 36 76 PHE B CA 1
ATOM 2680 C C . PHE B 1 76 ? -29.984 16.328 14.039 1 36 76 PHE B C 1
ATOM 2682 O O . PHE B 1 76 ? -29.969 15.094 14.172 1 36 76 PHE B O 1
ATOM 2689 N N . VAL B 1 77 ? -29.391 16.688 15.164 1 36.19 77 VAL B N 1
ATOM 2690 C CA . VAL B 1 77 ? -30.172 16.344 16.359 1 36.19 77 VAL B CA 1
ATOM 2691 C C . VAL B 1 77 ? -31.391 17.266 16.453 1 36.19 77 VAL B C 1
ATOM 2693 O O . VAL B 1 77 ? -31.266 18.484 16.391 1 36.19 77 VAL B O 1
ATOM 2696 N N . LEU B 1 78 ? -32.5 16.734 16.031 1 36.22 78 LEU B N 1
ATOM 2697 C CA . LEU B 1 78 ? -33.781 17.375 16.281 1 36.22 78 LEU B CA 1
ATOM 2698 C C . LEU B 1 78 ? -34 17.578 17.781 1 36.22 78 LEU B C 1
ATOM 2700 O O . LEU B 1 78 ? -34.094 16.609 18.531 1 36.22 78 LEU B O 1
ATOM 2704 N N . ARG B 1 79 ? -33.312 18.547 18.484 1 35.75 79 ARG B N 1
ATOM 2705 C CA . ARG B 1 79 ? -33.781 18.859 19.828 1 35.75 79 ARG B CA 1
ATOM 2706 C C . ARG B 1 79 ? -34.75 20.062 19.797 1 35.75 79 ARG B C 1
ATOM 2708 O O . ARG B 1 79 ? -34.375 21.141 19.344 1 35.75 79 ARG B O 1
ATOM 2715 N N . GLY B 1 80 ? -35.969 19.953 20.375 1 39.28 80 GLY B N 1
ATOM 2716 C CA . GLY B 1 80 ? -37.094 20.875 20.547 1 39.28 80 GLY B CA 1
ATOM 2717 C C . GLY B 1 80 ? -37.594 21.469 19.25 1 39.28 80 GLY B C 1
ATOM 2718 O O . GLY B 1 80 ? -38 22.625 19.203 1 39.28 80 GLY B O 1
ATOM 2719 N N . GLY B 1 81 ? -37.688 20.781 18.078 1 39.72 81 GLY B N 1
ATOM 2720 C CA . GLY B 1 81 ? -38.219 21.203 16.797 1 39.72 81 GLY B CA 1
ATOM 2721 C C . GLY B 1 81 ? -37.25 22 15.961 1 39.72 81 GLY B C 1
ATOM 2722 O O . GLY B 1 81 ? -37.531 22.375 14.828 1 39.72 81 GLY B O 1
ATOM 2723 N N . GLN B 1 82 ? -36.438 22.812 16.547 1 32.91 82 GLN B N 1
ATOM 2724 C CA . GLN B 1 82 ? -35.469 23.672 15.852 1 32.91 82 GLN B CA 1
ATOM 2725 C C . GLN B 1 82 ? -34.219 22.906 15.445 1 32.91 82 GLN B C 1
ATOM 2727 O O . GLN B 1 82 ? -33.719 22.078 16.219 1 32.91 82 GLN B O 1
ATOM 2732 N N . THR B 1 83 ? -34.188 22.547 14.219 1 35.16 83 THR B N 1
ATOM 2733 C CA . THR B 1 83 ? -33.031 21.922 13.617 1 35.16 83 THR B CA 1
ATOM 2734 C C . THR B 1 83 ? -31.75 22.688 13.969 1 35.16 83 THR B C 1
ATOM 2736 O O . THR B 1 83 ? -31.672 23.891 13.727 1 35.16 83 THR B O 1
ATOM 2739 N N . GLU B 1 84 ? -31.312 22.625 15.141 1 35.78 84 GLU B N 1
ATOM 2740 C CA . GLU B 1 84 ? -30 23.234 15.352 1 35.78 84 GLU B CA 1
ATOM 2741 C C . GLU B 1 84 ? -28.953 22.688 14.391 1 35.78 84 GLU B C 1
ATOM 2743 O O . GLU B 1 84 ? -28.719 21.484 14.359 1 35.78 84 GLU B O 1
ATOM 2748 N N . LEU B 1 85 ? -29.031 23.062 13.219 1 36.5 85 LEU B N 1
ATOM 2749 C CA . LEU B 1 85 ? -28.047 22.844 12.164 1 36.5 85 LEU B CA 1
ATOM 2750 C C . LEU B 1 85 ? -26.625 22.859 12.719 1 36.5 85 LEU B C 1
ATOM 2752 O O . LEU B 1 85 ? -26.281 23.75 13.492 1 36.5 85 LEU B O 1
ATOM 2756 N N . LEU B 1 86 ? -26 21.859 12.93 1 37.06 86 LEU B N 1
ATOM 2757 C CA . LEU B 1 86 ? -24.547 21.938 13.117 1 37.06 86 LEU B CA 1
ATOM 2758 C C . LEU B 1 86 ? -23.906 22.75 12.008 1 37.06 86 LEU B C 1
ATOM 2760 O O . LEU B 1 86 ? -23.609 22.219 10.93 1 37.06 86 LEU B O 1
ATOM 2764 N N . SER B 1 87 ? -24.406 23.641 11.141 1 43.16 87 SER B N 1
ATOM 2765 C CA . SER B 1 87 ? -23.875 24.688 10.273 1 43.16 87 SER B CA 1
ATOM 2766 C C . SER B 1 87 ? -22.391 24.938 10.57 1 43.16 87 SER B C 1
ATOM 2768 O O . SER B 1 87 ? -21.578 25.016 9.648 1 43.16 87 SER B O 1
ATOM 2770 N N . THR B 1 88 ? -21.953 25.469 11.719 1 51.25 88 THR B N 1
ATOM 2771 C CA . THR B 1 88 ? -20.953 26.359 12.297 1 51.25 88 THR B CA 1
ATOM 2772 C C . THR B 1 88 ? -19.641 25.609 12.523 1 51.25 88 THR B C 1
ATOM 2774 O O . THR B 1 88 ? -18.688 26.172 13.07 1 51.25 88 THR B O 1
ATOM 2777 N N . ASP B 1 89 ? -19.547 24.406 11.875 1 64 89 ASP B N 1
ATOM 2778 C CA . ASP B 1 89 ? -18.391 23.766 12.461 1 64 89 ASP B CA 1
ATOM 2779 C C . ASP B 1 89 ? -17.109 24.203 11.758 1 64 89 ASP B C 1
ATOM 2781 O O . ASP B 1 89 ? -16.016 24.062 12.312 1 64 89 ASP B O 1
ATOM 2785 N N . ILE B 1 90 ? -17.359 24.734 10.422 1 71.94 90 ILE B N 1
ATOM 2786 C CA . ILE B 1 90 ? -16.141 25.219 9.789 1 71.94 90 ILE B CA 1
ATOM 2787 C C . ILE B 1 90 ? -16.219 26.719 9.57 1 71.94 90 ILE B C 1
ATOM 2789 O O . ILE B 1 90 ? -15.414 27.297 8.836 1 71.94 90 ILE B O 1
ATOM 2793 N N . ALA B 1 91 ? -17.156 27.312 10.062 1 72.5 91 ALA B N 1
ATOM 2794 C CA . ALA B 1 91 ? -17.422 28.734 9.805 1 72.5 91 ALA B CA 1
ATOM 2795 C C . ALA B 1 91 ? -16.25 29.594 10.227 1 72.5 91 ALA B C 1
ATOM 2797 O O . ALA B 1 91 ? -16.016 30.672 9.656 1 72.5 91 ALA B O 1
ATOM 2798 N N . ASP B 1 92 ? -15.461 29.094 11.062 1 86.38 92 ASP B N 1
ATOM 2799 C CA . ASP B 1 92 ? -14.367 29.922 11.555 1 86.38 92 ASP B CA 1
ATOM 2800 C C . ASP B 1 92 ? -13.047 29.547 10.898 1 86.38 92 ASP B C 1
ATOM 2802 O O . ASP B 1 92 ? -11.984 30.016 11.297 1 86.38 92 ASP B O 1
ATOM 2806 N N . TRP B 1 93 ? -13.148 28.688 9.836 1 90.56 93 TRP B N 1
ATOM 2807 C CA . TRP B 1 93 ? -11.938 28.312 9.117 1 90.56 93 TRP B CA 1
ATOM 2808 C C . TRP B 1 93 ? -11.633 29.312 8 1 90.56 93 TRP B C 1
ATOM 2810 O O . TRP B 1 93 ? -12.547 29.844 7.367 1 90.56 93 TRP B O 1
ATOM 2820 N N . THR B 1 94 ? -10.406 29.641 7.816 1 91.75 94 THR B N 1
ATOM 2821 C CA . THR B 1 94 ? -9.922 30.312 6.621 1 91.75 94 THR B CA 1
ATOM 2822 C C . THR B 1 94 ? -9.234 29.328 5.68 1 91.75 94 THR B C 1
ATOM 2824 O O . THR B 1 94 ? -8.297 28.641 6.078 1 91.75 94 THR B O 1
ATOM 2827 N N . ILE B 1 95 ? -9.773 29.266 4.484 1 92.69 95 ILE B N 1
ATOM 2828 C CA . ILE B 1 95 ? -9.234 28.297 3.541 1 92.69 95 ILE B CA 1
ATOM 2829 C C . ILE B 1 95 ? -8.719 29.016 2.295 1 92.69 95 ILE B C 1
ATOM 2831 O O . ILE B 1 95 ? -9.453 29.75 1.648 1 92.69 95 ILE B O 1
ATOM 2835 N N . THR B 1 96 ? -7.418 28.859 1.998 1 93.88 96 THR B N 1
ATOM 2836 C CA . THR B 1 96 ? -6.809 29.297 0.748 1 93.88 96 THR B CA 1
ATOM 2837 C C . THR B 1 96 ? -6.672 28.141 -0.227 1 93.88 96 THR B C 1
ATOM 2839 O O . THR B 1 96 ? -6.109 27.094 0.118 1 93.88 96 THR B O 1
ATOM 2842 N N . PHE B 1 97 ? -7.27 28.297 -1.398 1 92.81 97 PHE B N 1
ATOM 2843 C CA . PHE B 1 97 ? -7.105 27.312 -2.461 1 92.81 97 PHE B CA 1
ATOM 2844 C C . PHE B 1 97 ? -5.98 27.719 -3.404 1 92.81 97 PHE B C 1
ATOM 2846 O O . PHE B 1 97 ? -6.039 28.766 -4.043 1 92.81 97 PHE B O 1
ATOM 2853 N N . ALA B 1 98 ? -4.934 26.938 -3.465 1 94.25 98 ALA B N 1
ATOM 2854 C CA . ALA B 1 98 ? -3.789 27.25 -4.32 1 94.25 98 ALA B CA 1
ATOM 2855 C C . ALA B 1 98 ? -3.57 26.156 -5.359 1 94.25 98 ALA B C 1
ATOM 2857 O O . ALA B 1 98 ? -3.396 24.984 -5.008 1 94.25 98 ALA B O 1
ATOM 2858 N N . GLN B 1 99 ? -3.609 26.516 -6.602 1 92.69 99 GLN B N 1
ATOM 2859 C CA . GLN B 1 99 ? -3.23 25.594 -7.664 1 92.69 99 GLN B CA 1
ATOM 2860 C C . GLN B 1 99 ? -1.715 25.422 -7.727 1 92.69 99 GLN B C 1
ATOM 2862 O O . GLN B 1 99 ? -0.985 26.391 -7.949 1 92.69 99 GLN B O 1
ATOM 2867 N N . THR B 1 100 ? -1.27 24.203 -7.551 1 94.56 100 THR B N 1
ATOM 2868 C CA . THR B 1 100 ? 0.172 24.016 -7.422 1 94.56 100 THR B CA 1
ATOM 2869 C C . THR B 1 100 ? 0.692 23.078 -8.5 1 94.56 100 THR B C 1
ATOM 2871 O O . THR B 1 100 ? 1.847 22.641 -8.453 1 94.56 100 THR B O 1
ATOM 2874 N N . GLY B 1 101 ? -0.137 22.641 -9.414 1 90.56 101 GLY B N 1
ATOM 2875 C CA . GLY B 1 101 ? 0.3 21.797 -10.523 1 90.56 101 GLY B CA 1
ATOM 2876 C C . GLY B 1 101 ? -0.098 20.344 -10.359 1 90.56 101 GLY B C 1
ATOM 2877 O O . GLY B 1 101 ? -0.036 19.797 -9.25 1 90.56 101 GLY B O 1
ATOM 2878 N N . ILE B 1 102 ? -0.35 19.656 -11.414 1 84.06 102 ILE B N 1
ATOM 2879 C CA . ILE B 1 102 ? -0.869 18.297 -11.422 1 84.06 102 ILE B CA 1
ATOM 2880 C C . ILE B 1 102 ? 0.248 17.312 -11.07 1 84.06 102 ILE B C 1
ATOM 2882 O O . ILE B 1 102 ? 0.043 16.391 -10.281 1 84.06 102 ILE B O 1
ATOM 2886 N N . GLU B 1 103 ? 1.421 17.594 -11.531 1 85.94 103 GLU B N 1
ATOM 2887 C CA . GLU B 1 103 ? 2.504 16.625 -11.375 1 85.94 103 GLU B CA 1
ATOM 2888 C C . GLU B 1 103 ? 3.559 17.141 -10.398 1 85.94 103 GLU B C 1
ATOM 2890 O O . GLU B 1 103 ? 4.645 16.562 -10.289 1 85.94 103 GLU B O 1
ATOM 2895 N N . SER B 1 104 ? 3.258 18.172 -9.656 1 92.19 104 SER B N 1
ATOM 2896 C CA . SER B 1 104 ? 4.238 18.781 -8.766 1 92.19 104 SER B CA 1
ATOM 2897 C C . SER B 1 104 ? 4.504 17.906 -7.547 1 92.19 104 SER B C 1
ATOM 2899 O O . SER B 1 104 ? 3.564 17.406 -6.918 1 92.19 104 SER B O 1
ATOM 2901 N N . PRO B 1 105 ? 5.816 17.672 -7.289 1 93.19 105 PRO B N 1
ATOM 2902 C CA . PRO B 1 105 ? 6.105 17.031 -6.008 1 93.19 105 PRO B CA 1
ATOM 2903 C C . PRO B 1 105 ? 5.738 17.906 -4.809 1 93.19 105 PRO B C 1
ATOM 2905 O O . PRO B 1 105 ? 5.492 19.094 -4.965 1 93.19 105 PRO B O 1
ATOM 2908 N N . ILE B 1 106 ? 5.711 17.312 -3.654 1 94.25 106 ILE B N 1
ATOM 2909 C CA . ILE B 1 106 ? 5.172 17.984 -2.479 1 94.25 106 ILE B CA 1
ATOM 2910 C C . ILE B 1 106 ? 6.082 19.156 -2.094 1 94.25 106 ILE B C 1
ATOM 2912 O O . ILE B 1 106 ? 5.605 20.203 -1.647 1 94.25 106 ILE B O 1
ATOM 2916 N N . GLY B 1 107 ? 7.387 19 -2.262 1 97.19 107 GLY B N 1
ATOM 2917 C CA . GLY B 1 107 ? 8.273 20.125 -1.992 1 97.19 107 GLY B CA 1
ATOM 2918 C C . GLY B 1 107 ? 7.992 21.328 -2.869 1 97.19 107 GLY B C 1
ATOM 2919 O O . GLY B 1 107 ? 8.008 22.469 -2.395 1 97.19 107 GLY B O 1
ATOM 2920 N N . GLU B 1 108 ? 7.754 21.125 -4.086 1 97 108 GLU B N 1
ATOM 2921 C CA . GLU B 1 108 ? 7.438 22.203 -5.012 1 97 108 GLU B CA 1
ATOM 2922 C C . GLU B 1 108 ? 6.09 22.828 -4.676 1 97 108 GLU B C 1
ATOM 2924 O O . GLU B 1 108 ? 5.926 24.047 -4.781 1 97 108 GLU B O 1
ATOM 2929 N N . ARG B 1 109 ? 5.117 22.016 -4.316 1 96.81 109 ARG B N 1
ATOM 2930 C CA . ARG B 1 109 ? 3.836 22.562 -3.891 1 96.81 109 ARG B CA 1
ATOM 2931 C C . ARG B 1 109 ? 4.016 23.516 -2.709 1 96.81 109 ARG B C 1
ATOM 2933 O O . ARG B 1 109 ? 3.408 24.594 -2.67 1 96.81 109 ARG B O 1
ATOM 2940 N N . LEU B 1 110 ? 4.871 23.078 -1.812 1 97.75 110 LEU B N 1
ATOM 2941 C CA . LEU B 1 110 ? 5.148 23.906 -0.645 1 97.75 110 LEU B CA 1
ATOM 2942 C C . LEU B 1 110 ? 5.82 25.219 -1.055 1 97.75 110 LEU B C 1
ATOM 2944 O O . LEU B 1 110 ? 5.457 26.281 -0.56 1 97.75 110 LEU B O 1
ATOM 2948 N N . ARG B 1 111 ? 6.773 25.141 -1.905 1 97.5 111 ARG B N 1
ATOM 2949 C CA . ARG B 1 111 ? 7.473 26.328 -2.387 1 97.5 111 ARG B CA 1
ATOM 2950 C C . ARG B 1 111 ? 6.496 27.328 -3.006 1 97.5 111 ARG B C 1
ATOM 2952 O O . ARG B 1 111 ? 6.594 28.531 -2.764 1 97.5 111 ARG B O 1
ATOM 2959 N N . ARG B 1 112 ? 5.598 26.844 -3.705 1 96.75 112 ARG B N 1
ATOM 2960 C CA . ARG B 1 112 ? 4.684 27.688 -4.469 1 96.75 112 ARG B CA 1
ATOM 2961 C C . ARG B 1 112 ? 3.707 28.422 -3.549 1 96.75 112 ARG B C 1
ATOM 2963 O O . ARG B 1 112 ? 3.123 29.438 -3.93 1 96.75 112 ARG B O 1
ATOM 2970 N N . VAL B 1 113 ? 3.523 27.891 -2.375 1 96.75 113 VAL B N 1
ATOM 2971 C CA . VAL B 1 113 ? 2.533 28.516 -1.507 1 96.75 113 VAL B CA 1
ATOM 2972 C C . VAL B 1 113 ? 3.238 29.266 -0.377 1 96.75 113 VAL B C 1
ATOM 2974 O O . VAL B 1 113 ? 2.592 29.75 0.555 1 96.75 113 VAL B O 1
ATOM 2977 N N . ARG B 1 114 ? 4.52 29.406 -0.443 1 97.31 114 ARG B N 1
ATOM 2978 C CA . ARG B 1 114 ? 5.305 30.047 0.611 1 97.31 114 ARG B CA 1
ATOM 2979 C C . ARG B 1 114 ? 4.785 31.438 0.915 1 97.31 114 ARG B C 1
ATOM 2981 O O . ARG B 1 114 ? 4.734 31.844 2.076 1 97.31 114 ARG B O 1
ATOM 2988 N N . HIS B 1 115 ? 4.406 32.219 -0.079 1 95.94 115 HIS B N 1
ATOM 2989 C CA . HIS B 1 115 ? 3.975 33.594 0.078 1 95.94 115 HIS B CA 1
ATOM 2990 C C . HIS B 1 115 ? 2.707 33.688 0.921 1 95.94 115 HIS B C 1
ATOM 2992 O O . HIS B 1 115 ? 2.443 34.719 1.546 1 95.94 115 HIS B O 1
ATOM 2998 N N . HIS B 1 116 ? 1.901 32.594 0.992 1 95.94 116 HIS B N 1
ATOM 2999 C CA . HIS B 1 116 ? 0.688 32.594 1.802 1 95.94 116 HIS B CA 1
ATOM 3000 C C . HIS B 1 116 ? 1.014 32.406 3.281 1 95.94 116 HIS B C 1
ATOM 3002 O O . HIS B 1 116 ? 0.164 32.656 4.141 1 95.94 116 HIS B O 1
ATOM 3008 N N . LEU B 1 117 ? 2.229 31.953 3.586 1 96.06 117 LEU B N 1
ATOM 3009 C CA . LEU B 1 117 ? 2.617 31.703 4.969 1 96.06 117 LEU B CA 1
ATOM 3010 C C . LEU B 1 117 ? 2.965 33 5.684 1 96.06 117 LEU B C 1
ATOM 3012 O O . LEU B 1 117 ? 2.955 33.062 6.918 1 96.06 117 LEU B O 1
ATOM 3016 N N . GLY B 1 118 ? 3.312 34 4.969 1 91.12 118 GLY B N 1
ATOM 3017 C CA . GLY B 1 118 ? 3.682 35.281 5.551 1 91.12 118 GLY B CA 1
ATOM 3018 C C . GLY B 1 118 ? 4.91 35.219 6.434 1 91.12 118 GLY B C 1
ATOM 3019 O O . GLY B 1 118 ? 5.902 34.562 6.074 1 91.12 118 GLY B O 1
ATOM 3020 N N . GLY B 1 119 ? 4.879 35.906 7.602 1 89.25 119 GLY B N 1
ATOM 3021 C CA . GLY B 1 119 ? 6.023 36.031 8.5 1 89.25 119 GLY B CA 1
ATOM 3022 C C . GLY B 1 119 ? 5.977 35.031 9.641 1 89.25 119 GLY B C 1
ATOM 3023 O O . GLY B 1 119 ? 6.691 35.188 10.633 1 89.25 119 GLY B O 1
ATOM 3024 N N . ASP B 1 120 ? 5.125 33.969 9.484 1 91.81 120 ASP B N 1
ATOM 3025 C CA . ASP B 1 120 ? 5.035 32.969 10.547 1 91.81 120 ASP B CA 1
ATOM 3026 C C . ASP B 1 120 ? 6.363 32.25 10.719 1 91.81 120 ASP B C 1
ATOM 3028 O O . ASP B 1 120 ? 6.941 31.766 9.742 1 91.81 120 ASP B O 1
ATOM 3032 N N . GLU B 1 121 ? 6.84 32.219 11.922 1 94.62 121 GLU B N 1
ATOM 3033 C CA . GLU B 1 121 ? 8.086 31.531 12.203 1 94.62 121 GLU B CA 1
ATOM 3034 C C . GLU B 1 121 ? 7.938 30.031 11.961 1 94.62 121 GLU B C 1
ATOM 3036 O O . GLU B 1 121 ? 8.836 29.391 11.406 1 94.62 121 GLU B O 1
ATOM 3041 N N . MET B 1 122 ? 6.797 29.516 12.469 1 97.62 122 MET B N 1
ATOM 3042 C CA . MET B 1 122 ? 6.484 28.109 12.344 1 97.62 122 MET B CA 1
ATOM 3043 C C . MET B 1 122 ? 5.137 27.906 11.656 1 97.62 122 MET B C 1
ATOM 3045 O O . MET B 1 122 ? 4.262 28.766 11.734 1 97.62 122 MET B O 1
ATOM 3049 N N . PHE B 1 123 ? 5.027 26.828 10.969 1 98.62 123 PHE B N 1
ATOM 3050 C CA . PHE B 1 123 ? 3.76 26.438 10.359 1 98.62 123 PHE B CA 1
ATOM 3051 C C . PHE B 1 123 ? 3.645 24.922 10.273 1 98.62 123 PHE B C 1
ATOM 3053 O O . PHE B 1 123 ? 4.609 24.203 10.547 1 98.62 123 PHE B O 1
ATOM 3060 N N . LEU B 1 124 ? 2.451 24.422 10.008 1 98.81 124 LEU B N 1
ATOM 3061 C CA . LEU B 1 124 ? 2.16 22.984 9.922 1 98.81 124 LEU B CA 1
ATOM 3062 C C . LEU B 1 124 ? 1.962 22.562 8.477 1 98.81 124 LEU B C 1
ATOM 3064 O O . LEU B 1 124 ? 1.558 23.359 7.633 1 98.81 124 LEU B O 1
ATOM 3068 N N . ALA B 1 125 ? 2.332 21.328 8.18 1 98.69 125 ALA B N 1
ATOM 3069 C CA . ALA B 1 125 ? 2.133 20.766 6.848 1 98.69 125 ALA B CA 1
ATOM 3070 C C . ALA B 1 125 ? 1.817 19.266 6.93 1 98.69 125 ALA B C 1
ATOM 3072 O O . ALA B 1 125 ? 2.291 18.578 7.836 1 98.69 125 ALA B O 1
ATOM 3073 N N . ASN B 1 126 ? 1.042 18.812 5.957 1 98.19 126 ASN B N 1
ATOM 3074 C CA . ASN B 1 126 ? 0.717 17.391 5.984 1 98.19 126 ASN B CA 1
ATOM 3075 C C . ASN B 1 126 ? 0.061 16.953 4.684 1 98.19 126 ASN B C 1
ATOM 3077 O O . ASN B 1 126 ? -0.332 17.781 3.861 1 98.19 126 ASN B O 1
ATOM 3081 N N . TYR B 1 127 ? 0.026 15.594 4.621 1 94.81 127 TYR B N 1
ATOM 3082 C CA . TYR B 1 127 ? -0.788 14.953 3.592 1 94.81 127 TYR B CA 1
ATOM 3083 C C . TYR B 1 127 ? -2.271 15.055 3.928 1 94.81 127 TYR B C 1
ATOM 3085 O O . TYR B 1 127 ? -2.645 15.117 5.102 1 94.81 127 TYR B O 1
ATOM 3093 N N . ALA B 1 128 ? -3.072 15 2.914 1 93.62 128 ALA B N 1
ATOM 3094 C CA . ALA B 1 128 ? -4.512 15.125 3.127 1 93.62 128 ALA B CA 1
ATOM 3095 C C . ALA B 1 128 ? -5.191 13.766 3.137 1 93.62 128 ALA B C 1
ATOM 3097 O O . ALA B 1 128 ? -6.41 13.664 2.977 1 93.62 128 ALA B O 1
ATOM 3098 N N . ASP B 1 129 ? -4.379 12.688 3.332 1 90.56 129 ASP B N 1
ATOM 3099 C CA . ASP B 1 129 ? -4.973 11.359 3.189 1 90.56 129 ASP B CA 1
ATOM 3100 C C . ASP B 1 129 ? -4.578 10.453 4.355 1 90.56 129 ASP B C 1
ATOM 3102 O O . ASP B 1 129 ? -4.602 9.227 4.23 1 90.56 129 ASP B O 1
ATOM 3106 N N . VAL B 1 130 ? -4.211 11.008 5.441 1 94.5 130 VAL B N 1
ATOM 3107 C CA . VAL B 1 130 ? -3.799 10.227 6.605 1 94.5 130 VAL B CA 1
ATOM 3108 C C . VAL B 1 130 ? -4.523 10.734 7.848 1 94.5 130 VAL B C 1
ATOM 3110 O O . VAL B 1 130 ? -4.551 11.938 8.109 1 94.5 130 VAL B O 1
ATOM 3113 N N . LEU B 1 131 ? -5.129 9.812 8.602 1 97.06 131 LEU B N 1
ATOM 3114 C CA . LEU B 1 131 ? -5.801 10.164 9.852 1 97.06 131 LEU B CA 1
ATOM 3115 C C . LEU B 1 131 ? -5 9.672 11.055 1 97.06 131 LEU B C 1
ATOM 3117 O O . LEU B 1 131 ? -4.352 8.625 10.984 1 97.06 131 LEU B O 1
ATOM 3121 N N . THR B 1 132 ? -5.016 10.438 12.125 1 98.06 132 THR B N 1
ATOM 3122 C CA . THR B 1 132 ? -4.25 10.078 13.32 1 98.06 132 THR B CA 1
ATOM 3123 C C . THR B 1 132 ? -4.914 10.633 14.578 1 98.06 132 THR B C 1
ATOM 3125 O O . THR B 1 132 ? -5.809 11.477 14.492 1 98.06 132 THR B O 1
ATOM 3128 N N . ASP B 1 133 ? -4.551 10.031 15.672 1 98.06 133 ASP B N 1
ATOM 3129 C CA . ASP B 1 133 ? -4.934 10.586 16.969 1 98.06 133 ASP B CA 1
ATOM 3130 C C . ASP B 1 133 ? -3.734 11.219 17.672 1 98.06 133 ASP B C 1
ATOM 3132 O O . ASP B 1 133 ? -3.752 11.414 18.875 1 98.06 133 ASP B O 1
ATOM 3136 N N . ALA B 1 134 ? -2.684 11.555 16.969 1 98.19 134 ALA B N 1
ATOM 3137 C CA . ALA B 1 134 ? -1.439 12.07 17.531 1 98.19 134 ALA B CA 1
ATOM 3138 C C . ALA B 1 134 ? -1.685 13.359 18.312 1 98.19 134 ALA B C 1
ATOM 3140 O O . ALA B 1 134 ? -2.549 14.156 17.938 1 98.19 134 ALA B O 1
ATOM 3141 N N . PRO B 1 135 ? -0.908 13.602 19.391 1 98.06 135 PRO B N 1
ATOM 3142 C CA . PRO B 1 135 ? -1.061 14.805 20.203 1 98.06 135 PRO B CA 1
ATOM 3143 C C . PRO B 1 135 ? -0.343 16.016 19.625 1 98.06 135 PRO B C 1
ATOM 3145 O O . PRO B 1 135 ? 0.761 16.359 20.047 1 98.06 135 PRO B O 1
ATOM 3148 N N . LEU B 1 136 ? -1.028 16.75 18.828 1 98.38 136 LEU B N 1
ATOM 3149 C CA . LEU B 1 136 ? -0.442 17.859 18.062 1 98.38 136 LEU B CA 1
ATOM 3150 C C . LEU B 1 136 ? 0.156 18.906 18.984 1 98.38 136 LEU B C 1
ATOM 3152 O O . LEU B 1 136 ? 1.276 19.359 18.766 1 98.38 136 LEU B O 1
ATOM 3156 N N . PRO B 1 137 ? -0.498 19.344 20.078 1 98.25 137 PRO B N 1
ATOM 3157 C CA . PRO B 1 137 ? 0.091 20.359 20.953 1 98.25 137 PRO B CA 1
ATOM 3158 C C . PRO B 1 137 ? 1.441 19.938 21.516 1 98.25 137 PRO B C 1
ATOM 3160 O O . PRO B 1 137 ? 2.363 20.75 21.609 1 98.25 137 PRO B O 1
ATOM 3163 N N . GLU B 1 138 ? 1.498 18.641 21.875 1 97.94 138 GLU B N 1
ATOM 3164 C CA . GLU B 1 138 ? 2.76 18.109 22.391 1 97.94 138 GLU B CA 1
ATOM 3165 C C . GLU B 1 138 ? 3.846 18.125 21.328 1 97.94 138 GLU B C 1
ATOM 3167 O O . GLU B 1 138 ? 5 18.453 21.609 1 97.94 138 GLU B O 1
ATOM 3172 N N . MET B 1 139 ? 3.475 17.781 20.156 1 97.88 139 MET B N 1
ATOM 3173 C CA . MET B 1 139 ? 4.418 17.781 19.047 1 97.88 139 MET B CA 1
ATOM 3174 C C . MET B 1 139 ? 4.973 19.172 18.797 1 97.88 139 MET B C 1
ATOM 3176 O O . MET B 1 139 ? 6.18 19.344 18.641 1 97.88 139 MET B O 1
ATOM 3180 N N . ILE B 1 140 ? 4.133 20.156 18.797 1 98.19 140 ILE B N 1
ATOM 3181 C CA . ILE B 1 140 ? 4.52 21.547 18.547 1 98.19 140 ILE B CA 1
ATOM 3182 C C . ILE B 1 140 ? 5.406 22.047 19.688 1 98.19 140 ILE B C 1
ATOM 3184 O O . ILE B 1 140 ? 6.438 22.672 19.438 1 98.19 140 ILE B O 1
ATOM 3188 N N . ASP B 1 141 ? 5.02 21.75 20.906 1 97.94 141 ASP B N 1
ATOM 3189 C CA . ASP B 1 141 ? 5.758 22.203 22.078 1 97.94 141 ASP B CA 1
ATOM 3190 C C . ASP B 1 141 ? 7.18 21.641 22.078 1 97.94 141 ASP B C 1
ATOM 3192 O O . ASP B 1 141 ? 8.141 22.391 22.281 1 97.94 141 ASP B O 1
ATOM 3196 N N . LYS B 1 142 ? 7.309 20.406 21.828 1 96.12 142 LYS B N 1
ATOM 3197 C CA . LYS B 1 142 ? 8.617 19.766 21.812 1 96.12 142 LYS B CA 1
ATOM 3198 C C . LYS B 1 142 ? 9.5 20.359 20.719 1 96.12 142 LYS B C 1
ATOM 3200 O O . LYS B 1 142 ? 10.695 20.578 20.922 1 96.12 142 LYS B O 1
ATOM 3205 N N . PHE B 1 143 ? 8.953 20.594 19.672 1 97.38 143 PHE B N 1
ATOM 3206 C CA . PHE B 1 143 ? 9.703 21.156 18.562 1 97.38 143 PHE B CA 1
ATOM 3207 C C . PHE B 1 143 ? 10.141 22.578 18.859 1 97.38 143 PHE B C 1
ATOM 3209 O O . PHE B 1 143 ? 11.273 22.969 18.562 1 97.38 143 PHE B O 1
ATOM 3216 N N . SER B 1 144 ? 9.25 23.375 19.391 1 96.88 144 SER B N 1
ATOM 3217 C CA . SER B 1 144 ? 9.523 24.781 19.656 1 96.88 144 SER B CA 1
ATOM 3218 C C . SER B 1 144 ? 10.711 24.953 20.609 1 96.88 144 SER B C 1
ATOM 3220 O O . SER B 1 144 ? 11.398 25.969 20.562 1 96.88 144 SER B O 1
ATOM 3222 N N . ARG B 1 145 ? 10.977 23.938 21.328 1 95.56 145 ARG B N 1
ATOM 3223 C CA . ARG B 1 145 ? 12.047 24 22.328 1 95.56 145 ARG B CA 1
ATOM 3224 C C . ARG B 1 145 ? 13.375 23.547 21.719 1 95.56 145 ARG B C 1
ATOM 3226 O O . ARG B 1 145 ? 14.422 23.672 22.359 1 95.56 145 ARG B O 1
ATOM 3233 N N . ARG B 1 146 ? 13.305 23.109 20.562 1 94.44 146 ARG B N 1
ATOM 3234 C CA . ARG B 1 146 ? 14.5 22.594 19.906 1 94.44 146 ARG B CA 1
ATOM 3235 C C . ARG B 1 146 ? 14.984 23.531 18.812 1 94.44 146 ARG B C 1
ATOM 3237 O O . ARG B 1 146 ? 14.18 24.188 18.156 1 94.44 146 ARG B O 1
ATOM 3244 N N . ASP B 1 147 ? 16.25 23.594 18.719 1 94.38 147 ASP B N 1
ATOM 3245 C CA . ASP B 1 147 ? 16.828 24.312 17.594 1 94.38 147 ASP B CA 1
ATOM 3246 C C . ASP B 1 147 ? 16.859 23.422 16.344 1 94.38 147 ASP B C 1
ATOM 3248 O O . ASP B 1 147 ? 17.922 22.938 15.961 1 94.38 147 ASP B O 1
ATOM 3252 N N . ALA B 1 148 ? 15.781 23.266 15.758 1 96.75 148 ALA B N 1
ATOM 3253 C CA . ALA B 1 148 ? 15.609 22.438 14.562 1 96.75 148 ALA B CA 1
ATOM 3254 C C . ALA B 1 148 ? 14.758 23.141 13.516 1 96.75 148 ALA B C 1
ATOM 3256 O O . ALA B 1 148 ? 14.008 24.078 13.844 1 96.75 148 ALA B O 1
ATOM 3257 N N . GLY B 1 149 ? 14.945 22.719 12.273 1 98.06 149 GLY B N 1
ATOM 3258 C CA . GLY B 1 149 ? 14.227 23.344 11.172 1 98.06 149 GLY B CA 1
ATOM 3259 C C . GLY B 1 149 ? 12.914 22.656 10.859 1 98.06 149 GLY B C 1
ATOM 3260 O O . GLY B 1 149 ? 12.031 23.25 10.234 1 98.06 149 GLY B O 1
ATOM 3261 N N . ALA B 1 150 ? 12.82 21.391 11.273 1 98.56 150 ALA B N 1
ATOM 3262 C CA . ALA B 1 150 ? 11.609 20.625 10.969 1 98.56 150 ALA B CA 1
ATOM 3263 C C . ALA B 1 150 ? 11.422 19.484 11.969 1 98.56 150 ALA B C 1
ATOM 3265 O O . ALA B 1 150 ? 12.391 19.016 12.57 1 98.56 150 ALA B O 1
ATOM 3266 N N . SER B 1 151 ? 10.227 19.141 12.156 1 98.31 151 SER B N 1
ATOM 3267 C CA . SER B 1 151 ? 9.812 17.938 12.875 1 98.31 151 SER B CA 1
ATOM 3268 C C . SER B 1 151 ? 8.844 17.109 12.047 1 98.31 151 SER B C 1
ATOM 3270 O O . SER B 1 151 ? 8.023 17.656 11.312 1 98.31 151 SER B O 1
ATOM 3272 N N . MET B 1 152 ? 9.039 15.844 12.117 1 98.06 152 MET B N 1
ATOM 3273 C CA . MET B 1 152 ? 8.078 14.945 11.477 1 98.06 152 MET B CA 1
ATOM 3274 C C . MET B 1 152 ? 7.602 13.867 12.445 1 98.06 152 MET B C 1
ATOM 3276 O O . MET B 1 152 ? 8.336 13.484 13.352 1 98.06 152 MET B O 1
ATOM 3280 N N . MET B 1 153 ? 6.367 13.445 12.219 1 98.25 153 MET B N 1
ATOM 3281 C CA . MET B 1 153 ? 5.875 12.289 12.969 1 98.25 153 MET B CA 1
ATOM 3282 C C . MET B 1 153 ? 6.344 10.984 12.32 1 98.25 153 MET B C 1
ATOM 3284 O O . MET B 1 153 ? 6.32 10.852 11.102 1 98.25 153 MET B O 1
ATOM 3288 N N . VAL B 1 154 ? 6.809 10.109 13.164 1 97.88 154 VAL B N 1
ATOM 3289 C CA . VAL B 1 154 ? 7.211 8.797 12.664 1 97.88 154 VAL B CA 1
ATOM 3290 C C . VAL B 1 154 ? 6.363 7.715 13.32 1 97.88 154 VAL B C 1
ATOM 3292 O O . VAL B 1 154 ? 5.969 7.848 14.484 1 97.88 154 VAL B O 1
ATOM 3295 N N . VAL B 1 155 ? 6.07 6.668 12.516 1 97.44 155 VAL B N 1
ATOM 3296 C CA . VAL B 1 155 ? 5.168 5.613 12.961 1 97.44 155 VAL B CA 1
ATOM 3297 C C . VAL B 1 155 ? 5.758 4.25 12.609 1 97.44 155 VAL B C 1
ATOM 3299 O O . VAL B 1 155 ? 6.59 4.141 11.703 1 97.44 155 VAL B O 1
ATOM 3302 N N . PRO B 1 156 ? 5.324 3.219 13.375 1 95.12 156 PRO B N 1
ATOM 3303 C CA . PRO B 1 156 ? 5.672 1.876 12.906 1 95.12 156 PRO B CA 1
ATOM 3304 C C . PRO B 1 156 ? 5.105 1.57 11.516 1 95.12 156 PRO B C 1
ATOM 3306 O O . PRO B 1 156 ? 4.074 2.125 11.133 1 95.12 156 PRO B O 1
ATOM 3309 N N . PRO B 1 157 ? 5.852 0.699 10.828 1 91.62 157 PRO B N 1
ATOM 3310 C CA . PRO B 1 157 ? 5.324 0.344 9.508 1 91.62 157 PRO B CA 1
ATOM 3311 C C . PRO B 1 157 ? 3.938 -0.291 9.578 1 91.62 157 PRO B C 1
ATOM 3313 O O . PRO B 1 157 ? 3.652 -1.062 10.492 1 91.62 157 PRO B O 1
ATOM 3316 N N . GLN B 1 158 ? 3.107 0.089 8.57 1 86.31 158 GLN B N 1
ATOM 3317 C CA . GLN B 1 158 ? 1.757 -0.459 8.539 1 86.31 158 GLN B CA 1
ATOM 3318 C C . GLN B 1 158 ? 1.549 -1.329 7.301 1 86.31 158 GLN B C 1
ATOM 3320 O O . GLN B 1 158 ? 0.462 -1.875 7.094 1 86.31 158 GLN B O 1
ATOM 3325 N N . SER B 1 159 ? 2.537 -1.499 6.539 1 83.06 159 SER B N 1
ATOM 3326 C CA . SER B 1 159 ? 2.451 -2.34 5.352 1 83.06 159 SER B CA 1
ATOM 3327 C C . SER B 1 159 ? 2.021 -3.76 5.707 1 83.06 159 SER B C 1
ATOM 3329 O O . SER B 1 159 ? 2.443 -4.305 6.73 1 83.06 159 SER B O 1
ATOM 3331 N N . SER B 1 160 ? 1.253 -4.328 4.871 1 81.56 160 SER B N 1
ATOM 3332 C CA . SER B 1 160 ? 0.738 -5.676 5.102 1 81.56 160 SER B CA 1
ATOM 3333 C C . SER B 1 160 ? 1.672 -6.73 4.52 1 81.56 160 SER B C 1
ATOM 3335 O O . SER B 1 160 ? 1.373 -7.926 4.57 1 81.56 160 SER B O 1
ATOM 3337 N N . PHE B 1 161 ? 2.764 -6.355 4.094 1 86.94 161 PHE B N 1
ATOM 3338 C CA . PHE B 1 161 ? 3.66 -7.293 3.434 1 86.94 161 PHE B CA 1
ATOM 3339 C C . PHE B 1 161 ? 4.508 -8.047 4.457 1 86.94 161 PHE B C 1
ATOM 3341 O O . PHE B 1 161 ? 4.574 -7.652 5.621 1 86.94 161 PHE B O 1
ATOM 3348 N N . HIS B 1 162 ? 5.082 -9.219 3.98 1 94 162 HIS B N 1
ATOM 3349 C CA . HIS B 1 162 ? 6.004 -10.016 4.781 1 94 162 HIS B CA 1
ATOM 3350 C C . HIS B 1 162 ? 7.441 -9.844 4.305 1 94 162 HIS B C 1
ATOM 3352 O O . HIS B 1 162 ? 7.727 -9.953 3.111 1 94 162 HIS B O 1
ATOM 3358 N N . CYS B 1 163 ? 8.258 -9.523 5.262 1 93.94 163 CYS B N 1
ATOM 3359 C CA . CYS B 1 163 ? 9.703 -9.516 5.031 1 93.94 163 CYS B CA 1
ATOM 3360 C C . CYS B 1 163 ? 10.273 -10.922 5.094 1 93.94 163 CYS B C 1
ATOM 3362 O O . CYS B 1 163 ? 9.914 -11.711 5.973 1 93.94 163 CYS B O 1
ATOM 3364 N N . VAL B 1 164 ? 11.172 -11.242 4.117 1 96.19 164 VAL B N 1
ATOM 3365 C CA . VAL B 1 164 ? 11.766 -12.57 4.023 1 96.19 164 VAL B CA 1
ATOM 3366 C C . VAL B 1 164 ? 13.273 -12.477 4.254 1 96.19 164 VAL B C 1
ATOM 3368 O O . VAL B 1 164 ? 13.961 -11.727 3.568 1 96.19 164 VAL B O 1
ATOM 3371 N N . GLU B 1 165 ? 13.711 -13.18 5.242 1 94.12 165 GLU B N 1
ATOM 3372 C CA . GLU B 1 165 ? 15.148 -13.297 5.492 1 94.12 165 GLU B CA 1
ATOM 3373 C C . GLU B 1 165 ? 15.758 -14.438 4.695 1 94.12 165 GLU B C 1
ATOM 3375 O O . GLU B 1 165 ? 15.32 -15.586 4.812 1 94.12 165 GLU B O 1
ATOM 3380 N N . LEU B 1 166 ? 16.703 -14.086 3.936 1 93.56 166 LEU B N 1
ATOM 3381 C CA . LEU B 1 166 ? 17.328 -15.086 3.078 1 93.56 166 LEU B CA 1
ATOM 3382 C C . LEU B 1 166 ? 18.672 -15.539 3.656 1 93.56 166 LEU B C 1
ATOM 3384 O O . LEU B 1 166 ? 19.438 -14.727 4.168 1 93.56 166 LEU B O 1
ATOM 3388 N N . GLY B 1 167 ? 18.844 -16.844 3.592 1 86.5 167 GLY B N 1
ATOM 3389 C CA . GLY B 1 167 ? 20.141 -17.406 3.898 1 86.5 167 GLY B CA 1
ATOM 3390 C C . GLY B 1 167 ? 21.031 -17.578 2.674 1 86.5 167 GLY B C 1
ATOM 3391 O O . GLY B 1 167 ? 20.672 -17.141 1.578 1 86.5 167 GLY B O 1
ATOM 3392 N N . ASP B 1 168 ? 22.266 -18.156 2.768 1 77.94 168 ASP B N 1
ATOM 3393 C CA . ASP B 1 168 ? 23.297 -18.266 1.745 1 77.94 168 ASP B CA 1
ATOM 3394 C C . ASP B 1 168 ? 22.859 -19.188 0.606 1 77.94 168 ASP B C 1
ATOM 3396 O O . ASP B 1 168 ? 23.234 -18.984 -0.547 1 77.94 168 ASP B O 1
ATOM 3400 N N . ASP B 1 169 ? 22.016 -20.094 0.768 1 81.88 169 ASP B N 1
ATOM 3401 C CA . ASP B 1 169 ? 21.703 -21.062 -0.271 1 81.88 169 ASP B CA 1
ATOM 3402 C C . ASP B 1 169 ? 20.281 -20.859 -0.805 1 81.88 169 ASP B C 1
ATOM 3404 O O . ASP B 1 169 ? 19.719 -21.766 -1.426 1 81.88 169 ASP B O 1
ATOM 3408 N N . GLY B 1 170 ? 19.766 -19.719 -0.598 1 86.75 170 GLY B N 1
ATOM 3409 C CA . GLY B 1 170 ? 18.422 -19.469 -1.08 1 86.75 170 GLY B CA 1
ATOM 3410 C C . GLY B 1 170 ? 17.344 -19.984 -0.141 1 86.75 170 GLY B C 1
ATOM 3411 O O . GLY B 1 170 ? 16.156 -19.875 -0.434 1 86.75 170 GLY B O 1
ATOM 3412 N N . LEU B 1 171 ? 17.812 -20.484 0.931 1 93.19 171 LEU B N 1
ATOM 3413 C CA . LEU B 1 171 ? 16.875 -20.922 1.953 1 93.19 171 LEU B CA 1
ATOM 3414 C C . LEU B 1 171 ? 16.312 -19.719 2.715 1 93.19 171 LEU B C 1
ATOM 3416 O O . LEU B 1 171 ? 17.047 -18.781 3.014 1 93.19 171 LEU B O 1
ATOM 3420 N N . VAL B 1 172 ? 15.023 -19.844 2.979 1 95.56 172 VAL B N 1
ATOM 3421 C CA . VAL B 1 172 ? 14.391 -18.797 3.768 1 95.56 172 VAL B CA 1
ATOM 3422 C C . VAL B 1 172 ? 14.625 -19.062 5.254 1 95.56 172 VAL B C 1
ATOM 3424 O O . VAL B 1 172 ? 14.266 -20.125 5.77 1 95.56 172 VAL B O 1
ATOM 3427 N N . GLY B 1 173 ? 15.281 -18.094 5.887 1 91.25 173 GLY B N 1
ATOM 3428 C CA . GLY B 1 173 ? 15.562 -18.234 7.305 1 91.25 173 GLY B CA 1
ATOM 3429 C C . GLY B 1 173 ? 14.398 -17.828 8.188 1 91.25 173 GLY B C 1
ATOM 3430 O O . GLY B 1 173 ? 14.289 -18.297 9.328 1 91.25 173 GLY B O 1
ATOM 3431 N N . GLY B 1 174 ? 13.617 -16.922 7.707 1 92.94 174 GLY B N 1
ATOM 3432 C CA . GLY B 1 174 ? 12.492 -16.438 8.492 1 92.94 174 GLY B CA 1
ATOM 3433 C C . GLY B 1 174 ? 11.578 -15.508 7.723 1 92.94 174 GLY B C 1
ATOM 3434 O O . GLY B 1 174 ? 11.977 -14.938 6.707 1 92.94 174 GLY B O 1
ATOM 3435 N N . ILE B 1 175 ? 10.359 -15.531 8.164 1 95.56 175 ILE B N 1
ATOM 3436 C CA . ILE B 1 175 ? 9.336 -14.641 7.625 1 95.56 175 ILE B CA 1
ATOM 3437 C C . ILE B 1 175 ? 8.758 -13.781 8.742 1 95.56 175 ILE B C 1
ATOM 3439 O O . ILE B 1 175 ? 8.328 -14.297 9.773 1 95.56 175 ILE B O 1
ATOM 3443 N N . THR B 1 176 ? 8.812 -12.461 8.516 1 93.62 176 THR B N 1
ATOM 3444 C CA . THR B 1 176 ? 8.312 -11.523 9.508 1 93.62 176 THR B CA 1
ATOM 3445 C C . THR B 1 176 ? 7.395 -10.484 8.867 1 93.62 176 THR B C 1
ATOM 3447 O O . THR B 1 176 ? 7.738 -9.906 7.836 1 93.62 176 THR B O 1
ATOM 3450 N N . PRO B 1 177 ? 6.215 -10.289 9.508 1 92.75 177 PRO B N 1
ATOM 3451 C CA . PRO B 1 177 ? 5.441 -9.148 9.016 1 92.75 177 PRO B CA 1
ATOM 3452 C C . PRO B 1 177 ? 6.227 -7.84 9.07 1 92.75 177 PRO B C 1
ATOM 3454 O O . PRO B 1 177 ? 6.898 -7.559 10.07 1 92.75 177 PRO B O 1
ATOM 3457 N N . VAL B 1 178 ? 6.109 -7.062 8.008 1 89.38 178 VAL B N 1
ATOM 3458 C CA . VAL B 1 178 ? 6.82 -5.793 7.945 1 89.38 178 VAL B CA 1
ATOM 3459 C C . VAL B 1 178 ? 6.418 -4.914 9.125 1 89.38 178 VAL B C 1
ATOM 3461 O O . VAL B 1 178 ? 7.246 -4.184 9.68 1 89.38 178 VAL B O 1
ATOM 3464 N N . SER B 1 179 ? 5.164 -5 9.484 1 88.06 179 SER B N 1
ATOM 3465 C CA . SER B 1 179 ? 4.633 -4.191 10.578 1 88.06 179 SER B CA 1
ATOM 3466 C C . SER B 1 179 ? 5.324 -4.52 11.891 1 88.06 179 SER B C 1
ATOM 3468 O O . SER B 1 179 ? 5.223 -3.762 12.859 1 88.06 179 SER B O 1
ATOM 3470 N N . GLU B 1 180 ? 6.055 -5.621 12 1 91.25 180 GLU B N 1
ATOM 3471 C CA . GLU B 1 180 ? 6.707 -6.039 13.234 1 91.25 180 GLU B CA 1
ATOM 3472 C C . GLU B 1 180 ? 8.195 -5.707 13.211 1 91.25 180 GLU B C 1
ATOM 3474 O O . GLU B 1 180 ? 8.906 -5.922 14.195 1 91.25 180 GLU B O 1
ATOM 3479 N N . LEU B 1 181 ? 8.672 -5.199 12.148 1 89.31 181 LEU B N 1
ATOM 3480 C CA . LEU B 1 181 ? 10.078 -4.816 12.07 1 89.31 181 LEU B CA 1
ATOM 3481 C C . LEU B 1 181 ? 10.359 -3.586 12.93 1 89.31 181 LEU B C 1
ATOM 3483 O O . LEU B 1 181 ? 9.523 -2.682 13.008 1 89.31 181 LEU B O 1
ATOM 3487 N N . PRO B 1 182 ? 11.5 -3.604 13.539 1 89.25 182 PRO B N 1
ATOM 3488 C CA . PRO B 1 182 ? 11.883 -2.455 14.359 1 89.25 182 PRO B CA 1
ATOM 3489 C C . PRO B 1 182 ? 12.359 -1.263 13.531 1 89.25 182 PRO B C 1
ATOM 3491 O O . PRO B 1 182 ? 13.539 -0.926 13.547 1 89.25 182 PRO B O 1
ATOM 3494 N N . MET B 1 183 ? 11.484 -0.647 12.891 1 90.62 183 MET B N 1
ATOM 3495 C CA . MET B 1 183 ? 11.805 0.523 12.078 1 90.62 183 MET B CA 1
ATOM 3496 C C . MET B 1 183 ? 10.695 1.562 12.156 1 90.62 183 MET B C 1
ATOM 3498 O O . MET B 1 183 ? 9.586 1.26 12.609 1 90.62 183 MET B O 1
ATOM 3502 N N . TRP B 1 184 ? 11.039 2.799 11.797 1 95.19 184 TRP B N 1
ATOM 3503 C CA . TRP B 1 184 ? 10.086 3.908 11.766 1 95.19 184 TRP B CA 1
ATOM 3504 C C . TRP B 1 184 ? 9.891 4.414 10.344 1 95.19 184 TRP B C 1
ATOM 3506 O O . TRP B 1 184 ? 10.844 4.465 9.555 1 95.19 184 TRP B O 1
ATOM 3516 N N . GLU B 1 185 ? 8.633 4.723 10.055 1 96.06 185 GLU B N 1
ATOM 3517 C CA . GLU B 1 185 ? 8.297 5.309 8.758 1 96.06 185 GLU B CA 1
ATOM 3518 C C . GLU B 1 185 ? 7.785 6.738 8.922 1 96.06 185 GLU B C 1
ATOM 3520 O O . GLU B 1 185 ? 7.266 7.105 9.977 1 96.06 185 GLU B O 1
ATOM 3525 N N . ASN B 1 186 ? 7.98 7.496 7.832 1 96.69 186 ASN B N 1
ATOM 3526 C CA . ASN B 1 186 ? 7.418 8.844 7.785 1 96.69 186 ASN B CA 1
ATOM 3527 C C . ASN B 1 186 ? 5.898 8.82 7.891 1 96.69 186 ASN B C 1
ATOM 3529 O O . ASN B 1 186 ? 5.219 8.25 7.035 1 96.69 186 ASN B O 1
ATOM 3533 N N . GLY B 1 187 ? 5.379 9.438 8.938 1 97.12 187 GLY B N 1
ATOM 3534 C CA . GLY B 1 187 ? 3.939 9.492 9.141 1 97.12 187 GLY B CA 1
ATOM 3535 C C . GLY B 1 187 ? 3.33 10.828 8.758 1 97.12 187 GLY B C 1
ATOM 3536 O O . GLY B 1 187 ? 2.113 11.008 8.844 1 97.12 187 GLY B O 1
ATOM 3537 N N . GLY B 1 188 ? 4.148 11.711 8.336 1 97.56 188 GLY B N 1
ATOM 3538 C CA . GLY B 1 188 ? 3.66 13.047 8.023 1 97.56 188 GLY B CA 1
ATOM 3539 C C . GLY B 1 188 ? 3.535 13.938 9.25 1 97.56 188 GLY B C 1
ATOM 3540 O O . GLY B 1 188 ? 4.48 14.07 10.023 1 97.56 188 GLY B O 1
ATOM 3541 N N . TYR B 1 189 ? 2.457 14.789 9.211 1 98.5 189 TYR B N 1
ATOM 3542 C CA . TYR B 1 189 ? 2.18 15.711 10.305 1 98.5 189 TYR B CA 1
ATOM 3543 C C . TYR B 1 189 ? 3.43 16.5 10.695 1 98.5 189 TYR B C 1
ATOM 3545 O O . TYR B 1 189 ? 3.875 16.438 11.844 1 98.5 189 TYR B O 1
ATOM 3553 N N . PHE B 1 190 ? 3.852 17.344 9.797 1 98.69 190 PHE B N 1
ATOM 3554 C CA . PHE B 1 190 ? 5.098 18.094 9.922 1 98.69 190 PHE B CA 1
ATOM 3555 C C . PHE B 1 190 ? 4.883 19.375 10.711 1 98.69 190 PHE B C 1
ATOM 3557 O O . PHE B 1 190 ? 3.828 20 10.602 1 98.69 190 PHE B O 1
ATOM 3564 N N . VAL B 1 191 ? 5.82 19.719 11.492 1 98.75 191 VAL B N 1
ATOM 3565 C CA . VAL B 1 191 ? 6.008 21.062 12.016 1 98.75 191 VAL B CA 1
ATOM 3566 C C . VAL B 1 191 ? 7.281 21.672 11.438 1 98.75 191 VAL B C 1
ATOM 3568 O O . VAL B 1 191 ? 8.375 21.141 11.625 1 98.75 191 VAL B O 1
ATOM 3571 N N . LEU B 1 192 ? 7.109 22.797 10.75 1 98.69 192 LEU B N 1
ATOM 3572 C CA . LEU B 1 192 ? 8.219 23.297 9.953 1 98.69 192 LEU B CA 1
ATOM 3573 C C . LEU B 1 192 ? 8.539 24.75 10.32 1 98.69 192 LEU B C 1
ATOM 3575 O O . LEU B 1 192 ? 7.637 25.516 10.664 1 98.69 192 LEU B O 1
ATOM 3579 N N . ARG B 1 193 ? 9.789 25.094 10.312 1 98.44 193 ARG B N 1
ATOM 3580 C CA . ARG B 1 193 ? 10.234 26.484 10.273 1 98.44 193 ARG B CA 1
ATOM 3581 C C . ARG B 1 193 ? 10.516 26.922 8.844 1 98.44 193 ARG B C 1
ATOM 3583 O O . ARG B 1 193 ? 10.734 26.094 7.957 1 98.44 193 ARG B O 1
ATOM 3590 N N . GLN B 1 194 ? 10.57 28.203 8.633 1 97.19 194 GLN B N 1
ATOM 3591 C CA . GLN B 1 194 ? 10.758 28.766 7.305 1 97.19 194 GLN B CA 1
ATOM 3592 C C . GLN B 1 194 ? 12.078 28.312 6.691 1 97.19 194 GLN B C 1
ATOM 3594 O O . GLN B 1 194 ? 12.211 28.25 5.469 1 97.19 194 GLN B O 1
ATOM 3599 N N . GLU B 1 195 ? 12.961 27.969 7.441 1 96.94 195 GLU B N 1
ATOM 3600 C CA . GLU B 1 195 ? 14.273 27.562 6.969 1 96.94 195 GLU B CA 1
ATOM 3601 C C . GLU B 1 195 ? 14.18 26.359 6.047 1 96.94 195 GLU B C 1
ATOM 3603 O O . GLU B 1 195 ? 15.078 26.109 5.238 1 96.94 195 GLU B O 1
ATOM 3608 N N . VAL B 1 196 ? 13.102 25.578 6.156 1 98 196 VAL B N 1
ATOM 3609 C CA . VAL B 1 196 ? 12.938 24.375 5.332 1 98 196 VAL B CA 1
ATOM 3610 C C . VAL B 1 196 ? 13.008 24.766 3.855 1 98 196 VAL B C 1
ATOM 3612 O O . VAL B 1 196 ? 13.484 23.984 3.029 1 98 196 VAL B O 1
ATOM 3615 N N . PHE B 1 197 ? 12.625 25.984 3.514 1 97.94 197 PHE B N 1
ATOM 3616 C CA . PHE B 1 197 ? 12.57 26.422 2.127 1 97.94 197 PHE B CA 1
ATOM 3617 C C . PHE B 1 197 ? 13.977 26.547 1.542 1 97.94 197 PHE B C 1
ATOM 3619 O O . PHE B 1 197 ? 14.164 26.422 0.331 1 97.94 197 PHE B O 1
ATOM 3626 N N . ASP B 1 198 ? 14.93 26.766 2.357 1 97.81 198 ASP B N 1
ATOM 3627 C CA . ASP B 1 198 ? 16.312 26.891 1.903 1 97.81 198 ASP B CA 1
ATOM 3628 C C . ASP B 1 198 ? 16.844 25.547 1.432 1 97.81 198 ASP B C 1
ATOM 3630 O O . ASP B 1 198 ? 17.891 25.484 0.774 1 97.81 198 ASP B O 1
ATOM 3634 N N . HIS B 1 199 ? 16.125 24.5 1.731 1 98.06 199 HIS B N 1
ATOM 3635 C CA . HIS B 1 199 ? 16.625 23.172 1.451 1 98.06 199 HIS B CA 1
ATOM 3636 C C . HIS B 1 199 ? 15.75 22.453 0.421 1 98.06 199 HIS B C 1
ATOM 3638 O O . HIS B 1 199 ? 15.938 21.266 0.161 1 98.06 199 HIS B O 1
ATOM 3644 N N . ILE B 1 200 ? 14.805 23.062 -0.14 1 98.06 200 ILE B N 1
ATOM 3645 C CA . ILE B 1 200 ? 13.945 22.484 -1.176 1 98.06 200 ILE B CA 1
ATOM 3646 C C . ILE B 1 200 ? 14.258 23.141 -2.52 1 98.06 200 ILE B C 1
ATOM 3648 O O . ILE B 1 200 ? 13.93 24.312 -2.738 1 98.06 200 ILE B O 1
ATOM 3652 N N . PRO B 1 201 ? 14.867 22.438 -3.414 1 98 201 PRO B N 1
ATOM 3653 C CA . PRO B 1 201 ? 15.117 23 -4.746 1 98 201 PRO B CA 1
ATOM 3654 C C . PRO B 1 201 ? 13.852 23.062 -5.598 1 98 201 PRO B C 1
ATOM 3656 O O . PRO B 1 201 ? 12.812 22.516 -5.211 1 98 201 PRO B O 1
ATOM 3659 N N . GLU B 1 202 ? 13.961 23.766 -6.762 1 97.12 202 GLU B N 1
ATOM 3660 C CA . GLU B 1 202 ? 12.867 23.766 -7.723 1 97.12 202 GLU B CA 1
ATOM 3661 C C . GLU B 1 202 ? 12.516 22.344 -8.141 1 97.12 202 GLU B C 1
ATOM 3663 O O . GLU B 1 202 ? 13.398 21.547 -8.461 1 97.12 202 GLU B O 1
ATOM 3668 N N . ASN B 1 203 ? 11.219 22.062 -8.047 1 96.31 203 ASN B N 1
ATOM 3669 C CA . ASN B 1 203 ? 10.703 20.734 -8.359 1 96.31 203 ASN B CA 1
ATOM 3670 C C . ASN B 1 203 ? 11.234 19.688 -7.395 1 96.31 203 ASN B C 1
ATOM 3672 O O . ASN B 1 203 ? 11.375 18.516 -7.758 1 96.31 203 ASN B O 1
ATOM 3676 N N . GLY B 1 204 ? 11.516 20.125 -6.227 1 96.5 204 GLY B N 1
ATOM 3677 C CA . GLY B 1 204 ? 12.031 19.219 -5.211 1 96.5 204 GLY B CA 1
ATOM 3678 C C . GLY B 1 204 ? 10.938 18.562 -4.383 1 96.5 204 GLY B C 1
ATOM 3679 O O . GLY B 1 204 ? 9.758 18.859 -4.574 1 96.5 204 GLY B O 1
ATOM 3680 N N . ASP B 1 205 ? 11.438 17.656 -3.512 1 96.06 205 ASP B N 1
ATOM 3681 C CA . ASP B 1 205 ? 10.562 16.922 -2.596 1 96.06 205 ASP B CA 1
ATOM 3682 C C . ASP B 1 205 ? 10.781 17.375 -1.153 1 96.06 205 ASP B C 1
ATOM 3684 O O . ASP B 1 205 ? 11.914 17.641 -0.741 1 96.06 205 ASP B O 1
ATOM 3688 N N . LEU B 1 206 ? 9.672 17.469 -0.388 1 97.44 206 LEU B N 1
ATOM 3689 C CA . LEU B 1 206 ? 9.781 17.922 0.998 1 97.44 206 LEU B CA 1
ATOM 3690 C C . LEU B 1 206 ? 10.609 16.938 1.821 1 97.44 206 LEU B C 1
ATOM 3692 O O . LEU B 1 206 ? 11.484 17.359 2.588 1 97.44 206 LEU B O 1
ATOM 3696 N N . VAL B 1 207 ? 10.352 15.641 1.634 1 96.94 207 VAL B N 1
ATOM 3697 C CA . VAL B 1 207 ? 11 14.633 2.469 1 96.94 207 VAL B CA 1
ATOM 3698 C C . VAL B 1 207 ? 12.391 14.32 1.925 1 96.94 207 VAL B C 1
ATOM 3700 O O . VAL B 1 207 ? 13.391 14.508 2.621 1 96.94 207 VAL B O 1
ATOM 3703 N N . ALA B 1 208 ? 12.516 14.016 0.714 1 94.31 208 ALA B N 1
ATOM 3704 C CA . ALA B 1 208 ? 13.758 13.539 0.108 1 94.31 208 ALA B CA 1
ATOM 3705 C C . ALA B 1 208 ? 14.789 14.664 0.017 1 94.31 208 ALA B C 1
ATOM 3707 O O . ALA B 1 208 ? 16 14.406 0.071 1 94.31 208 ALA B O 1
ATOM 3708 N N . ASP B 1 209 ? 14.305 15.898 -0.063 1 96.62 209 ASP B N 1
ATOM 3709 C CA . ASP B 1 209 ? 15.227 17.031 -0.163 1 96.62 209 ASP B CA 1
ATOM 3710 C C . ASP B 1 209 ? 15.234 17.844 1.127 1 96.62 209 ASP B C 1
ATOM 3712 O O . ASP B 1 209 ? 16.234 17.875 1.846 1 96.62 209 ASP B O 1
ATOM 3716 N N . GLY B 1 210 ? 14.094 18.422 1.453 1 97.81 210 GLY B N 1
ATOM 3717 C CA . GLY B 1 210 ? 14.008 19.312 2.605 1 97.81 210 GLY B CA 1
ATOM 3718 C C . GLY B 1 210 ? 14.391 18.625 3.906 1 97.81 210 GLY B C 1
ATOM 3719 O O . GLY B 1 210 ? 15.391 18.984 4.535 1 97.81 210 GLY B O 1
ATOM 3720 N N . CYS B 1 211 ? 13.68 17.625 4.23 1 97.88 211 CYS B N 1
ATOM 3721 C CA . CYS B 1 211 ? 13.891 16.922 5.496 1 97.88 211 CYS B CA 1
ATOM 3722 C C . CYS B 1 211 ? 15.227 16.203 5.504 1 97.88 211 CYS B C 1
ATOM 3724 O O . CYS B 1 211 ? 15.93 16.188 6.516 1 97.88 211 CYS B O 1
ATOM 3726 N N . ALA B 1 212 ? 15.562 15.602 4.398 1 96.5 212 ALA B N 1
ATOM 3727 C CA . ALA B 1 212 ? 16.828 14.867 4.32 1 96.5 212 ALA B CA 1
ATOM 3728 C C . ALA B 1 212 ? 18.016 15.797 4.57 1 96.5 212 ALA B C 1
ATOM 3730 O O . ALA B 1 212 ? 18.953 15.438 5.293 1 96.5 212 ALA B O 1
ATOM 3731 N N . GLN B 1 213 ? 18 16.969 4.004 1 96.94 213 GLN B N 1
ATOM 3732 C CA . GLN B 1 213 ? 19.094 17.922 4.195 1 96.94 213 GLN B CA 1
ATOM 3733 C C . GLN B 1 213 ? 19.141 18.422 5.637 1 96.94 213 GLN B C 1
ATOM 3735 O O . GLN B 1 213 ? 20.219 18.578 6.207 1 96.94 213 GLN B O 1
ATOM 3740 N N . LEU B 1 214 ? 18 18.672 6.176 1 97.69 214 LEU B N 1
ATOM 3741 C CA . LEU B 1 214 ? 17.938 19.094 7.574 1 97.69 214 LEU B CA 1
ATOM 3742 C C . LEU B 1 214 ? 18.453 18 8.492 1 97.69 214 LEU B C 1
ATOM 3744 O O . LEU B 1 214 ? 19.125 18.281 9.492 1 97.69 214 LEU B O 1
ATOM 3748 N N . ALA B 1 215 ? 18.156 16.781 8.164 1 96.25 215 ALA B N 1
ATOM 3749 C CA . ALA B 1 215 ? 18.641 15.648 8.953 1 96.25 215 ALA B CA 1
ATOM 3750 C C . ALA B 1 215 ? 20.172 15.594 8.945 1 96.25 215 ALA B C 1
ATOM 3752 O O . ALA B 1 215 ? 20.797 15.352 9.977 1 96.25 215 ALA B O 1
ATOM 3753 N N . LYS B 1 216 ? 20.766 15.82 7.852 1 94.81 216 LYS B N 1
ATOM 3754 C CA . LYS B 1 216 ? 22.219 15.789 7.707 1 94.81 216 LYS B CA 1
ATOM 3755 C C . LYS B 1 216 ? 22.891 16.828 8.609 1 94.81 216 LYS B C 1
ATOM 3757 O O . LYS B 1 216 ? 24.016 16.609 9.078 1 94.81 216 LYS B O 1
ATOM 3762 N N . SER B 1 217 ? 22.219 17.875 8.82 1 94.94 217 SER B N 1
ATOM 3763 C CA . SER B 1 217 ? 22.766 18.938 9.648 1 94.94 217 SER B CA 1
ATOM 3764 C C . SER B 1 217 ? 22.281 18.828 11.086 1 94.94 217 SER B C 1
ATOM 3766 O O . SER B 1 217 ? 22.469 19.75 11.883 1 94.94 217 SER B O 1
ATOM 3768 N N . GLY B 1 218 ? 21.578 17.828 11.367 1 93.94 218 GLY B N 1
ATOM 3769 C CA . GLY B 1 218 ? 21.109 17.609 12.727 1 93.94 218 GLY B CA 1
ATOM 3770 C C . GLY B 1 218 ? 19.969 18.531 13.125 1 93.94 218 GLY B C 1
ATOM 3771 O O . GLY B 1 218 ? 19.859 18.906 14.289 1 93.94 218 GLY B O 1
ATOM 3772 N N . ARG B 1 219 ? 19.172 18.953 12.164 1 96.75 219 ARG B N 1
ATOM 3773 C CA . ARG B 1 219 ? 18.141 19.938 12.445 1 96.75 219 ARG B CA 1
ATOM 3774 C C . ARG B 1 219 ? 16.766 19.406 12.102 1 96.75 219 ARG B C 1
ATOM 3776 O O . ARG B 1 219 ? 15.844 20.172 11.797 1 96.75 219 ARG B O 1
ATOM 3783 N N . LEU B 1 220 ? 16.656 18.078 12.031 1 97.88 220 LEU B N 1
ATOM 3784 C CA . LEU B 1 220 ? 15.383 17.391 11.914 1 97.88 220 LEU B CA 1
ATOM 3785 C C . LEU B 1 220 ? 15.117 16.516 13.133 1 97.88 220 LEU B C 1
ATOM 3787 O O . LEU B 1 220 ? 15.953 15.68 13.5 1 97.88 220 LEU B O 1
ATOM 3791 N N . VAL B 1 221 ? 13.945 16.734 13.734 1 97.62 221 VAL B N 1
ATOM 3792 C CA . VAL B 1 221 ? 13.578 15.914 14.891 1 97.62 221 VAL B CA 1
ATOM 3793 C C . VAL B 1 221 ? 12.336 15.086 14.57 1 97.62 221 VAL B C 1
ATOM 3795 O O . VAL B 1 221 ? 11.57 15.43 13.656 1 97.62 221 VAL B O 1
ATOM 3798 N N . ALA B 1 222 ? 12.211 14.023 15.258 1 97.69 222 ALA B N 1
ATOM 3799 C CA . ALA B 1 222 ? 11.078 13.125 15.047 1 97.69 222 ALA B CA 1
ATOM 3800 C C . ALA B 1 222 ? 10.219 13.016 16.297 1 97.69 222 ALA B C 1
ATOM 3802 O O . ALA B 1 222 ? 10.742 13.055 17.422 1 97.69 222 ALA B O 1
ATOM 3803 N N . HIS B 1 223 ? 8.977 12.961 16.094 1 97.19 223 HIS B N 1
ATOM 3804 C CA . HIS B 1 223 ? 8.039 12.562 17.141 1 97.19 223 HIS B CA 1
ATOM 3805 C C . HIS B 1 223 ? 7.543 11.141 16.922 1 97.19 223 HIS B C 1
ATOM 3807 O O . HIS B 1 223 ? 6.828 10.875 15.945 1 97.19 223 HIS B O 1
ATOM 3813 N N . GLN B 1 224 ? 7.84 10.266 17.844 1 96.62 224 GLN B N 1
ATOM 3814 C CA . GLN B 1 224 ? 7.398 8.883 17.75 1 96.62 224 GLN B CA 1
ATOM 3815 C C . GLN B 1 224 ? 5.941 8.734 18.172 1 96.62 224 GLN B C 1
ATOM 3817 O O . GLN B 1 224 ? 5.578 9.117 19.297 1 96.62 224 GLN B O 1
ATOM 3822 N N . HIS B 1 225 ? 5.164 8.273 17.25 1 97.38 225 HIS B N 1
ATOM 3823 C CA . HIS B 1 225 ? 3.754 8.055 17.562 1 97.38 225 HIS B CA 1
ATOM 3824 C C . HIS B 1 225 ? 3.371 6.59 17.391 1 97.38 225 HIS B C 1
ATOM 3826 O O . HIS B 1 225 ? 3.494 6.039 16.281 1 97.38 225 HIS B O 1
ATOM 3832 N N . ARG B 1 226 ? 2.855 5.973 18.453 1 96 226 ARG B N 1
ATOM 3833 C CA . ARG B 1 226 ? 2.467 4.566 18.438 1 96 226 ARG B CA 1
ATOM 3834 C C . ARG B 1 226 ? 0.95 4.418 18.5 1 96 226 ARG B C 1
ATOM 3836 O O . ARG B 1 226 ? 0.43 3.299 18.469 1 96 226 ARG B O 1
ATOM 3843 N N . GLY B 1 227 ? 0.271 5.48 18.469 1 96.12 227 GLY B N 1
ATOM 3844 C CA . GLY B 1 227 ? -1.183 5.457 18.484 1 96.12 227 GLY B CA 1
ATOM 3845 C C . GLY B 1 227 ? -1.781 5.23 17.109 1 96.12 227 GLY B C 1
ATOM 3846 O O . GLY B 1 227 ? -1.145 4.629 16.234 1 96.12 227 GLY B O 1
ATOM 3847 N N . PHE B 1 228 ? -2.988 5.715 16.969 1 97.12 228 PHE B N 1
ATOM 3848 C CA . PHE B 1 228 ? -3.732 5.496 15.734 1 97.12 228 PHE B CA 1
ATOM 3849 C C . PHE B 1 228 ? -3.137 6.316 14.594 1 97.12 228 PHE B C 1
ATOM 3851 O O . PHE B 1 228 ? -2.975 7.531 14.711 1 97.12 228 PHE B O 1
ATOM 3858 N N . TRP B 1 229 ? -2.832 5.734 13.609 1 96.69 229 TRP B N 1
ATOM 3859 C CA . TRP B 1 229 ? -2.346 6.289 12.352 1 96.69 229 TRP B CA 1
ATOM 3860 C C . TRP B 1 229 ? -2.738 5.398 11.172 1 96.69 229 TRP B C 1
ATOM 3862 O O . TRP B 1 229 ? -2.381 4.219 11.133 1 96.69 229 TRP B O 1
ATOM 3872 N N . LYS B 1 230 ? -3.486 5.949 10.25 1 94.56 230 LYS B N 1
ATOM 3873 C CA . LYS B 1 230 ? -3.994 5.133 9.156 1 94.56 230 LYS B CA 1
ATOM 3874 C C . LYS B 1 230 ? -3.957 5.906 7.836 1 94.56 230 LYS B C 1
ATOM 3876 O O . LYS B 1 230 ? -4.688 6.883 7.66 1 94.56 230 LYS B O 1
ATOM 3881 N N . PRO B 1 231 ? -3.035 5.395 6.984 1 90.44 231 PRO B N 1
ATOM 3882 C CA . PRO B 1 231 ? -3.109 5.922 5.621 1 90.44 231 PRO B CA 1
ATOM 3883 C C . PRO B 1 231 ? -4.289 5.359 4.832 1 90.44 231 PRO B C 1
ATOM 3885 O O . PRO B 1 231 ? -4.867 4.34 5.223 1 90.44 231 PRO B O 1
ATOM 3888 N N . THR B 1 232 ? -4.75 6 3.822 1 87.31 232 THR B N 1
ATOM 3889 C CA . THR B 1 232 ? -5.875 5.559 3.006 1 87.31 232 THR B CA 1
ATOM 3890 C C . THR B 1 232 ? -5.441 5.328 1.562 1 87.31 232 THR B C 1
ATOM 3892 O O . THR B 1 232 ? -6.125 5.75 0.627 1 87.31 232 THR B O 1
ATOM 3895 N N . ASP B 1 233 ? -4.391 4.688 1.43 1 80 233 ASP B N 1
ATOM 3896 C CA . ASP B 1 233 ? -3.805 4.5 0.106 1 80 233 ASP B CA 1
ATOM 3897 C C . ASP B 1 233 ? -4.426 3.299 -0.603 1 80 233 ASP B C 1
ATOM 3899 O O . ASP B 1 233 ? -4.434 3.234 -1.834 1 80 233 ASP B O 1
ATOM 3903 N N . THR B 1 234 ? -4.875 2.375 0.215 1 76.81 234 THR B N 1
ATOM 3904 C CA . THR B 1 234 ? -5.387 1.144 -0.38 1 76.81 234 THR B CA 1
ATOM 3905 C C . THR B 1 234 ? -6.895 1.03 -0.178 1 76.81 234 THR B C 1
ATOM 3907 O O . THR B 1 234 ? -7.461 1.692 0.694 1 76.81 234 THR B O 1
ATOM 3910 N N . VAL B 1 235 ? -7.422 0.144 -0.944 1 73.38 235 VAL B N 1
ATOM 3911 C CA . VAL B 1 235 ? -8.852 -0.136 -0.834 1 73.38 235 VAL B CA 1
ATOM 3912 C C . VAL B 1 235 ? -9.156 -0.745 0.533 1 73.38 235 VAL B C 1
ATOM 3914 O O . VAL B 1 235 ? -10.156 -0.399 1.165 1 73.38 235 VAL B O 1
ATOM 3917 N N . LYS B 1 236 ? -8.297 -1.611 0.929 1 77.81 236 LYS B N 1
ATOM 3918 C CA . LYS B 1 236 ? -8.477 -2.268 2.221 1 77.81 236 LYS B CA 1
ATOM 3919 C C . LYS B 1 236 ? -8.445 -1.255 3.361 1 77.81 236 LYS B C 1
ATOM 3921 O O . LYS B 1 236 ? -9.258 -1.33 4.285 1 77.81 236 LYS B O 1
ATOM 3926 N N . GLU B 1 237 ? -7.559 -0.364 3.279 1 84 237 GLU B N 1
ATOM 3927 C CA . GLU B 1 237 ? -7.43 0.67 4.301 1 84 237 GLU B CA 1
ATOM 3928 C C . GLU B 1 237 ? -8.672 1.557 4.348 1 84 237 GLU B C 1
ATOM 3930 O O . GLU B 1 237 ? -9.164 1.894 5.43 1 84 237 GLU B O 1
ATOM 3935 N N . ARG B 1 238 ? -9.164 1.89 3.244 1 83.06 238 ARG B N 1
ATOM 3936 C CA . ARG B 1 238 ? -10.367 2.715 3.164 1 83.06 238 ARG B CA 1
ATOM 3937 C C . ARG B 1 238 ? -11.578 1.979 3.729 1 83.06 238 ARG B C 1
ATOM 3939 O O . ARG B 1 238 ? -12.375 2.559 4.473 1 83.06 238 ARG B O 1
ATOM 3946 N N . ALA B 1 239 ? -11.656 0.764 3.354 1 79.06 239 ALA B N 1
ATOM 3947 C CA . ALA B 1 239 ? -12.758 -0.053 3.852 1 79.06 239 ALA B CA 1
ATOM 3948 C C . ALA B 1 239 ? -12.695 -0.186 5.371 1 79.06 239 ALA B C 1
ATOM 3950 O O . ALA B 1 239 ? -13.727 -0.122 6.047 1 79.06 239 ALA B O 1
ATOM 3951 N N . ALA B 1 240 ? -11.531 -0.371 5.797 1 84.44 240 ALA B N 1
ATOM 3952 C CA . ALA B 1 240 ? -11.344 -0.508 7.238 1 84.44 240 ALA B CA 1
ATOM 3953 C C . ALA B 1 240 ? -11.758 0.768 7.969 1 84.44 240 ALA B C 1
ATOM 3955 O O . ALA B 1 240 ? -12.367 0.708 9.039 1 84.44 240 ALA B O 1
ATOM 3956 N N . LEU B 1 241 ? -11.375 1.846 7.395 1 89.44 241 LEU B N 1
ATOM 3957 C CA . LEU B 1 241 ? -11.727 3.133 7.992 1 89.44 241 LEU B CA 1
ATOM 3958 C C . LEU B 1 241 ? -13.234 3.352 7.969 1 89.44 241 LEU B C 1
ATOM 3960 O O . LEU B 1 241 ? -13.805 3.852 8.938 1 89.44 241 LEU B O 1
ATOM 3964 N N . ASP B 1 242 ? -13.859 3.01 6.949 1 84.88 242 ASP B N 1
ATOM 3965 C CA . ASP B 1 242 ? -15.312 3.123 6.824 1 84.88 242 ASP B CA 1
ATOM 3966 C C . ASP B 1 242 ? -16.016 2.236 7.84 1 84.88 242 ASP B C 1
ATOM 3968 O O . ASP B 1 242 ? -17 2.652 8.461 1 84.88 242 ASP B O 1
ATOM 3972 N N . ASP B 1 243 ? -15.547 1.082 7.91 1 86.81 243 ASP B N 1
ATOM 3973 C CA . ASP B 1 243 ? -16.109 0.153 8.883 1 86.81 243 ASP B CA 1
ATOM 3974 C C . ASP B 1 243 ? -15.945 0.688 10.305 1 86.81 243 ASP B C 1
ATOM 3976 O O . ASP B 1 243 ? -16.859 0.577 11.125 1 86.81 243 ASP B O 1
ATOM 3980 N N . ALA B 1 244 ? -14.781 1.169 10.539 1 91.81 244 ALA B N 1
ATOM 3981 C CA . ALA B 1 244 ? -14.523 1.744 11.859 1 91.81 244 ALA B CA 1
ATOM 3982 C C . ALA B 1 244 ? -15.484 2.896 12.148 1 91.81 244 ALA B C 1
ATOM 3984 O O . ALA B 1 244 ? -16.047 2.984 13.242 1 91.81 244 ALA B O 1
ATOM 3985 N N . TYR B 1 245 ? -15.656 3.738 11.234 1 91.44 245 TYR B N 1
ATOM 3986 C CA . TYR B 1 245 ? -16.578 4.855 11.391 1 91.44 245 TYR B CA 1
ATOM 3987 C C . TYR B 1 245 ? -17.984 4.355 11.695 1 91.44 245 TYR B C 1
ATOM 3989 O O . TYR B 1 245 ? -18.641 4.863 12.609 1 91.44 245 TYR B O 1
ATOM 3997 N N . ALA B 1 246 ? -18.375 3.348 10.953 1 89.44 246 ALA B N 1
ATOM 3998 C CA . ALA B 1 246 ? -19.734 2.805 11.094 1 89.44 246 ALA B CA 1
ATOM 3999 C C . ALA B 1 246 ? -19.938 2.188 12.477 1 89.44 246 ALA B C 1
ATOM 4001 O O . ALA B 1 246 ? -21.031 2.244 13.031 1 89.44 246 ALA B O 1
ATOM 4002 N N . ARG B 1 247 ? -18.922 1.71 13.039 1 93.5 247 ARG B N 1
ATOM 4003 C CA . ARG B 1 247 ? -18.984 1.061 14.344 1 93.5 247 ARG B CA 1
ATOM 4004 C C . ARG B 1 247 ? -18.812 2.074 15.469 1 93.5 247 ARG B C 1
ATOM 4006 O O . ARG B 1 247 ? -18.891 1.72 16.656 1 93.5 247 ARG B O 1
ATOM 4013 N N . GLY B 1 248 ? -18.469 3.217 15.102 1 92.12 248 GLY B N 1
ATOM 4014 C CA . GLY B 1 248 ? -18.266 4.25 16.094 1 92.12 248 GLY B CA 1
ATOM 4015 C C . GLY B 1 248 ? -16.859 4.273 16.656 1 92.12 248 GLY B C 1
ATOM 4016 O O . GLY B 1 248 ? -16.609 4.918 17.688 1 92.12 248 GLY B O 1
ATOM 4017 N N . ASP B 1 249 ? -15.992 3.494 16.031 1 94.25 249 ASP B N 1
ATOM 4018 C CA . ASP B 1 249 ? -14.578 3.49 16.406 1 94.25 249 ASP B CA 1
ATOM 4019 C C . ASP B 1 249 ? -13.789 4.504 15.586 1 94.25 249 ASP B C 1
ATOM 4021 O O . ASP B 1 249 ? -13.195 4.152 14.562 1 94.25 249 ASP B O 1
ATOM 4025 N N . ARG B 1 250 ? -13.758 5.738 16.109 1 94.62 250 ARG B N 1
ATOM 4026 C CA . ARG B 1 250 ? -13.156 6.84 15.375 1 94.62 250 ARG B CA 1
ATOM 4027 C C . ARG B 1 250 ? -12.062 7.512 16.188 1 94.62 250 ARG B C 1
ATOM 4029 O O . ARG B 1 250 ? -12.156 8.695 16.516 1 94.62 250 ARG B O 1
ATOM 4036 N N . PRO B 1 251 ? -10.93 6.82 16.422 1 95.69 251 PRO B N 1
ATOM 4037 C CA . PRO B 1 251 ? -9.859 7.387 17.266 1 95.69 251 PRO B CA 1
ATOM 4038 C C . PRO B 1 251 ? -9.289 8.68 16.672 1 95.69 251 PRO B C 1
ATOM 4040 O O . PRO B 1 251 ? -8.758 9.508 17.422 1 95.69 251 PRO B O 1
ATOM 4043 N N . TRP B 1 252 ? -9.438 8.906 15.383 1 96.31 252 TRP B N 1
ATOM 4044 C CA . TRP B 1 252 ? -8.898 10.102 14.742 1 96.31 252 TRP B CA 1
ATOM 4045 C C . TRP B 1 252 ? -9.758 11.32 15.055 1 96.31 252 TRP B C 1
ATOM 4047 O O . TRP B 1 252 ? -9.328 12.461 14.859 1 96.31 252 TRP B O 1
ATOM 4057 N N . ALA B 1 253 ? -11 11.094 15.43 1 94.81 253 ALA B N 1
ATOM 4058 C CA . ALA B 1 253 ? -11.906 12.18 15.781 1 94.81 253 ALA B CA 1
ATOM 4059 C C . ALA B 1 253 ? -11.672 12.648 17.219 1 94.81 253 ALA B C 1
ATOM 4061 O O . ALA B 1 253 ? -12.555 12.523 18.062 1 94.81 253 ALA B O 1
ATOM 4062 N N . VAL B 1 254 ? -10.602 13.258 17.438 1 94.81 254 VAL B N 1
ATOM 4063 C CA . VAL B 1 254 ? -10.148 13.625 18.781 1 94.81 254 VAL B CA 1
ATOM 4064 C C . VAL B 1 254 ? -11.078 14.68 19.375 1 94.81 254 VAL B C 1
ATOM 4066 O O . VAL B 1 254 ? -11.172 14.828 20.594 1 94.81 254 VAL B O 1
ATOM 4069 N N . TRP B 1 255 ? -11.805 15.406 18.594 1 91.56 255 TRP B N 1
ATOM 4070 C CA . TRP B 1 255 ? -12.734 16.438 19.031 1 91.56 255 TRP B CA 1
ATOM 4071 C C . TRP B 1 255 ? -13.969 15.828 19.672 1 91.56 255 TRP B C 1
ATOM 4073 O O . TRP B 1 255 ? -14.703 16.5 20.406 1 91.56 255 TRP B O 1
ATOM 4083 N N . GLU B 1 256 ? -14.195 14.57 19.359 1 88.5 256 GLU B N 1
ATOM 4084 C CA . GLU B 1 256 ? -15.336 13.891 19.953 1 88.5 256 GLU B CA 1
ATOM 4085 C C . GLU B 1 256 ? -15.023 13.43 21.375 1 88.5 256 GLU B C 1
ATOM 4087 O O . GLU B 1 256 ? -15.93 13.258 22.203 1 88.5 256 GLU B O 1
ATOM 4092 N N . ARG B 1 257 ? -13.836 13.141 21.656 1 81.75 257 ARG B N 1
ATOM 4093 C CA . ARG B 1 257 ? -13.445 12.68 22.984 1 81.75 257 ARG B CA 1
ATOM 4094 C C . ARG B 1 257 ? -13.445 13.828 23.984 1 81.75 257 ARG B C 1
ATOM 4096 O O . ARG B 1 257 ? -13.766 13.633 25.156 1 81.75 257 ARG B O 1
ATOM 4103 N N . ASP B 1 258 ? -12.984 14.891 23.609 1 70.38 258 ASP B N 1
ATOM 4104 C CA . ASP B 1 258 ? -12.945 16.047 24.5 1 70.38 258 ASP B CA 1
ATOM 4105 C C . ASP B 1 258 ? -14.352 16.578 24.766 1 70.38 258 ASP B C 1
ATOM 4107 O O . ASP B 1 258 ? -14.633 17.078 25.859 1 70.38 258 ASP B O 1
ATOM 4111 N N . ASP B 1 259 ? -15.203 16.453 23.828 1 55.22 259 ASP B N 1
ATOM 4112 C CA . ASP B 1 259 ? -16.578 16.875 24.078 1 55.22 259 ASP B CA 1
ATOM 4113 C C . ASP B 1 259 ? -17.281 15.953 25.062 1 55.22 259 ASP B C 1
ATOM 4115 O O . ASP B 1 259 ? -18.172 16.375 25.797 1 55.22 259 ASP B O 1
ATOM 4119 N N . ALA B 1 260 ? -16.938 14.734 25.031 1 50.44 260 ALA B N 1
ATOM 4120 C CA . ALA B 1 260 ? -17.516 13.805 25.984 1 50.44 260 ALA B CA 1
ATOM 4121 C C . ALA B 1 260 ? -17.062 14.117 27.406 1 50.44 260 ALA B C 1
ATOM 4123 O O . ALA B 1 260 ? -17.766 13.852 28.375 1 50.44 260 ALA B O 1
ATOM 4124 N N . LYS B 1 261 ? -15.883 14.703 27.469 1 48.12 261 LYS B N 1
ATOM 4125 C CA . LYS B 1 261 ? -15.398 15.047 28.797 1 48.12 261 LYS B CA 1
ATOM 4126 C C . LYS B 1 261 ? -16.109 16.281 29.328 1 48.12 261 LYS B C 1
ATOM 4128 O O . LYS B 1 261 ? -16.234 16.469 30.547 1 48.12 261 LYS B O 1
ATOM 4133 N N . VAL B 1 262 ? -16.516 17.109 28.484 1 42.12 262 VAL B N 1
ATOM 4134 C CA . VAL B 1 262 ? -17.203 18.281 29.031 1 42.12 262 VAL B CA 1
ATOM 4135 C C . VAL B 1 262 ? -18.641 17.922 29.375 1 42.12 262 VAL B C 1
ATOM 4137 O O . VAL B 1 262 ? -19.234 18.516 30.281 1 42.12 262 VAL B O 1
ATOM 4140 N N . GLY B 1 263 ? -19.234 17.016 28.938 1 29.25 263 GLY B N 1
ATOM 4141 C CA . GLY B 1 263 ? -20.594 16.656 29.312 1 29.25 263 GLY B CA 1
ATOM 4142 C C . GLY B 1 263 ? -20.656 15.641 30.438 1 29.25 263 GLY B C 1
ATOM 4143 O O . GLY B 1 263 ? -21.75 15.281 30.906 1 29.25 263 GLY B O 1
ATOM 4144 N N . ALA B 1 264 ? -19.562 15.172 30.922 1 29.39 264 ALA B N 1
ATOM 4145 C CA . ALA B 1 264 ? -19.672 14.359 32.125 1 29.39 264 ALA B CA 1
ATOM 4146 C C . ALA B 1 264 ? -19.359 15.188 33.375 1 29.39 264 ALA B C 1
ATOM 4148 O O . ALA B 1 264 ? -18.375 15.93 33.406 1 29.39 264 ALA B O 1
#

pLDDT: mean 84.83, std 19.51, range [29.09, 98.81]

InterPro domains:
  IPR005835 Nucleotidyl transferase domain [PF00483] (3-230)
  IPR013446 Glucose-1-phosphate cytidylyltransferase-like [PTHR47183] (1-256)
  IPR029044 Nucleotide-diphospho-sugar transferases [G3DSA:3.90.550.10] (1-256)
  IPR029044 Nucleotide-diphospho-sugar transferases [SSF53448] (1-255)

Foldseek 3Di:
DEEEEEQADDAPPDPDPDPQRAGQQQPDQQLGGLLVLVQLLCVLVPHQEYEYADAPNLVVVVVCVVVVALPDSFPQPCDPNPSPRPGCSNVVHHYHYDHQYRPFAPLSSCVVCVVVVPPDQKYKYWYSFKFFLDDLVVQQVVLVPDQAFKEFEKEQDDDQDWDWDADPPRDTPDIHGSSPDPDIDTQTTMMGGPCLNVFAD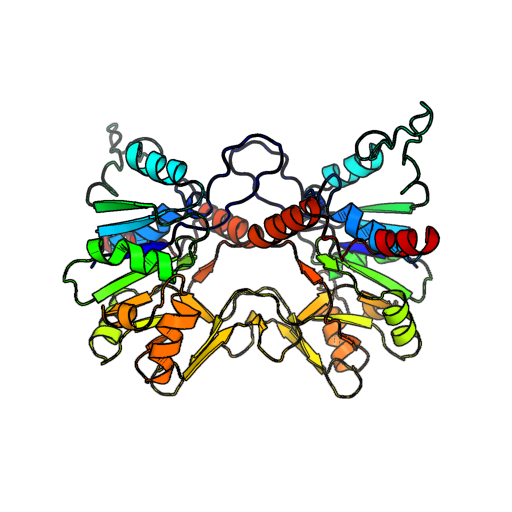NSGHSVVTSQVVRVVVVRYYYDYDHGDMAGDPDPVRSVVSNVCVVVVNDSRNNSVVVVVVVVD/DEEEEEQADDAPPDPDPDPQRAGQQQPDQQLGGLLVLVQLLCVLVPHQEYEYADAPNLVVVVVCVVVVALPDRDPQPCDPNDRPRPRPSNVVHHYHYDHQYRPFAPLSSCVVCVVVVPPDQKYKYWYSFKFFLDDLVVQQVVLVVDQAFKEFEKEQDDDQDWDWDADPPRDTPDIHGSSPDPDIDTQTTMMGGPCLNVFADNSGHSVVTSQVVRVVVVRYYYDYDHGDMAGDPDPVSSVVSNVCVVVVNDSRNNSVVVVVVVVD

Radius of gyration: 25.46 Å; Cα contacts (8 Å, |Δi|>4): 1047; chains: 2; bounding box: 62×73×78 Å

Nearest PDB structures (foldseek):
  1tzf-assembly1_A  TM=8.613E-01  e=2.795E-25  Salmonella enterica subsp. enterica serovar Typhi str. CT18
  1wvc-assembly1_A  TM=8.301E-01  e=1.355E-24  Salmonella enterica subsp. enterica serovar Typhi str. CT18
  8f73-assembly2_C  TM=7.281E-01  e=1.432E-11  Pseudomonas aeruginosa PAO1
  7o2n-assembly1_B-2  TM=6.146E-01  e=7.876E-11  Bacillus subtilis subsp. subtilis str. 168
  6o85-assembly1_B  TM=6.403E-01  e=5.576E-10  Homo sapiens